Protein 6B3Y (pdb70)

GO terms:
  GO:0005737 cytoplasm (C, EXP)
  GO:0005085 guanyl-nucleotide exchange factor activity (F, IGI)
  GO:0008333 endosome to lysosome transport (P, IGI)
  GO:0030163 protein catabolic process (P, IMP)

B-factor: mean 39.62, std 12.38, range [21.03, 103.32]

Sequence (450 aa):
NFELPKKHMQLNDFVKRVQESGIVKDAVIIHRLFDALTFGHEKQIDPETFRDFYTCWKETEAEAQEVSLPALLMEHLDKNECVYKLSSSVKTNRGVGKIAMTQKRLFLLTEGRPGYVEIATFRNIEEVKNSTVAFLLLRIPTLKIKTVAKKEVFEANLKSECDLWHLMVKEMWAGKQLADDHKDPQYVQQALTNVLLMDAVVGTLQSPSAIHAASKLAYFDNMKKFELPKKHMQLNDFVKRVQESGIVKDAVIIHRLFDALTFGHEKQIDPETFRDFYTCWKETEAEAQEVSLPALLMEHLDKNECVYKLSSSVKTNRGVGKIAMTQKRLFLLTEGRPGYVEIATFRNIEEVKNSTVAFLLLRIPTLKIKTVAKKEVFEANLKSECDLWHLMVKEMWAGKQLADDHKDPQYVQQALTNVLLMDAVVGTLQSPSAIHAASKLAYFDNMKKK

Organism: Mus musculus (NCBI:txid10090)

Secondary structure (DSSP, 8-state):
------S-B-HHHHHHHHHHHTS---HHHHHHHHHHHTTTS-S-B-HHHHHHHHHHHHHHHHHHHT----HHHHHTSPTT--EEEEEEEEEEBTEEEEEEEESSEEEEEESSSS-EEEEEEGGGEEEEEEEEEEETTEEEEEEEEEETT--PPEEE--GGGHHHHHHHHHHHHHHHHHHHHHT-THHHHHHHHHHHHHHHHHHHH-STTHHHHHGGG-HHHHHH-/-PPP-S-B-HHHHHHHHHHHTS---HHHHHHHHHHHTSSS-SSB-HHHHHHHHHHHHHHHHHHHH----HHHHHHSPTT--EEEEPPPEEEBTEEEEEEEESSEEEEE-SSSS-EEEEEETTSEEEEEEEEEEETTEEEEEEEEEETT-SSPEEE--GGGHHHHHHHHHHHHHHHHHHHHHT-THHHHHHHHHHHHHHHHHHHH-STTHHHHHGGG-HHHHHHT-

Foldseek 3Di:
DQDQDQAKAALVRQLVNVCVVVLDNDSVLSSLLQQLLQPPHDRIDHSLLSVLLVVQLVVQQVVQVPDDDQVVVVVPDDPPWGFRGKADFWQKPVGTAIWTDTLFFIKGQAPDPPRIDTQGTLQFWDDWDWDWDDDPHDTFIWIWTDGPPDDDIIIIRRDPCRLLVSLLSLLLSLLVVVCVVVVNCVSSVLSVSLSSSLSSQLSSVVDPCSSVSSCSSSVRNVVVD/DDQDQAKDALVRQLVVCVVLVLDNDSVLVVLLQCLLCPVHDGIDHSLLRVLLSVLLVVQQVCQVPDDAAPVVVVPADVVWGFRGWAPFWQKPVGTAIWTDTLFAIKGAAPDPPGIDTQETLQFWDDWDQAFDDDDPDTQGWIWTDGPPDDDIIITSRHPCSLLVSLLSLLLSLLVVVCVVVVHCVSSVLSVSLSSSLSSQCSRPVDPCSSVSSNSSSVRSVVVVD

Solvent-accessible surface area: 23339 Å² total; per-residue (Å²): 197,55,146,54,13,145,165,116,4,101,54,99,46,0,18,90,60,0,48,92,16,53,16,12,136,56,46,95,10,0,81,51,0,6,51,0,9,3,81,66,70,106,118,72,2,55,26,49,32,0,36,43,0,56,78,13,33,74,88,7,68,40,72,5,130,140,31,98,36,35,62,87,2,94,131,122,26,72,185,131,16,61,16,71,11,20,10,58,64,14,139,20,69,53,34,88,6,80,2,0,0,0,27,78,22,1,4,0,21,34,176,56,238,80,5,48,43,68,8,6,19,1,140,65,5,82,104,10,106,55,21,75,80,61,140,149,171,111,145,74,38,5,2,47,4,49,22,83,104,79,190,88,43,3,62,0,41,3,93,57,43,2,66,5,1,43,16,0,0,40,0,4,25,0,0,45,71,27,4,49,112,96,185,49,103,102,49,20,95,46,0,10,33,2,0,19,0,0,11,0,0,28,21,16,37,51,32,81,37,2,38,117,2,0,31,96,0,0,92,4,4,62,106,93,165,108,155,46,20,150,170,98,8,101,70,109,69,0,6,86,84,0,26,114,30,55,22,13,131,72,35,90,13,0,74,41,0,8,55,0,12,2,55,80,145,84,115,66,2,58,27,101,31,6,105,44,1,35,56,26,32,89,103,14,60,39,83,8,136,140,39,107,30,36,67,80,1,107,111,44,30,24,146,112,15,59,15,66,23,8,4,60,72,14,140,8,65,109,36,96,7,82,3,0,0,0,35,46,18,1,3,0,18,35,178,62,239,74,1,44,31,68,11,4,16,3,91,31,7,82,84,14,112,65,31,62,54,63,130,141,167,98,138,36,52,0,1,42,4,54,10,80,58,67,197,110,49,14,48,0,25,2,117,115,51,2,63,10,1,39,16,0,0,45,0,4,49,2,0,43,64,16,7,40,96,82,56,46,87,94,47,22,86,60,0,9,37,0,0,20,0,0,10,0,0,30,34,19,51,152,49,140,50,6,49,106,1,0,30,88,0,0,96,4,10,58,73,73,143,212

InterPro domains:
  IPR001194 cDENN domain [PF02141] (188-372)
  IPR001194 cDENN domain [SM00799] (187-373)
  IPR001680 WD40 repeat [PS50082] (1064-1107)
  IPR001680 WD40 repeat [SM00320] (1015-1054)
  IPR001680 WD40 repeat [SM00320] (1057-1098)
  IPR001680 WD40 repeat [SM00320] (1232-1272)
  IPR005112 dDENN domain [SM00801] (436-499)
  IPR015943 WD40/YVTN repeat-like-containing domain superfamily [G3DSA:2.130.10.10] (992-1274)
  IPR019775 WD40 repeat, conserved site [PS00678] (1085-1099)
  IPR036322 WD40-repeat-containing domain superfamily [SSF50978] (997-1273)
  IPR037516 Tripartite DENN domain [PS50211] (75-506)
  IPR043153 DENN domain, C-terminal lobe [G3DSA:3.40.50.11500] (269-456)
  IPR051696 DENN Domain-Containing GEFs [PTHR12296] (8-1265)
  IPR057977 DENND3-like, TPR repeats [PF25570] (593-706)

Structure (mmCIF, N/CA/C/O backbone):
data_6B3Y
#
_entry.id   6B3Y
#
_cell.length_a   82.006
_cell.length_b   82.006
_cell.length_c   161.448
_cell.angle_alpha   90.00
_cell.angle_beta   90.00
_cell.angle_gamma   90.00
#
_symmetry.space_group_name_H-M   'P 41 21 2'
#
loop_
_entity.id
_entity.type
_entity.pdbx_description
1 polymer 'DENN domain-containing protein 3'
2 water water
#
loop_
_atom_site.group_PDB
_atom_site.id
_atom_site.type_symbol
_atom_site.label_atom_id
_atom_site.label_alt_id
_atom_site.label_comp_id
_atom_site.label_asym_id
_atom_site.label_entity_id
_atom_site.label_seq_id
_atom_site.pdbx_PDB_ins_code
_atom_site.Cartn_x
_atom_site.Cartn_y
_atom_site.Cartn_z
_atom_site.occupancy
_atom_site.B_iso_or_equiv
_atom_site.auth_seq_id
_atom_site.auth_comp_id
_atom_site.auth_asym_id
_atom_site.auth_atom_id
_atom_site.pdbx_PDB_model_num
ATOM 1 N N . ASN A 1 8 ? 35.549 -2.319 2.604 1.00 68.40 722 ASN A N 1
ATOM 2 C CA . ASN A 1 8 ? 34.919 -1.169 1.967 1.00 54.56 722 ASN A CA 1
ATOM 3 C C . ASN A 1 8 ? 35.858 0.053 1.909 1.00 55.51 722 ASN A C 1
ATOM 4 O O . ASN A 1 8 ? 36.857 0.054 1.181 1.00 45.51 722 ASN A O 1
ATOM 9 N N . PHE A 1 9 ? 35.536 1.098 2.666 1.00 55.79 723 PHE A N 1
ATOM 10 C CA . PHE A 1 9 ? 36.240 2.363 2.508 1.00 45.78 723 PHE A CA 1
ATOM 11 C C . PHE A 1 9 ? 37.662 2.269 3.051 1.00 38.40 723 PHE A C 1
ATOM 12 O O . PHE A 1 9 ? 37.884 1.799 4.165 1.00 43.62 723 PHE A O 1
ATOM 20 N N . GLU A 1 10 ? 38.616 2.742 2.268 1.00 36.90 724 GLU A N 1
ATOM 21 C CA . GLU A 1 10 ? 39.991 2.901 2.710 1.00 33.77 724 GLU A CA 1
ATOM 22 C C . GLU A 1 10 ? 40.409 4.357 2.566 1.00 36.81 724 GLU A C 1
ATOM 23 O O . GLU A 1 10 ? 39.947 5.058 1.664 1.00 39.28 724 GLU A O 1
ATOM 29 N N . LEU A 1 11 ? 41.288 4.809 3.454 1.00 34.85 725 LEU A N 1
ATOM 30 C CA . LEU A 1 11 ? 41.683 6.212 3.438 1.00 33.41 725 LEU A CA 1
ATOM 31 C C . LEU A 1 11 ? 42.422 6.542 2.147 1.00 35.57 725 LEU A C 1
ATOM 32 O O . LEU A 1 11 ? 43.195 5.715 1.629 1.00 37.44 725 LEU A O 1
ATOM 37 N N . PRO A 1 12 ? 42.212 7.728 1.591 1.00 29.41 726 PRO A N 1
ATOM 38 C CA . PRO A 1 12 ? 42.860 8.103 0.339 1.00 33.62 726 PRO A CA 1
ATOM 39 C C . PRO A 1 12 ? 44.368 8.206 0.475 1.00 32.25 726 PRO A C 1
ATOM 40 O O . PRO A 1 12 ? 44.899 8.676 1.484 1.00 35.92 726 PRO A O 1
ATOM 44 N N . LYS A 1 13 ? 45.047 7.777 -0.581 1.00 33.51 727 LYS A N 1
ATOM 45 C CA . LYS A 1 13 ? 46.499 7.770 -0.644 1.00 36.60 727 LYS A CA 1
ATOM 46 C C . LYS A 1 13 ? 47.051 8.737 -1.682 1.00 34.16 727 LYS A C 1
ATOM 47 O O . LYS A 1 13 ? 48.270 8.836 -1.824 1.00 35.35 727 LYS A O 1
ATOM 53 N N . LYS A 1 14 ? 46.197 9.461 -2.405 1.00 29.90 728 LYS A N 1
ATOM 54 C CA . LYS A 1 14 ? 46.650 10.440 -3.382 1.00 31.04 728 LYS A CA 1
ATOM 55 C C . LYS A 1 14 ? 46.194 11.838 -2.984 1.00 33.28 728 LYS A C 1
ATOM 56 O O . LYS A 1 14 ? 45.225 11.991 -2.240 1.00 32.56 728 LYS A O 1
ATOM 62 N N . HIS A 1 15 ? 46.885 12.857 -3.506 1.00 33.27 729 HIS A N 1
ATOM 63 C CA . HIS A 1 15 ? 46.440 14.240 -3.336 1.00 26.02 729 HIS A CA 1
ATOM 64 C C . HIS A 1 15 ? 45.048 14.422 -3.928 1.00 35.26 729 HIS A C 1
ATOM 65 O O . HIS A 1 15 ? 44.714 13.826 -4.963 1.00 30.84 729 HIS A O 1
ATOM 72 N N . MET A 1 16 ? 44.236 15.265 -3.279 1.00 32.26 730 MET A N 1
ATOM 73 C CA . MET A 1 16 ? 42.840 15.439 -3.670 1.00 32.75 730 MET A CA 1
ATOM 74 C C . MET A 1 16 ? 42.548 16.887 -4.025 1.00 29.57 730 MET A C 1
ATOM 75 O O . MET A 1 16 ? 42.654 17.774 -3.167 1.00 32.53 730 MET A O 1
ATOM 80 N N . GLN A 1 17 ? 42.083 17.104 -5.255 1.00 29.35 731 GLN A N 1
ATOM 81 C CA . GLN A 1 17 ? 41.419 18.345 -5.606 1.00 33.74 731 GLN A CA 1
ATOM 82 C C . GLN A 1 17 ? 40.027 18.335 -4.967 1.00 32.01 731 GLN A C 1
ATOM 83 O O . GLN A 1 17 ? 39.590 17.332 -4.407 1.00 33.30 731 GLN A O 1
ATOM 89 N N . LEU A 1 18 ? 39.291 19.436 -5.125 1.00 30.47 732 LEU A N 1
ATOM 90 C CA . LEU A 1 18 ? 38.006 19.565 -4.438 1.00 32.93 732 LEU A CA 1
ATOM 91 C C . LEU A 1 18 ? 37.080 18.407 -4.784 1.00 31.89 732 LEU A C 1
ATOM 92 O O . LEU A 1 18 ? 36.467 17.801 -3.901 1.00 30.08 732 LEU A O 1
ATOM 97 N N . ASN A 1 19 ? 36.960 18.075 -6.076 1.00 30.75 733 ASN A N 1
ATOM 98 C CA . ASN A 1 19 ? 35.969 17.067 -6.443 1.00 36.70 733 ASN A CA 1
ATOM 99 C C . ASN A 1 19 ? 36.339 15.697 -5.905 1.00 35.81 733 ASN A C 1
ATOM 100 O O . ASN A 1 19 ? 35.461 14.951 -5.447 1.00 33.23 733 ASN A O 1
ATOM 105 N N . ASP A 1 20 ? 37.638 15.364 -5.915 1.00 33.21 734 ASP A N 1
ATOM 106 C CA . ASP A 1 20 ? 38.099 14.113 -5.310 1.00 32.29 734 ASP A CA 1
ATOM 107 C C . ASP A 1 20 ? 37.763 14.086 -3.827 1.00 27.78 734 ASP A C 1
ATOM 108 O O . ASP A 1 20 ? 37.253 13.085 -3.298 1.00 29.32 734 ASP A O 1
ATOM 113 N N . PHE A 1 21 ? 38.052 15.190 -3.144 1.00 27.10 735 PHE A N 1
ATOM 114 C CA . PHE A 1 21 ? 37.840 15.265 -1.700 1.00 27.38 735 PHE A CA 1
ATOM 115 C C . PHE A 1 21 ? 36.377 15.022 -1.360 1.00 28.50 735 PHE A C 1
ATOM 116 O O . PHE A 1 21 ? 36.060 14.265 -0.443 1.00 27.14 735 PHE A O 1
ATOM 124 N N . VAL A 1 22 ? 35.474 15.680 -2.089 1.00 31.35 736 VAL A N 1
ATOM 125 C CA . VAL A 1 22 ? 34.042 15.487 -1.856 1.00 24.12 736 VAL A CA 1
ATOM 126 C C . VAL A 1 22 ? 33.697 14.009 -1.932 1.00 27.74 736 VAL A C 1
ATOM 127 O O . VAL A 1 22 ? 33.061 13.454 -1.031 1.00 26.82 736 VAL A O 1
ATOM 131 N N . LYS A 1 23 ? 34.173 13.332 -2.977 1.00 30.14 737 LYS A N 1
ATOM 132 C CA . LYS A 1 23 ? 33.843 11.921 -3.144 1.00 34.24 737 LYS A CA 1
ATOM 133 C C . LYS A 1 23 ? 34.421 11.073 -2.019 1.00 27.64 737 LYS A C 1
ATOM 134 O O . LYS A 1 23 ? 33.752 10.175 -1.509 1.00 29.84 737 LYS A O 1
ATOM 140 N N . ARG A 1 24 ? 35.654 11.343 -1.603 1.00 32.92 738 ARG A N 1
ATOM 141 C CA . ARG A 1 24 ? 36.237 10.492 -0.567 1.00 28.30 738 ARG A CA 1
ATOM 142 C C . ARG A 1 24 ? 35.546 10.719 0.781 1.00 30.60 738 ARG A C 1
ATOM 143 O O . ARG A 1 24 ? 35.345 9.776 1.546 1.00 27.86 738 ARG A O 1
ATOM 151 N N . VAL A 1 25 ? 35.150 11.953 1.086 1.00 28.07 739 VAL A N 1
ATOM 152 C CA . VAL A 1 25 ? 34.413 12.176 2.331 1.00 26.66 739 VAL A CA 1
ATOM 153 C C . VAL A 1 25 ? 33.057 11.472 2.280 1.00 25.93 739 VAL A C 1
ATOM 154 O O . VAL A 1 25 ? 32.629 10.819 3.251 1.00 28.79 739 VAL A O 1
ATOM 158 N N . GLN A 1 26 ? 32.353 11.606 1.159 1.00 31.69 740 GLN A N 1
ATOM 159 C CA . GLN A 1 26 ? 31.094 10.886 1.009 1.00 26.70 740 GLN A CA 1
ATOM 160 C C . GLN A 1 26 ? 31.292 9.387 1.176 1.00 28.98 740 GLN A C 1
ATOM 161 O O . GLN A 1 26 ? 30.513 8.725 1.866 1.00 29.74 740 GLN A O 1
ATOM 167 N N . GLU A 1 27 ? 32.361 8.843 0.601 1.00 33.79 741 GLU A N 1
ATOM 168 C CA . GLU A 1 27 ? 32.604 7.405 0.726 1.00 31.95 741 GLU A CA 1
ATOM 169 C C . GLU A 1 27 ? 32.910 6.996 2.162 1.00 37.55 741 GLU A C 1
ATOM 170 O O . GLU A 1 27 ? 32.557 5.886 2.579 1.00 36.95 741 GLU A O 1
ATOM 176 N N . SER A 1 28 ? 33.568 7.869 2.930 1.00 32.04 742 SER A N 1
ATOM 177 C CA . SER A 1 28 ? 33.871 7.594 4.333 1.00 31.59 742 SER A CA 1
ATOM 178 C C . SER A 1 28 ? 32.626 7.498 5.191 1.00 36.00 742 SER A C 1
ATOM 179 O O . SER A 1 28 ? 32.693 6.954 6.294 1.00 39.37 742 SER A O 1
ATOM 182 N N . GLY A 1 29 ? 31.523 8.077 4.752 1.00 34.58 743 GLY A N 1
ATOM 183 C CA . GLY A 1 29 ? 30.307 8.098 5.534 1.00 34.25 743 GLY A CA 1
ATOM 184 C C . GLY A 1 29 ? 30.233 9.183 6.584 1.00 35.12 743 GLY A C 1
ATOM 185 O O . GLY A 1 29 ? 29.213 9.279 7.265 1.00 36.20 743 GLY A O 1
ATOM 186 N N . ILE A 1 30 ? 31.270 10.017 6.725 1.00 30.54 744 ILE A N 1
ATOM 187 C CA . ILE A 1 30 ? 31.274 11.019 7.783 1.00 31.14 744 ILE A CA 1
ATOM 188 C C . ILE A 1 30 ? 30.203 12.068 7.511 1.00 31.75 744 ILE A C 1
ATOM 189 O O . ILE A 1 30 ? 29.454 12.457 8.404 1.00 33.44 744 ILE A O 1
ATOM 194 N N . VAL A 1 31 ? 30.132 12.556 6.281 1.00 29.12 745 VAL A N 1
ATOM 195 C CA . VAL A 1 31 ? 29.076 13.488 5.885 1.00 33.75 745 VAL A CA 1
ATOM 196 C C . VAL A 1 31 ? 28.793 13.237 4.417 1.00 32.86 745 VAL A C 1
ATOM 197 O O . VAL A 1 31 ? 29.680 12.839 3.654 1.00 31.82 745 VAL A O 1
ATOM 201 N N . LYS A 1 32 ? 27.553 13.492 4.004 1.00 27.34 746 LYS A N 1
ATOM 202 C CA . LYS A 1 32 ? 27.201 13.242 2.617 1.00 25.69 746 LYS A CA 1
ATOM 203 C C . LYS A 1 32 ? 26.909 14.503 1.819 1.00 28.97 746 LYS A C 1
ATOM 204 O O . LYS A 1 32 ? 27.014 14.462 0.602 1.00 32.53 746 LYS A O 1
ATOM 210 N N . ASP A 1 33 ? 26.640 15.622 2.474 1.00 30.63 747 ASP A N 1
ATOM 211 C CA . ASP A 1 33 ? 26.182 16.845 1.803 1.00 31.28 747 ASP A CA 1
ATOM 212 C C . ASP A 1 33 ? 27.391 17.507 1.135 1.00 26.46 747 ASP A C 1
ATOM 213 O O . ASP A 1 33 ? 28.267 18.020 1.825 1.00 28.78 747 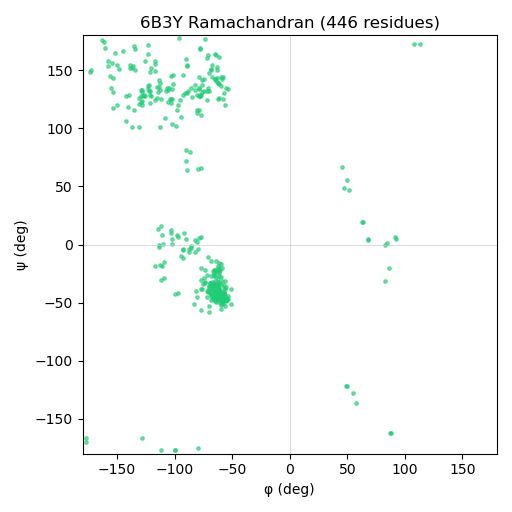ASP A O 1
ATOM 218 N N . ALA A 1 34 ? 27.433 17.514 -0.209 1.00 26.79 748 ALA A N 1
ATOM 219 C CA . ALA A 1 34 ? 28.606 18.043 -0.924 1.00 28.10 748 ALA A CA 1
ATOM 220 C C . ALA A 1 34 ? 28.848 19.524 -0.665 1.00 25.45 748 ALA A C 1
ATOM 221 O O . ALA A 1 34 ? 29.996 19.988 -0.706 1.00 27.21 748 ALA A O 1
ATOM 223 N N . VAL A 1 35 ? 27.788 20.303 -0.456 1.00 28.44 749 VAL A N 1
ATOM 224 C CA . VAL A 1 35 ? 27.958 21.728 -0.159 1.00 25.26 749 VAL A CA 1
ATOM 225 C C . VAL A 1 35 ? 28.683 21.931 1.168 1.00 24.84 749 VAL A C 1
ATOM 226 O O . VAL A 1 35 ? 29.551 22.802 1.294 1.00 27.06 749 VAL A O 1
ATOM 230 N N . ILE A 1 36 ? 28.298 21.172 2.196 1.00 24.53 750 ILE A N 1
ATOM 231 C CA . ILE A 1 36 ? 29.002 21.266 3.469 1.00 22.68 750 ILE A CA 1
ATOM 232 C C . ILE A 1 36 ? 30.440 20.785 3.319 1.00 23.40 750 ILE A C 1
ATOM 233 O O . ILE A 1 36 ? 31.353 21.353 3.924 1.00 27.72 750 ILE A O 1
ATOM 238 N N . ILE A 1 37 ? 30.654 19.711 2.549 1.00 26.26 751 ILE A N 1
ATOM 239 C CA . ILE A 1 37 ? 32.021 19.207 2.355 1.00 30.47 751 ILE A CA 1
ATOM 240 C C . ILE A 1 37 ? 32.869 20.241 1.627 1.00 28.29 751 ILE A C 1
ATOM 241 O O . ILE A 1 37 ? 34.063 20.394 1.892 1.00 26.77 751 ILE A O 1
ATOM 246 N N . HIS A 1 38 ? 32.260 20.976 0.696 1.00 26.34 752 HIS A N 1
ATOM 247 C CA . HIS A 1 38 ? 32.942 22.107 0.076 1.00 27.87 752 HIS A CA 1
ATOM 248 C C . HIS A 1 38 ? 33.433 23.104 1.135 1.00 27.79 752 HIS A C 1
ATOM 249 O O . HIS A 1 38 ? 34.606 23.506 1.121 1.00 32.23 752 HIS A O 1
ATOM 256 N N . ARG A 1 39 ? 32.579 23.465 2.115 1.00 25.88 753 ARG A N 1
ATOM 257 C CA . ARG A 1 39 ? 33.031 24.370 3.179 1.00 25.66 753 ARG A CA 1
ATOM 258 C C . ARG A 1 39 ? 34.123 23.739 4.008 1.00 25.45 753 ARG A C 1
ATOM 259 O O . ARG A 1 39 ? 35.050 24.428 4.445 1.00 28.88 753 ARG A O 1
ATOM 267 N N . LEU A 1 40 ? 34.014 22.427 4.254 1.00 27.64 754 LEU A N 1
ATOM 268 C CA . LEU A 1 40 ? 35.082 21.718 4.956 1.00 22.77 754 LEU A CA 1
ATOM 269 C C . LEU A 1 40 ? 36.401 21.857 4.211 1.00 22.56 754 LEU A C 1
ATOM 270 O O . LEU A 1 40 ? 37.449 22.117 4.817 1.00 24.79 754 LEU A O 1
ATOM 275 N N . PHE A 1 41 ? 36.362 21.660 2.897 1.00 26.36 755 PHE A N 1
ATOM 276 C CA . PHE A 1 41 ? 37.554 21.841 2.056 1.00 30.45 755 PHE A CA 1
ATOM 277 C C . PHE A 1 41 ? 38.132 23.242 2.212 1.00 31.30 755 PHE A C 1
ATOM 278 O O . PHE A 1 41 ? 39.346 23.415 2.389 1.00 29.32 755 PHE A O 1
ATOM 286 N N . ASP A 1 42 ? 37.262 24.255 2.171 1.00 27.77 756 ASP A N 1
ATOM 287 C CA . ASP A 1 42 ? 37.700 25.633 2.369 1.00 33.51 756 ASP A CA 1
ATOM 288 C C . ASP A 1 42 ? 38.298 25.837 3.752 1.00 33.18 756 ASP A C 1
ATOM 289 O O . ASP A 1 42 ? 39.257 26.599 3.904 1.00 30.94 756 ASP A O 1
ATOM 294 N N . ALA A 1 43 ? 37.734 25.193 4.779 1.00 28.49 757 ALA A N 1
ATOM 295 C CA . ALA A 1 43 ? 38.310 25.302 6.117 1.00 27.05 757 ALA A CA 1
ATOM 296 C C . ALA A 1 43 ? 39.702 24.671 6.166 1.00 28.82 757 ALA A C 1
ATOM 297 O O . ALA A 1 43 ? 40.647 25.264 6.691 1.00 29.36 757 ALA A O 1
ATOM 299 N N . LEU A 1 44 ? 39.851 23.468 5.612 1.00 27.96 758 LEU A N 1
ATOM 300 C CA . LEU A 1 44 ? 41.137 22.772 5.752 1.00 28.50 758 LEU A CA 1
ATOM 301 C C . LEU A 1 44 ? 42.238 23.372 4.886 1.00 32.83 758 LEU A C 1
ATOM 302 O O . LEU A 1 44 ? 43.423 23.188 5.197 1.00 32.13 758 LEU A O 1
ATOM 307 N N . THR A 1 45 ? 41.889 24.097 3.828 1.00 29.76 759 THR A N 1
ATOM 308 C CA . THR A 1 45 ? 42.881 24.696 2.940 1.00 25.82 759 THR A CA 1
ATOM 309 C C . THR A 1 45 ? 43.033 26.184 3.191 1.00 31.68 759 THR A C 1
ATOM 310 O O . THR A 1 45 ? 43.671 26.874 2.392 1.00 37.65 759 THR A O 1
ATOM 314 N N . PHE A 1 46 ? 42.441 26.689 4.273 1.00 30.92 760 PHE A N 1
ATOM 315 C CA . PHE A 1 46 ? 42.422 28.120 4.541 1.00 34.02 760 PHE A CA 1
ATOM 316 C C . PHE A 1 46 ? 43.837 28.659 4.618 1.00 36.23 760 PHE A C 1
ATOM 317 O O . PHE A 1 46 ? 44.668 28.140 5.375 1.00 38.02 760 PHE A O 1
ATOM 325 N N . GLY A 1 47 ? 44.123 29.680 3.809 1.00 41.21 761 GLY A N 1
ATOM 326 C CA . GLY A 1 47 ? 45.449 30.252 3.767 1.00 45.40 761 GLY A CA 1
ATOM 327 C C . GLY A 1 47 ? 46.428 29.579 2.828 1.00 53.15 761 GLY A C 1
ATOM 328 O O . GLY A 1 47 ? 47.484 30.160 2.559 1.00 46.27 761 GLY A O 1
ATOM 329 N N . HIS A 1 48 ? 46.174 28.323 2.446 1.00 38.14 762 HIS A N 1
ATOM 330 C CA . HIS A 1 48 ? 47.060 27.459 1.662 1.00 36.36 762 HIS A CA 1
ATOM 331 C C . HIS A 1 48 ? 46.516 27.176 0.255 1.00 34.41 762 HIS A C 1
ATOM 332 O O . HIS A 1 48 ? 45.464 27.668 -0.157 1.00 37.04 762 HIS A O 1
ATOM 339 N N . GLU A 1 49 ? 47.258 26.334 -0.466 1.00 35.63 763 GLU A N 1
ATOM 340 C CA . GLU A 1 49 ? 46.851 25.850 -1.778 1.00 36.60 763 GLU A CA 1
ATOM 341 C C . GLU A 1 49 ? 45.568 25.025 -1.674 1.00 35.81 763 GLU A C 1
ATOM 342 O O . GLU A 1 49 ? 45.285 24.388 -0.647 1.00 33.16 763 GLU A O 1
ATOM 348 N N . LYS A 1 50 ? 44.798 25.009 -2.761 1.00 31.65 764 LYS A N 1
ATOM 349 C CA . LYS A 1 50 ? 43.454 24.415 -2.732 1.00 36.11 764 LYS A CA 1
ATOM 350 C C . LYS A 1 50 ? 43.543 22.934 -3.108 1.00 36.22 764 LYS A C 1
ATOM 351 O O . LYS A 1 50 ? 43.168 22.498 -4.202 1.00 32.96 764 LYS A O 1
ATOM 357 N N . GLN A 1 51 ? 44.085 22.161 -2.171 1.00 36.86 765 GLN A N 1
ATOM 358 C CA . GLN A 1 51 ? 44.135 20.709 -2.322 1.00 32.24 765 GLN A CA 1
ATOM 359 C C . GLN A 1 51 ? 44.289 2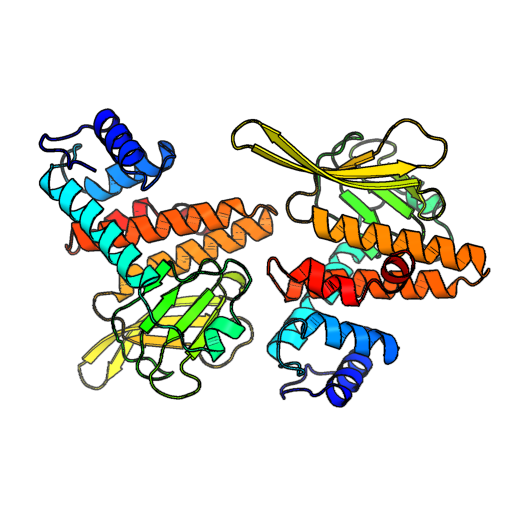0.078 -0.937 1.00 26.67 765 GLN A C 1
ATOM 360 O O . GLN A 1 51 ? 44.799 20.713 -0.009 1.00 34.58 765 GLN A O 1
ATOM 366 N N . ILE A 1 52 ? 43.824 18.835 -0.795 1.00 27.41 766 ILE A N 1
ATOM 367 C CA . ILE A 1 52 ? 43.927 18.067 0.448 1.00 26.30 766 ILE A CA 1
ATOM 368 C C . ILE A 1 52 ? 44.903 16.910 0.229 1.00 30.40 766 ILE A C 1
ATOM 369 O O . ILE A 1 52 ? 44.724 16.129 -0.708 1.00 27.63 766 ILE A O 1
ATOM 374 N N . ASP A 1 53 ? 45.952 16.797 1.092 1.00 32.04 767 ASP A N 1
ATOM 375 C CA . ASP A 1 53 ? 46.867 15.653 1.025 1.00 33.29 767 ASP A CA 1
ATOM 376 C C . ASP A 1 53 ? 46.401 14.500 1.917 1.00 33.26 767 ASP A C 1
ATOM 377 O O . ASP A 1 53 ? 45.542 14.677 2.787 1.00 33.45 767 ASP A O 1
ATOM 382 N N . PRO A 1 54 ? 46.882 13.273 1.659 1.00 30.71 768 PRO A N 1
ATOM 383 C CA . PRO A 1 54 ? 46.468 12.123 2.489 1.00 26.64 768 PRO A CA 1
ATOM 384 C C . PRO A 1 54 ? 46.610 12.312 3.987 1.00 32.27 768 PRO A C 1
ATOM 385 O O . PRO A 1 54 ? 45.766 11.818 4.749 1.00 31.66 768 PRO A O 1
ATOM 389 N N . GLU A 1 55 ? 47.678 12.979 4.430 1.00 33.20 769 GLU A N 1
ATOM 390 C CA . GLU A 1 55 ? 47.900 13.198 5.854 1.00 32.83 769 GLU A CA 1
ATOM 391 C C . GLU A 1 55 ? 46.801 14.048 6.480 1.00 32.20 769 GLU A C 1
ATOM 392 O O . GLU A 1 55 ? 46.331 13.765 7.599 1.00 27.57 769 GLU A O 1
ATOM 398 N N . THR A 1 56 ? 46.423 15.128 5.797 1.00 35.01 770 THR A N 1
ATOM 399 C CA . THR A 1 56 ? 45.342 15.973 6.302 1.00 30.16 770 THR A CA 1
ATOM 400 C C . THR A 1 56 ? 44.044 15.193 6.374 1.00 24.45 770 THR A C 1
ATOM 401 O O . THR A 1 56 ? 43.322 15.254 7.375 1.00 29.20 770 THR A O 1
ATOM 405 N N . PHE A 1 57 ? 43.737 14.434 5.321 1.00 26.74 771 PHE A N 1
ATOM 406 C CA . PHE A 1 57 ? 42.522 13.631 5.341 1.00 29.91 771 PHE 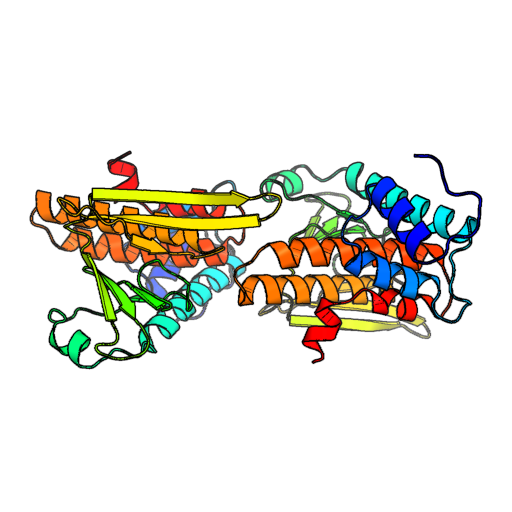A CA 1
ATOM 407 C C . PHE A 1 57 ? 42.543 12.628 6.496 1.00 29.85 771 PHE A C 1
ATOM 408 O O . PHE A 1 57 ? 41.546 12.453 7.220 1.00 25.29 771 PHE A O 1
ATOM 416 N N . ARG A 1 58 ? 43.680 11.960 6.688 1.00 26.28 772 ARG A N 1
ATOM 417 C CA . ARG A 1 58 ? 43.802 10.988 7.771 1.00 29.63 772 ARG A CA 1
ATOM 418 C C . ARG A 1 58 ? 43.622 11.661 9.131 1.00 25.20 772 ARG A C 1
ATOM 419 O O . ARG A 1 58 ? 42.968 11.115 10.023 1.00 28.64 772 ARG A O 1
ATOM 427 N N . ASP A 1 59 ? 44.186 12.860 9.308 1.00 26.45 773 ASP A N 1
ATOM 428 C CA . ASP A 1 59 ? 44.057 13.544 10.590 1.00 28.23 773 ASP A CA 1
ATOM 429 C C . ASP A 1 59 ? 42.615 13.971 10.838 1.00 30.80 773 ASP A C 1
ATOM 430 O O . ASP A 1 59 ? 42.102 13.849 11.954 1.00 26.91 773 ASP A O 1
ATOM 435 N N . PHE A 1 60 ? 41.956 14.484 9.802 1.00 27.46 774 PHE A N 1
ATOM 436 C CA . PHE A 1 60 ? 40.561 14.887 9.938 1.00 29.37 774 PHE A CA 1
ATOM 437 C C . PHE A 1 60 ? 39.680 13.700 10.328 1.00 31.54 774 PHE A C 1
ATOM 438 O O . PHE A 1 60 ? 38.872 13.782 11.261 1.00 30.52 774 PHE A O 1
ATOM 446 N N . TYR A 1 61 ? 39.827 12.584 9.614 1.00 24.00 775 TYR A N 1
ATOM 447 C CA . TYR A 1 61 ? 39.055 11.377 9.896 1.00 28.61 775 TYR A CA 1
ATOM 448 C C . TYR A 1 61 ? 39.298 10.895 11.322 1.00 27.64 775 TYR A C 1
ATOM 449 O O . TYR A 1 61 ? 38.351 10.550 12.044 1.00 27.71 775 TYR A O 1
ATOM 458 N N . THR A 1 62 ? 40.571 10.879 11.754 1.00 25.61 776 THR A N 1
ATOM 459 C CA . THR A 1 62 ? 40.888 10.389 13.100 1.00 30.87 776 THR A CA 1
ATOM 460 C C . THR A 1 62 ? 40.266 11.275 14.181 1.00 27.53 776 THR A C 1
ATOM 461 O O . THR A 1 62 ? 39.704 10.774 15.165 1.00 26.79 776 THR A O 1
ATOM 465 N N . CYS A 1 63 ? 40.361 12.595 14.010 1.00 26.32 777 CYS A N 1
ATOM 466 C CA . CYS A 1 63 ? 39.781 13.524 14.979 1.00 27.54 777 CYS A CA 1
ATOM 467 C C . CYS A 1 63 ? 38.277 13.340 15.080 1.00 25.01 777 CYS A C 1
ATOM 468 O O . CYS A 1 63 ? 37.717 13.332 16.183 1.00 27.71 777 CYS A O 1
ATOM 471 N N . TRP A 1 64 ? 37.596 13.258 13.926 1.00 22.54 778 TRP A N 1
ATOM 472 C CA . TRP A 1 64 ? 36.145 13.049 13.932 1.00 28.77 778 TRP A CA 1
ATOM 473 C C . TRP A 1 64 ? 35.787 11.773 14.682 1.00 28.62 778 TRP A C 1
ATOM 474 O O . TRP A 1 64 ? 34.879 11.749 15.528 1.00 26.37 778 TRP A O 1
ATOM 485 N N . LYS A 1 65 ? 36.494 10.687 14.380 1.00 27.12 779 LYS A N 1
ATOM 486 C CA . LYS A 1 65 ? 36.165 9.424 15.026 1.00 26.24 779 LYS A CA 1
ATOM 487 C C . LYS A 1 65 ? 36.491 9.459 16.518 1.00 25.57 779 LYS A C 1
ATOM 488 O O . LYS A 1 65 ? 35.787 8.840 17.322 1.00 29.99 779 LYS A O 1
ATOM 494 N N . GLU A 1 66 ? 37.543 10.164 16.910 1.00 26.83 780 GLU A N 1
ATOM 495 C CA . GLU A 1 66 ? 37.871 10.262 18.329 1.00 28.06 780 GLU A CA 1
ATOM 496 C C . GLU A 1 66 ? 36.784 11.013 19.091 1.00 34.51 780 GLU A C 1
ATOM 497 O O . GLU A 1 66 ? 36.370 10.600 20.181 1.00 26.46 780 GLU A O 1
ATOM 503 N N . THR A 1 67 ? 36.314 12.130 18.538 1.00 27.66 781 THR A N 1
ATOM 504 C CA . THR A 1 67 ? 35.246 12.870 19.201 1.00 24.80 781 THR A CA 1
ATOM 505 C C . THR A 1 67 ? 33.993 12.019 19.300 1.00 26.47 781 THR A C 1
ATOM 506 O O . THR A 1 67 ? 33.302 12.036 20.320 1.00 28.62 781 THR A O 1
ATOM 510 N N . GLU A 1 68 ? 33.671 11.288 18.230 1.00 24.30 782 GLU A N 1
ATOM 511 C CA . GLU A 1 68 ? 32.507 10.407 18.239 1.00 27.06 782 GLU A CA 1
ATOM 512 C C . GLU A 1 68 ? 32.644 9.342 19.311 1.00 30.24 782 GLU A C 1
ATOM 513 O O . GLU A 1 68 ? 31.682 9.036 20.018 1.00 29.14 782 GLU A O 1
ATOM 519 N N . ALA A 1 69 ? 33.833 8.759 19.441 1.00 33.40 783 ALA A N 1
ATOM 520 C CA . ALA A 1 69 ? 33.991 7.701 20.433 1.00 38.93 783 ALA A CA 1
ATOM 521 C C . ALA A 1 69 ? 33.882 8.254 21.848 1.00 33.87 783 ALA A C 1
ATOM 522 O O . ALA A 1 69 ? 33.249 7.632 22.705 1.00 32.73 783 ALA A O 1
ATOM 524 N N . GLU A 1 70 ? 34.513 9.404 22.122 1.00 32.50 784 GLU A N 1
ATOM 525 C CA . GLU A 1 70 ? 34.354 10.048 23.431 1.00 30.74 784 GLU A CA 1
ATOM 526 C C . GLU A 1 70 ? 32.882 10.260 23.767 1.00 34.63 784 GLU A C 1
ATOM 527 O O . GLU A 1 70 ? 32.436 9.998 24.897 1.00 33.02 784 GLU A O 1
ATOM 533 N N . ALA A 1 71 ? 32.123 10.790 22.804 1.00 28.04 785 ALA A N 1
ATOM 534 C CA . ALA A 1 71 ? 30.707 11.079 23.033 1.00 30.87 785 ALA A CA 1
ATOM 535 C C . ALA A 1 71 ? 29.908 9.801 23.280 1.00 38.59 785 ALA A C 1
ATOM 536 O O . ALA A 1 71 ? 28.962 9.788 24.083 1.00 31.74 785 ALA A O 1
ATOM 538 N N . GLN A 1 72 ? 30.272 8.717 22.591 1.00 37.82 786 GLN A N 1
ATOM 539 C CA . GLN A 1 72 ? 29.550 7.453 22.728 1.00 35.28 786 GLN A CA 1
ATOM 540 C C . GLN A 1 72 ? 29.758 6.833 24.097 1.00 40.14 786 GLN A C 1
ATOM 541 O O . GLN A 1 72 ? 28.891 6.098 24.585 1.00 43.07 786 GLN A O 1
ATOM 547 N N . GLU A 1 73 ? 30.880 7.124 24.732 1.00 35.69 787 GLU A N 1
ATOM 548 C CA . GLU A 1 73 ? 31.258 6.545 26.008 1.00 42.82 787 GLU A CA 1
ATOM 549 C C . GLU A 1 73 ? 30.801 7.396 27.199 1.00 45.87 787 GLU A C 1
ATOM 550 O O . GLU A 1 73 ? 31.240 7.154 28.326 1.00 40.00 787 GLU A O 1
ATOM 556 N N . VAL A 1 74 ? 29.970 8.415 26.960 1.00 36.98 788 VAL A N 1
ATOM 557 C CA . VAL A 1 74 ? 29.529 9.306 28.029 1.00 30.99 788 VAL A CA 1
ATOM 558 C C . VAL A 1 74 ? 28.725 8.499 29.050 1.00 34.03 788 VAL A C 1
ATOM 559 O O . VAL A 1 74 ? 28.011 7.558 28.690 1.00 32.76 788 VAL A O 1
ATOM 563 N N . SER A 1 75 ? 28.882 8.849 30.332 1.00 34.90 789 SER A N 1
ATOM 564 C CA . SER A 1 75 ? 28.135 8.251 31.443 1.00 40.57 789 SER A CA 1
ATOM 565 C C . SER A 1 75 ? 27.026 9.205 31.881 1.00 39.21 789 SER A C 1
ATOM 566 O O . SER A 1 75 ? 27.287 10.202 32.561 1.00 39.79 789 SER A O 1
ATOM 569 N N . LEU A 1 76 ? 25.784 8.897 31.501 1.00 31.10 790 LEU A N 1
ATOM 570 C CA . LEU A 1 76 ? 24.728 9.834 31.864 1.00 31.33 790 LEU A CA 1
ATOM 571 C C . LEU A 1 76 ? 23.955 9.335 33.078 1.00 30.11 790 LEU A C 1
ATOM 572 O O . LEU A 1 76 ? 23.623 8.143 33.144 1.00 31.37 790 LEU A O 1
ATOM 577 N N . PRO A 1 77 ? 23.620 10.217 34.018 1.00 30.85 791 PRO A N 1
ATOM 578 C CA . PRO A 1 77 ? 22.707 9.817 35.101 1.00 32.74 791 PRO A CA 1
ATOM 579 C C . PRO A 1 77 ? 21.341 9.471 34.530 1.00 35.49 791 PRO A C 1
ATOM 580 O O . PRO A 1 77 ? 20.833 10.156 33.643 1.00 30.16 791 PRO A O 1
ATOM 584 N N . ALA A 1 78 ? 20.713 8.423 35.080 1.00 33.33 792 ALA A N 1
ATOM 585 C CA . ALA A 1 78 ? 19.398 8.010 34.574 1.00 37.34 792 ALA A CA 1
ATOM 586 C C . ALA A 1 78 ? 18.365 9.135 34.631 1.00 33.36 792 ALA A C 1
ATOM 587 O O . ALA A 1 78 ? 17.467 9.196 33.784 1.00 34.77 792 ALA A O 1
ATOM 589 N N . LEU A 1 79 ? 18.433 9.997 35.645 1.00 31.18 793 LEU A N 1
ATOM 590 C CA . LEU A 1 79 ? 17.468 11.092 35.727 1.00 36.36 793 LEU A CA 1
ATOM 591 C C . LEU A 1 79 ? 17.549 11.986 34.510 1.00 35.53 793 LEU A C 1
ATOM 592 O O . LEU A 1 79 ? 16.522 12.457 34.003 1.00 37.51 793 LEU A O 1
ATOM 597 N N . LEU A 1 80 ? 18.770 12.267 34.057 1.00 31.61 794 LEU A N 1
ATOM 598 C CA . LEU A 1 80 ? 18.945 13.042 32.834 1.00 29.75 794 LEU A CA 1
ATOM 599 C C . LEU A 1 80 ? 18.377 12.273 31.653 1.00 29.26 794 LEU A C 1
ATOM 600 O O . LEU A 1 80 ? 17.596 12.806 30.857 1.00 29.95 794 LEU A O 1
ATOM 605 N N . MET A 1 81 ? 18.758 11.005 31.529 1.00 31.27 795 MET A N 1
ATOM 606 C CA . MET A 1 81 ? 18.343 10.240 30.361 1.00 34.62 795 MET A CA 1
ATOM 607 C C . MET A 1 81 ? 16.829 10.146 30.258 1.00 31.92 795 MET A C 1
ATOM 608 O O . MET A 1 81 ? 16.279 10.192 29.146 1.00 30.94 795 MET A O 1
ATOM 613 N N . GLU A 1 82 ? 16.147 10.069 31.400 1.00 35.03 796 GLU A N 1
ATOM 614 C CA . GLU A 1 82 ? 14.686 10.025 31.430 1.00 37.88 796 GLU A CA 1
ATOM 615 C C . GLU A 1 82 ? 14.046 11.299 30.910 1.00 40.31 796 GLU A C 1
ATOM 616 O O . GLU A 1 82 ? 12.879 11.273 30.510 1.00 41.51 796 GLU A O 1
ATOM 622 N N . HIS A 1 83 ? 14.762 12.418 30.920 1.00 32.58 797 HIS A N 1
ATOM 623 C CA . HIS A 1 83 ? 14.177 13.683 30.496 1.00 33.51 797 HIS A CA 1
ATOM 624 C C . HIS A 1 83 ? 14.751 14.202 29.183 1.00 35.08 797 HIS A C 1
ATOM 625 O O . HIS A 1 83 ? 14.478 15.343 28.809 1.00 38.60 797 HIS A O 1
ATOM 632 N N . LEU A 1 84 ? 15.558 13.403 28.494 1.00 37.22 798 LEU A N 1
ATOM 633 C CA . LEU A 1 84 ? 15.941 13.710 27.124 1.00 32.73 798 LEU A CA 1
ATOM 634 C C . LEU A 1 84 ? 14.750 13.581 26.174 1.00 45.78 798 LEU A C 1
ATOM 635 O O . LEU A 1 84 ? 13.822 12.800 26.398 1.00 37.14 798 LEU A O 1
ATOM 640 N N . ASP A 1 85 ? 14.774 14.361 25.098 1.00 33.99 799 ASP A N 1
ATOM 641 C CA . ASP A 1 85 ? 13.786 14.115 24.054 1.00 37.64 799 ASP A CA 1
ATOM 642 C C . ASP A 1 85 ? 14.118 12.804 23.339 1.00 34.29 799 ASP A C 1
ATOM 643 O O . ASP A 1 85 ? 15.224 12.270 23.438 1.00 35.38 799 ASP A O 1
ATOM 648 N N . LYS A 1 86 ? 13.134 12.270 22.613 1.00 37.66 800 LYS A N 1
ATOM 649 C CA . LYS A 1 86 ? 13.407 11.090 21.811 1.00 44.61 800 LYS A CA 1
ATOM 650 C C . LYS A 1 86 ? 14.472 11.418 20.778 1.00 35.24 800 LYS A C 1
ATOM 651 O O . LYS A 1 86 ? 14.481 12.503 20.186 1.00 41.87 800 LYS A O 1
ATOM 657 N N . ASN A 1 87 ? 15.394 10.478 20.607 1.00 34.79 801 ASN A N 1
ATOM 658 C CA . ASN A 1 87 ? 16.541 10.563 19.713 1.00 46.18 801 ASN A CA 1
ATOM 659 C C . ASN A 1 87 ? 17.584 11.595 20.139 1.00 39.00 801 ASN A C 1
ATOM 660 O O . ASN A 1 87 ? 18.553 11.790 19.415 1.00 38.57 801 ASN A O 1
ATOM 665 N N . GLU A 1 88 ? 17.425 12.251 21.290 1.00 36.95 802 GLU A N 1
ATOM 666 C CA . GLU A 1 88 ? 18.425 13.224 21.732 1.00 33.51 802 GLU A CA 1
ATOM 667 C C . GLU A 1 88 ? 19.637 12.503 22.310 1.00 34.13 802 GLU A C 1
ATOM 668 O O . GLU A 1 88 ? 19.495 11.652 23.195 1.00 32.79 802 GLU A O 1
ATOM 674 N N . CYS A 1 89 ? 20.832 12.859 21.818 1.00 31.44 803 CYS A N 1
ATOM 675 C CA . CYS A 1 89 ? 22.076 12.127 22.065 1.00 30.18 803 CYS A CA 1
ATOM 676 C C . CYS A 1 89 ? 23.194 13.126 22.310 1.00 32.90 803 CYS A C 1
ATOM 677 O O . CYS A 1 89 ? 23.154 14.232 21.770 1.00 29.64 803 CYS A O 1
ATOM 680 N N . VAL A 1 90 ? 24.197 12.725 23.090 1.00 31.24 804 VAL A N 1
ATOM 681 C CA . VAL A 1 90 ? 25.420 13.523 23.236 1.00 27.95 804 VAL A CA 1
ATOM 682 C C . VAL A 1 90 ? 26.319 13.325 22.020 1.00 29.25 804 VAL A C 1
ATOM 683 O O . VAL A 1 90 ? 26.643 12.190 21.649 1.00 28.82 804 VAL A O 1
ATOM 687 N N . TYR A 1 91 ? 26.739 14.432 21.396 1.00 24.52 805 TYR A N 1
ATOM 688 C CA . TYR A 1 91 ? 27.634 14.374 20.246 1.00 25.66 805 TYR A CA 1
ATOM 689 C C . TYR A 1 91 ? 29.036 14.873 20.532 1.00 24.81 805 TYR A C 1
ATOM 690 O O . TYR A 1 91 ? 29.929 14.651 19.709 1.00 27.25 805 TYR A O 1
ATOM 699 N N . LYS A 1 92 ? 29.236 15.574 21.641 1.00 27.75 806 LYS A N 1
ATOM 700 C CA . LYS A 1 92 ? 30.533 16.141 21.962 1.00 24.38 806 LYS A CA 1
ATOM 701 C C . LYS A 1 92 ? 30.613 16.263 23.477 1.00 26.68 806 LYS A C 1
ATOM 702 O O . LYS A 1 92 ? 29.670 16.711 24.127 1.00 26.00 806 LYS A O 1
ATOM 708 N N . LEU A 1 93 ? 31.708 15.789 24.036 1.00 25.12 807 LEU A N 1
ATOM 709 C CA . LEU A 1 93 ? 31.923 15.762 25.476 1.00 21.68 807 LEU A CA 1
ATOM 710 C C . LEU A 1 93 ? 33.253 16.436 25.755 1.00 28.92 807 LEU A C 1
ATOM 711 O O . LEU A 1 93 ? 34.264 16.024 25.186 1.00 26.39 807 LEU A O 1
ATOM 716 N N . SER A 1 94 ? 33.266 17.425 26.656 1.00 27.68 808 SER A N 1
ATOM 717 C CA . SER A 1 94 ? 34.531 18.039 27.080 1.00 29.58 808 SER A CA 1
ATOM 718 C C . SER A 1 94 ? 35.266 17.156 28.091 1.00 30.62 808 SER A C 1
ATOM 719 O O . SER A 1 94 ? 34.736 16.169 28.604 1.00 27.93 808 SER A O 1
ATOM 722 N N . SER A 1 95 ? 36.526 17.510 28.352 1.00 31.25 809 SER A N 1
ATOM 723 C CA . SER A 1 95 ? 37.220 17.054 29.543 1.00 31.01 809 SER A CA 1
ATOM 724 C C . SER A 1 95 ? 36.555 17.615 30.790 1.00 28.37 809 SER A C 1
ATOM 725 O O . SER A 1 95 ? 35.760 18.556 30.731 1.00 28.33 809 SER A O 1
ATOM 728 N N . SER A 1 96 ? 36.884 17.014 31.934 1.00 28.25 810 SER A N 1
ATOM 729 C CA . SER A 1 96 ? 36.452 17.545 33.225 1.00 25.48 810 SER A CA 1
ATOM 730 C C . SER A 1 96 ? 37.044 18.941 33.433 1.00 29.92 810 SER A C 1
ATOM 731 O O . SER A 1 96 ? 38.257 19.128 33.316 1.00 31.46 810 SER A O 1
ATOM 734 N N . VAL A 1 97 ? 36.187 19.927 33.708 1.00 24.94 811 VAL A N 1
ATOM 735 C CA . VAL A 1 97 ? 36.626 21.324 33.809 1.00 26.14 811 VAL A CA 1
ATOM 736 C C . VAL A 1 97 ? 35.979 21.967 35.029 1.00 29.29 811 VAL A C 1
ATOM 737 O O . VAL A 1 97 ? 34.881 21.591 35.452 1.00 29.74 811 VAL A O 1
ATOM 741 N N . LYS A 1 98 ? 36.650 22.986 35.556 1.00 25.92 812 LYS A N 1
ATOM 742 C CA . LYS A 1 98 ? 36.060 23.837 36.581 1.00 29.92 812 LYS A CA 1
ATOM 743 C C . LYS A 1 98 ? 35.028 24.773 35.970 1.00 31.99 812 LYS A C 1
ATOM 744 O O . LYS A 1 98 ? 35.299 25.439 34.962 1.00 30.93 812 LYS A O 1
ATOM 750 N N . THR A 1 99 ? 33.847 24.847 36.581 1.00 28.61 813 THR A N 1
ATOM 751 C CA . THR A 1 99 ? 32.837 25.811 36.157 1.00 26.43 813 THR A CA 1
ATOM 752 C C . THR A 1 99 ? 32.249 26.473 37.390 1.00 26.21 813 THR A C 1
ATOM 753 O O . THR A 1 99 ? 32.513 26.056 38.521 1.00 27.23 813 THR A O 1
ATOM 757 N N . ASN A 1 100 ? 31.446 27.522 37.165 1.00 30.21 814 ASN A N 1
ATOM 758 C CA . ASN A 1 100 ? 30.807 28.159 38.311 1.00 31.35 814 ASN A CA 1
ATOM 759 C C . ASN A 1 100 ? 29.602 27.368 38.801 1.00 34.52 814 ASN A C 1
ATOM 760 O O . ASN A 1 100 ? 28.928 27.816 39.736 1.00 33.01 814 ASN A O 1
ATOM 765 N N . ARG A 1 101 ? 29.357 26.181 38.225 1.00 33.20 815 ARG A N 1
ATOM 766 C CA . ARG A 1 101 ? 28.362 25.245 38.743 1.00 31.08 815 ARG A CA 1
ATOM 767 C C . ARG A 1 101 ? 28.983 23.959 39.254 1.00 31.51 815 ARG A C 1
ATOM 768 O O . ARG A 1 101 ? 28.251 23.002 39.516 1.00 39.96 815 ARG A O 1
ATOM 776 N N . GLY A 1 102 ? 30.293 23.922 39.429 1.00 33.80 816 GLY A N 1
ATOM 777 C CA . GLY A 1 102 ? 31.002 22.743 39.885 1.00 41.39 816 GLY A CA 1
ATOM 778 C C . GLY A 1 102 ? 31.907 22.174 38.804 1.00 32.35 816 GLY A C 1
ATOM 779 O O . GLY A 1 102 ? 31.961 22.647 37.672 1.00 31.65 816 GLY A O 1
ATOM 780 N N . VAL A 1 103 ? 32.683 21.194 39.205 1.00 32.10 817 VAL A N 1
ATOM 781 C CA . VAL A 1 103 ? 33.539 20.477 38.272 1.00 31.61 817 VAL A CA 1
ATOM 782 C C . VAL A 1 103 ? 32.687 19.473 37.516 1.00 27.16 817 VAL A C 1
ATOM 783 O O . VAL A 1 103 ? 31.869 18.768 38.120 1.00 31.01 817 VAL A O 1
ATOM 787 N N . GLY A 1 104 ? 32.861 19.409 36.196 1.00 25.91 818 GLY A N 1
ATOM 788 C CA . GLY A 1 104 ? 32.258 18.329 35.446 1.00 32.00 818 GLY A CA 1
ATOM 789 C C . GLY A 1 104 ? 32.644 18.402 33.985 1.00 29.56 818 GLY A C 1
ATOM 790 O O . GLY A 1 104 ? 33.492 19.198 33.583 1.00 28.26 818 GLY A O 1
ATOM 791 N N . LYS A 1 105 ? 31.971 17.580 33.189 1.00 29.66 819 LYS A N 1
ATOM 792 C CA . LYS A 1 105 ? 32.174 17.523 31.748 1.00 26.70 819 LYS A CA 1
ATOM 793 C C . LYS A 1 105 ? 30.981 18.173 31.065 1.00 27.36 819 LYS A C 1
ATOM 794 O O . LYS A 1 105 ? 29.837 17.918 31.441 1.00 26.71 819 LYS A O 1
ATOM 800 N N . ILE A 1 106 ? 31.238 19.016 30.077 1.00 28.77 820 ILE A N 1
ATOM 801 C CA . ILE A 1 106 ? 30.150 19.592 29.288 1.00 25.88 820 ILE A CA 1
ATOM 802 C C . ILE A 1 106 ? 29.784 18.635 28.175 1.00 25.77 820 ILE A C 1
ATOM 803 O O . ILE A 1 106 ? 30.657 18.182 27.422 1.00 26.01 820 ILE A O 1
ATOM 808 N N . ALA A 1 107 ? 28.490 18.300 28.089 1.00 23.74 821 ALA A N 1
ATOM 809 C CA . ALA A 1 107 ? 27.967 17.399 27.075 1.00 25.86 821 ALA A CA 1
ATOM 810 C C . ALA A 1 107 ? 27.010 18.178 26.181 1.00 26.90 821 ALA A C 1
ATOM 811 O O . ALA A 1 107 ? 26.041 18.776 26.673 1.00 27.05 821 ALA A O 1
ATOM 813 N N . MET A 1 108 ? 27.254 18.137 24.875 1.00 24.17 822 MET A N 1
ATOM 814 C CA . MET A 1 108 ? 26.418 18.834 23.900 1.00 25.65 822 MET A CA 1
ATOM 815 C C . MET A 1 108 ? 25.515 17.819 23.200 1.00 28.13 822 MET A C 1
ATOM 816 O O . MET A 1 108 ? 26.016 16.871 22.579 1.00 26.42 822 MET A O 1
ATOM 821 N N . THR A 1 109 ? 24.189 18.023 23.282 1.00 24.31 823 THR A N 1
ATOM 822 C CA . THR A 1 109 ? 23.249 17.275 22.452 1.00 25.95 823 THR A CA 1
ATOM 823 C C . THR A 1 109 ? 22.828 18.139 21.267 1.00 27.02 823 THR A C 1
ATOM 824 O O . THR A 1 109 ? 23.322 19.250 21.093 1.00 27.74 823 THR A O 1
ATOM 828 N N . GLN A 1 110 ? 21.912 17.615 20.437 1.00 23.89 824 GLN A N 1
ATOM 829 C CA . GLN A 1 110 ? 21.357 18.433 19.351 1.00 29.75 824 GLN A CA 1
ATOM 830 C C . GLN A 1 110 ? 20.619 19.653 19.867 1.00 29.90 824 GLN A C 1
ATOM 831 O O . GLN A 1 110 ? 20.441 20.619 19.116 1.00 30.20 824 GLN A O 1
ATOM 837 N N . LYS A 1 111 ? 20.155 19.603 21.115 1.00 28.20 825 LYS A N 1
ATOM 838 C CA . LYS A 1 111 ? 19.204 20.559 21.676 1.00 33.04 825 LYS A CA 1
ATOM 839 C C . LYS A 1 111 ? 19.790 21.448 22.764 1.00 28.13 825 LYS A C 1
ATOM 840 O O . LYS A 1 111 ? 19.331 22.583 22.950 1.00 26.86 825 LYS A O 1
ATOM 846 N N . ARG A 1 112 ? 20.766 20.959 23.517 1.00 28.45 826 ARG A N 1
ATOM 847 C CA . ARG A 1 112 ? 21.131 21.690 24.723 1.00 27.29 826 ARG A CA 1
ATOM 848 C C . ARG A 1 112 ? 22.509 21.280 25.207 1.00 25.22 826 ARG A C 1
ATOM 849 O O . ARG A 1 112 ? 23.141 20.364 24.669 1.00 25.17 826 ARG A O 1
ATOM 857 N N . LEU A 1 113 ? 22.957 21.996 26.231 1.00 25.49 827 LEU A N 1
ATOM 858 C CA . LEU A 1 113 ? 24.231 21.776 26.912 1.00 24.20 827 LEU A CA 1
ATOM 859 C C . LEU A 1 113 ? 23.970 21.323 28.344 1.00 25.38 827 LEU A C 1
ATOM 860 O O . LEU A 1 113 ? 23.198 21.959 29.061 1.00 29.64 827 LEU A O 1
ATOM 865 N N . PHE A 1 114 ? 24.640 20.251 28.754 1.00 24.72 828 PHE A N 1
ATOM 866 C CA . PHE A 1 114 ? 24.610 19.758 30.124 1.00 28.40 828 PHE A CA 1
ATOM 867 C C . PHE A 1 114 ? 25.987 19.811 30.756 1.00 28.06 828 PHE A C 1
ATOM 868 O O . PHE A 1 114 ? 26.991 19.596 30.088 1.00 27.81 828 PHE A O 1
ATOM 876 N N . LEU A 1 115 ? 26.026 20.015 32.074 1.00 26.83 829 LEU A N 1
ATOM 877 C CA . LEU A 1 115 ? 27.213 19.729 32.864 1.00 26.43 829 LEU A CA 1
ATOM 878 C C . LEU A 1 115 ? 26.978 18.427 33.622 1.00 28.73 829 LEU A C 1
ATOM 879 O O . LEU A 1 115 ? 25.974 18.295 34.317 1.00 27.07 829 LEU A O 1
ATOM 884 N N . LEU A 1 116 ? 27.875 17.466 33.470 1.00 26.70 830 LEU A N 1
ATOM 885 C CA . LEU A 1 116 ? 27.780 16.202 34.196 1.00 27.00 830 LEU A CA 1
ATOM 886 C C . LEU A 1 116 ? 28.677 16.315 35.417 1.00 28.30 830 LEU A C 1
ATOM 887 O O . LEU A 1 116 ? 29.889 16.467 35.273 1.00 28.37 830 LEU A O 1
ATOM 892 N N . THR A 1 117 ? 28.096 16.171 36.603 1.00 29.84 831 THR A N 1
ATOM 893 C CA . THR A 1 117 ? 28.778 16.466 37.853 1.00 27.84 831 THR A CA 1
ATOM 894 C C . THR A 1 117 ? 28.775 15.250 38.772 1.00 25.40 831 THR A C 1
ATOM 895 O O . THR A 1 117 ? 27.983 14.323 38.607 1.00 29.28 831 THR A O 1
ATOM 899 N N . GLU A 1 118 ? 29.649 15.319 39.774 1.00 29.63 832 GLU A N 1
ATOM 900 C CA . GLU A 1 118 ? 29.621 14.429 40.928 1.00 30.89 832 GLU A CA 1
ATOM 901 C C . GLU A 1 118 ? 28.337 14.602 41.728 1.00 37.57 832 GLU A C 1
ATOM 902 O O . GLU A 1 118 ? 27.765 15.696 41.806 1.00 33.62 832 GLU A O 1
ATOM 908 N N . GLY A 1 119 ? 27.903 13.517 42.364 1.00 30.94 833 GLY A N 1
ATOM 909 C CA . GLY A 1 119 ? 26.805 13.593 43.309 1.00 33.45 833 GLY A CA 1
ATOM 910 C C . GLY A 1 119 ? 25.441 13.457 42.664 1.00 34.07 833 GLY A C 1
ATOM 911 O O . GLY A 1 119 ? 25.277 12.942 41.552 1.00 29.39 833 GLY A O 1
ATOM 912 N N . ARG A 1 120 ? 24.425 13.892 43.423 1.00 31.32 834 ARG A N 1
ATOM 913 C CA . ARG A 1 120 ? 23.022 13.824 43.030 1.00 31.63 834 ARG A CA 1
ATOM 914 C C . ARG A 1 120 ? 22.472 15.230 42.875 1.00 32.91 834 ARG A C 1
ATOM 915 O O . ARG A 1 120 ? 22.735 16.077 43.730 1.00 29.09 834 ARG A O 1
ATOM 923 N N . PRO A 1 121 ? 21.716 15.512 41.806 1.00 30.06 835 PRO A N 1
ATOM 924 C CA . PRO A 1 121 ? 21.289 14.545 40.780 1.00 27.37 835 PRO A CA 1
ATOM 925 C C . PRO A 1 121 ? 22.367 14.209 39.717 1.00 28.67 835 PRO A C 1
ATOM 926 O O . PRO A 1 121 ? 22.132 13.376 38.835 1.00 29.55 835 PRO A O 1
ATOM 930 N N . GLY A 1 122 ? 23.513 14.870 39.774 1.00 28.78 836 GLY A N 1
ATOM 931 C CA . GLY A 1 122 ? 24.598 14.494 38.883 1.00 29.23 836 GLY A CA 1
ATOM 932 C C . GLY A 1 122 ? 24.625 15.234 37.558 1.00 28.14 836 GLY A C 1
ATOM 933 O O . GLY A 1 122 ? 25.448 14.890 36.687 1.00 27.20 836 GLY A O 1
ATOM 934 N N . TYR A 1 123 ? 23.766 16.234 37.374 1.00 31.04 837 TYR A N 1
ATOM 935 C CA . TYR A 1 123 ? 23.825 17.047 36.164 1.00 27.50 837 TYR A CA 1
ATOM 936 C C . TYR A 1 123 ? 23.163 18.397 36.392 1.00 28.58 837 TYR A C 1
ATOM 937 O O . TYR A 1 123 ? 22.324 18.579 37.284 1.00 26.66 837 TYR A O 1
ATOM 946 N N . VAL A 1 124 ? 23.567 19.344 35.552 1.00 27.02 838 VAL A N 1
ATOM 947 C CA . VAL A 1 124 ? 22.926 20.646 35.413 1.00 30.42 838 VAL A CA 1
ATOM 948 C C . VAL A 1 124 ? 22.634 20.854 33.938 1.00 29.68 838 VAL A C 1
ATOM 949 O O . VAL A 1 124 ? 23.512 20.621 33.102 1.00 27.85 838 VAL A O 1
ATOM 953 N N . GLU A 1 125 ? 21.415 21.279 33.608 1.00 24.17 839 GLU A N 1
ATOM 954 C CA . GLU A 1 125 ? 21.159 21.739 32.247 1.00 26.57 839 GLU A CA 1
ATOM 955 C C . GLU A 1 125 ? 21.666 23.170 32.160 1.00 27.63 839 GLU A C 1
ATOM 956 O O . GLU A 1 125 ? 21.133 24.061 32.820 1.00 30.75 839 GLU A O 1
ATOM 962 N N . ILE A 1 126 ? 22.712 23.378 31.370 1.00 28.77 840 ILE A N 1
ATOM 963 C CA . ILE A 1 126 ? 23.325 24.698 31.263 1.00 26.48 840 ILE A CA 1
ATOM 964 C C . ILE A 1 126 ? 22.403 25.649 30.529 1.00 33.09 840 ILE A C 1
ATOM 965 O O . ILE A 1 126 ? 22.095 26.738 31.026 1.00 30.51 840 ILE A O 1
ATOM 970 N N . ALA A 1 127 ? 21.945 25.250 29.343 1.00 27.64 841 ALA A N 1
ATOM 971 C CA . ALA A 1 127 ? 21.141 26.088 28.472 1.00 26.77 841 ALA A CA 1
ATOM 972 C C . ALA A 1 127 ? 20.660 25.242 27.306 1.00 30.46 841 ALA A C 1
ATOM 973 O O . ALA A 1 127 ? 21.320 24.282 26.906 1.00 30.18 841 ALA A O 1
ATOM 975 N N . THR A 1 128 ? 19.496 25.591 26.778 1.00 29.33 842 THR A N 1
ATOM 976 C CA . THR A 1 128 ? 19.117 25.086 25.467 1.00 25.37 842 THR A CA 1
ATOM 977 C C . THR A 1 128 ? 19.625 26.060 24.427 1.00 26.82 842 THR A C 1
ATOM 978 O O . THR A 1 128 ? 19.784 27.253 24.702 1.00 30.65 842 THR A O 1
ATOM 982 N N . PHE A 1 129 ? 19.872 25.560 23.218 1.00 25.87 843 PHE A N 1
ATOM 983 C CA . PHE A 1 129 ? 20.282 26.487 22.163 1.00 30.13 843 PHE A CA 1
ATOM 984 C C . PHE A 1 129 ? 19.175 27.479 21.815 1.00 34.02 843 PHE A C 1
ATOM 985 O O . PHE A 1 129 ? 19.462 28.563 21.313 1.00 39.88 843 PHE A O 1
ATOM 993 N N . ARG A 1 130 ? 17.929 27.149 22.095 1.00 27.84 844 ARG A N 1
ATOM 994 C CA . ARG A 1 130 ? 16.861 28.131 21.891 1.00 28.43 844 ARG A CA 1
ATOM 995 C C . ARG A 1 130 ? 16.956 29.332 22.841 1.00 35.75 844 ARG A C 1
ATOM 996 O O . ARG A 1 130 ? 16.631 30.464 22.453 1.00 35.91 844 ARG A O 1
ATOM 1004 N N . ASN A 1 131 ? 17.359 29.120 24.092 1.00 31.13 845 ASN A N 1
ATOM 1005 C CA . ASN A 1 131 ? 17.221 30.153 25.121 1.00 32.23 845 ASN A CA 1
ATOM 1006 C C . ASN A 1 131 ? 18.492 30.944 25.363 1.00 33.63 845 ASN A C 1
ATOM 1007 O O . ASN A 1 131 ? 18.545 31.721 26.323 1.00 34.47 845 ASN A O 1
ATOM 1012 N N . ILE A 1 132 ? 19.527 30.760 24.540 1.00 29.05 846 ILE A N 1
ATOM 1013 C CA . ILE A 1 132 ? 20.763 31.499 24.738 1.00 27.65 846 ILE A CA 1
ATOM 1014 C C . ILE A 1 132 ? 20.573 32.967 24.371 1.00 31.58 846 ILE A C 1
ATOM 1015 O O . ILE A 1 132 ? 19.937 33.299 23.362 1.00 31.48 846 ILE A O 1
ATOM 1020 N N . GLU A 1 133 ? 21.084 33.850 25.232 1.00 28.48 847 GLU A N 1
ATOM 1021 C CA . GLU A 1 133 ? 21.098 35.303 25.031 1.00 31.77 847 GLU A CA 1
ATOM 1022 C C . GLU A 1 133 ? 22.430 35.846 24.534 1.00 33.55 847 GLU A C 1
ATOM 1023 O O . GLU A 1 133 ? 22.442 36.699 23.638 1.00 35.62 847 GLU A O 1
ATOM 1029 N N . GLU A 1 134 ? 23.555 35.375 25.079 1.00 31.04 848 GLU A N 1
ATOM 1030 C CA . GLU A 1 134 ? 24.87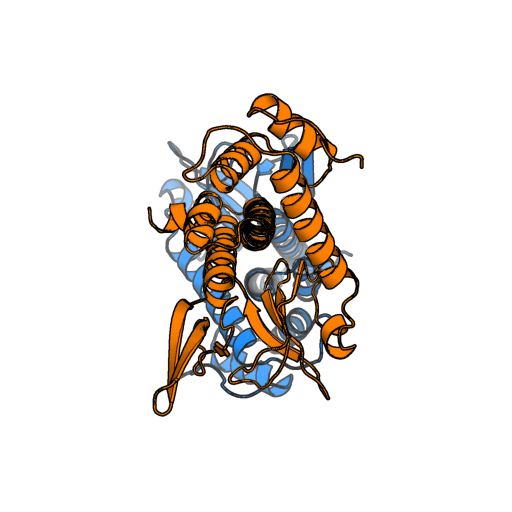1 35.879 24.719 1.00 34.01 848 GLU A CA 1
ATOM 1031 C C . GLU A 1 134 ? 25.914 34.808 25.016 1.00 35.57 848 GLU A C 1
ATOM 1032 O O . GLU A 1 134 ? 25.775 34.054 25.982 1.00 33.97 848 GLU A O 1
ATOM 1038 N N . VAL A 1 135 ? 26.950 34.733 24.185 1.00 30.56 849 VAL A N 1
ATOM 1039 C CA . VAL A 1 135 ? 28.077 33.835 24.437 1.00 31.48 849 VAL A CA 1
ATOM 1040 C C . VAL A 1 135 ? 29.358 34.646 24.312 1.00 37.59 849 VAL A C 1
ATOM 1041 O O . VAL A 1 135 ? 29.627 35.223 23.252 1.00 41.16 849 VAL A O 1
ATOM 1045 N N . LYS A 1 136 ? 30.161 34.654 25.372 1.00 33.24 850 LYS A N 1
ATOM 1046 C CA . LYS A 1 136 ? 31.386 35.442 25.433 1.00 38.33 850 LYS A CA 1
ATOM 1047 C C . LYS A 1 136 ? 32.564 34.524 25.687 1.00 37.61 850 LYS A C 1
ATOM 1048 O O . LYS A 1 136 ? 32.473 33.566 26.464 1.00 33.32 850 LYS A O 1
ATOM 1054 N N . ASN A 1 137 ? 33.641 34.767 24.973 1.00 30.63 851 ASN A N 1
ATOM 1055 C CA . ASN A 1 137 ? 34.889 34.029 25.154 1.00 33.11 851 ASN A CA 1
ATOM 1056 C C . ASN A 1 137 ? 35.888 34.968 25.822 1.00 41.27 851 ASN A C 1
ATOM 1057 O O . ASN A 1 137 ? 36.339 35.923 25.195 1.00 36.68 851 ASN A O 1
ATOM 1062 N N . SER A 1 138 ? 36.211 34.738 27.084 1.00 32.48 852 SER A N 1
ATOM 1063 C CA . SER A 1 138 ? 37.019 35.705 27.814 1.00 39.40 852 SER A CA 1
ATOM 1064 C C . SER A 1 138 ? 38.271 35.021 28.338 1.00 37.11 852 SER A C 1
ATOM 1065 O O . SER A 1 138 ? 38.400 33.791 28.306 1.00 34.64 852 SER A O 1
ATOM 1068 N N . THR A 1 139 ? 39.201 35.809 28.875 1.00 32.48 853 THR A N 1
ATOM 1069 C CA . THR A 1 139 ? 40.332 35.216 29.590 1.00 33.29 853 THR A CA 1
ATOM 1070 C C . THR A 1 139 ? 40.596 36.080 30.811 1.00 33.74 853 THR A C 1
ATOM 1071 O O . THR A 1 139 ? 40.817 37.286 30.673 1.00 33.54 853 THR A O 1
ATOM 1075 N N . VAL A 1 140 ? 40.680 35.457 31.979 1.00 27.84 854 VAL A N 1
ATOM 1076 C CA . VAL A 1 140 ? 40.930 36.196 33.216 1.00 28.59 854 VAL A CA 1
ATOM 1077 C C . VAL A 1 140 ? 42.426 36.202 33.441 1.00 31.08 854 VAL A C 1
ATOM 1078 O O . VAL A 1 140 ? 43.068 35.156 33.341 1.00 32.75 854 VAL A O 1
ATOM 1082 N N . ALA A 1 141 ? 42.982 37.397 33.672 1.00 31.53 855 ALA A N 1
ATOM 1083 C CA . ALA A 1 141 ? 44.412 37.604 33.861 1.00 32.05 855 ALA A CA 1
ATOM 1084 C C . ALA A 1 141 ? 44.736 38.053 35.281 1.00 29.38 855 ALA A C 1
ATOM 1085 O O . ALA A 1 141 ? 43.986 38.822 35.890 1.00 32.08 855 ALA A O 1
ATOM 1087 N N . PHE A 1 142 ? 45.845 37.541 35.814 1.00 33.63 856 PHE A N 1
ATOM 1088 C CA . PHE A 1 142 ? 46.400 38.071 37.055 1.00 32.83 856 PHE A CA 1
ATOM 1089 C C . PHE A 1 142 ? 47.891 37.772 37.020 1.00 35.74 856 PHE A C 1
ATOM 1090 O O . PHE A 1 142 ? 48.275 36.602 36.977 1.00 37.31 856 PHE A O 1
ATOM 1098 N N . LEU A 1 143 ? 48.728 38.813 37.019 1.00 40.23 857 LEU A N 1
ATOM 1099 C CA . LEU A 1 143 ? 50.162 38.620 36.791 1.00 35.53 857 LEU A CA 1
ATOM 1100 C C . LEU A 1 143 ? 50.395 37.745 35.572 1.00 28.43 857 LEU A C 1
ATOM 1101 O O . LEU A 1 143 ? 49.895 38.060 34.494 1.00 36.46 857 LEU A O 1
ATOM 1106 N N . LEU A 1 144 ? 51.072 36.618 35.723 1.00 37.65 858 LEU A N 1
ATOM 1107 C CA . LEU A 1 144 ? 51.309 35.745 34.578 1.00 40.09 858 LEU A CA 1
ATOM 1108 C C . LEU A 1 144 ? 50.180 34.737 34.329 1.00 44.46 858 LEU A C 1
ATOM 1109 O O . LEU A 1 144 ? 50.193 34.066 33.292 1.00 42.65 858 LEU A O 1
ATOM 1114 N N . LEU A 1 145 ? 49.183 34.651 35.206 1.00 41.68 859 LEU A N 1
ATOM 1115 C CA . LEU A 1 145 ? 48.107 33.673 35.039 1.00 38.26 859 LEU A CA 1
ATOM 1116 C C . LEU A 1 145 ? 47.131 34.112 33.953 1.00 38.17 859 LEU A C 1
ATOM 1117 O O . LEU A 1 145 ? 46.818 35.297 33.830 1.00 33.49 859 LEU A O 1
ATOM 1122 N N . ARG A 1 146 ? 46.649 33.140 33.166 1.00 37.23 860 ARG A N 1
ATOM 1123 C CA . ARG A 1 146 ? 45.616 33.340 32.148 1.00 35.88 860 ARG A CA 1
ATOM 1124 C C . ARG A 1 146 ? 44.593 32.217 32.247 1.00 37.57 860 ARG A C 1
ATOM 1125 O O . ARG A 1 146 ? 44.962 31.040 32.161 1.00 38.53 860 ARG A O 1
ATOM 1133 N N . ILE A 1 147 ? 43.358 32.562 32.593 1.00 34.63 861 ILE A N 1
ATOM 1134 C CA . ILE A 1 147 ? 42.316 31.545 32.717 1.00 33.52 861 ILE A CA 1
ATOM 1135 C C . ILE A 1 147 ? 41.266 31.747 31.627 1.00 28.92 861 ILE A C 1
ATOM 1136 O O . ILE A 1 147 ? 40.398 32.622 31.756 1.00 30.75 861 ILE A O 1
ATOM 1141 N N . PRO A 1 148 ? 41.287 30.974 30.541 1.00 32.81 862 PRO A N 1
ATOM 1142 C CA . PRO A 1 148 ? 40.215 31.098 29.547 1.00 27.59 862 PRO A CA 1
ATOM 1143 C C . PRO A 1 148 ? 38.883 30.746 30.173 1.00 29.91 862 PRO A C 1
ATOM 1144 O O . PRO A 1 148 ? 38.797 29.847 31.013 1.00 34.21 862 PRO A O 1
ATOM 1148 N N . THR A 1 149 ? 37.859 31.521 29.824 1.00 30.84 863 THR A N 1
ATOM 1149 C CA . THR A 1 149 ? 36.549 31.358 30.441 1.00 29.78 863 THR A CA 1
ATOM 1150 C C . THR A 1 149 ? 35.480 31.527 29.382 1.00 32.88 863 THR A C 1
ATOM 1151 O O . THR A 1 149 ? 35.331 32.620 28.824 1.00 34.46 863 THR A O 1
ATOM 1155 N N . LEU A 1 150 ? 34.696 30.477 29.149 1.00 29.09 864 LEU A N 1
ATOM 1156 C CA . LEU A 1 150 ? 33.528 30.565 28.289 1.00 26.37 864 LEU A CA 1
ATOM 1157 C C . LEU A 1 150 ? 32.323 30.988 29.117 1.00 26.44 864 LEU A C 1
ATOM 1158 O O . LEU A 1 150 ? 32.065 30.409 30.169 1.00 30.99 864 LEU A O 1
ATOM 1163 N N . LYS A 1 151 ? 31.578 31.980 28.632 1.00 26.88 865 LYS A N 1
ATOM 1164 C CA . LYS A 1 151 ? 30.441 32.545 29.352 1.00 28.49 865 LYS A CA 1
ATOM 1165 C C . LYS A 1 151 ? 29.193 32.414 28.506 1.00 28.89 865 LYS A C 1
ATOM 1166 O O . LYS A 1 151 ? 29.212 32.746 27.319 1.00 29.73 865 LYS A O 1
ATOM 1172 N N . ILE A 1 152 ? 28.117 31.921 29.112 1.00 26.25 866 ILE A N 1
ATOM 1173 C CA . ILE A 1 152 ? 26.859 31.761 28.413 1.00 27.37 866 ILE A CA 1
ATOM 1174 C C . ILE A 1 152 ? 25.762 32.373 29.267 1.00 31.81 866 ILE A C 1
ATOM 1175 O O . ILE A 1 152 ? 25.577 31.976 30.427 1.00 30.03 866 ILE A O 1
ATOM 1180 N N . LYS A 1 153 ? 25.068 33.355 28.707 1.00 30.60 867 LYS A N 1
ATOM 1181 C CA . LYS A 1 153 ? 23.915 33.972 29.346 1.00 32.76 867 LYS A CA 1
ATOM 1182 C C . LYS A 1 153 ? 22.651 33.473 28.662 1.00 33.54 867 LYS A C 1
ATOM 1183 O O . LYS A 1 153 ? 22.600 33.380 27.427 1.00 33.07 867 LYS A O 1
ATOM 1189 N N . THR A 1 154 ? 21.659 33.110 29.472 1.00 32.63 868 THR A N 1
ATOM 1190 C CA . THR A 1 154 ? 20.359 32.638 29.024 1.00 31.21 868 THR A CA 1
ATOM 1191 C C . THR A 1 154 ? 19.347 33.774 29.150 1.00 34.03 868 THR A C 1
ATOM 1192 O O . THR A 1 154 ? 19.448 34.611 30.043 1.00 35.98 868 THR A O 1
ATOM 1196 N N . VAL A 1 155 ? 18.400 33.810 28.212 1.00 34.01 869 VAL A N 1
ATOM 1197 C CA . VAL A 1 155 ? 17.400 34.868 28.188 1.00 42.49 869 VAL A CA 1
ATOM 1198 C C . VAL A 1 155 ? 16.681 34.912 29.525 1.00 42.55 869 VAL A C 1
ATOM 1199 O O . VAL A 1 155 ? 16.302 33.871 30.068 1.00 39.90 869 VAL A O 1
ATOM 1203 N N . ALA A 1 156 ? 16.505 36.122 30.072 1.00 48.78 870 ALA A N 1
ATOM 1204 C CA . ALA A 1 156 ? 15.701 36.352 31.273 1.00 47.19 870 ALA A CA 1
ATOM 1205 C C . ALA A 1 156 ? 16.253 35.655 32.514 1.00 51.55 870 ALA A C 1
ATOM 1206 O O . ALA A 1 156 ? 15.503 35.391 33.458 1.00 48.00 870 ALA A O 1
ATOM 1208 N N . LYS A 1 157 ? 17.529 35.269 32.515 1.00 46.86 871 LYS A N 1
ATOM 1209 C CA . LYS A 1 157 ? 18.163 34.655 33.679 1.00 42.36 871 LYS A CA 1
ATOM 1210 C C . LYS A 1 157 ? 19.431 35.422 34.025 1.00 42.55 871 LYS A C 1
ATOM 1211 O O . LYS A 1 157 ? 20.285 35.626 33.156 1.00 40.19 871 LYS A O 1
ATOM 1217 N N . LYS A 1 158 ? 19.570 35.826 35.293 1.00 35.56 872 LYS A N 1
ATOM 1218 C CA . LYS A 1 158 ? 20.676 36.709 35.646 1.00 41.41 872 LYS A CA 1
ATOM 1219 C C . LYS A 1 158 ? 22.011 35.975 35.626 1.00 33.77 872 LYS A C 1
ATOM 1220 O O . LYS A 1 158 ? 23.006 36.516 35.142 1.00 34.15 872 LYS A O 1
ATOM 1226 N N . GLU A 1 159 ? 22.064 34.778 36.212 1.00 33.49 873 GLU A N 1
ATOM 1227 C CA . GLU A 1 159 ? 23.341 34.110 36.445 1.00 38.49 873 GLU A CA 1
ATOM 1228 C C . GLU A 1 159 ? 23.919 33.614 35.129 1.00 33.57 873 GLU A C 1
ATOM 1229 O O . GLU A 1 159 ? 23.266 32.854 34.409 1.00 33.56 873 GLU A O 1
ATOM 1235 N N . VAL A 1 160 ? 25.148 34.032 34.840 1.00 31.16 874 VAL A N 1
ATOM 1236 C CA . VAL A 1 160 ? 25.885 33.593 33.654 1.00 32.47 874 VAL A CA 1
ATOM 1237 C C . VAL A 1 160 ? 26.608 32.282 33.978 1.00 42.50 874 VAL A C 1
ATOM 1238 O O . VAL A 1 160 ? 27.253 32.169 35.026 1.00 39.49 874 VAL A O 1
ATOM 1242 N N . PHE A 1 161 ? 26.538 31.304 33.071 1.00 31.49 875 PHE A N 1
ATOM 1243 C CA . PHE A 1 161 ? 27.347 30.097 33.207 1.00 30.96 875 PHE A CA 1
ATOM 1244 C C . PHE A 1 161 ? 28.772 30.386 32.746 1.00 28.44 875 PHE A C 1
ATOM 1245 O O . PHE A 1 161 ? 28.967 31.006 31.704 1.00 30.81 875 PHE A O 1
ATOM 1253 N N . GLU A 1 162 ? 29.758 29.960 33.535 1.00 25.36 876 GLU A N 1
ATOM 1254 C CA . GLU A 1 162 ? 31.177 30.178 33.245 1.00 27.60 876 GLU A CA 1
ATOM 1255 C C . GLU A 1 162 ? 31.935 28.870 33.342 1.00 25.76 876 GLU A C 1
ATOM 1256 O O . GLU A 1 162 ? 31.817 28.171 34.347 1.00 27.91 876 GLU A O 1
ATOM 1262 N N . ALA A 1 163 ? 32.710 28.529 32.292 1.00 26.05 877 ALA A N 1
ATOM 1263 C CA . ALA A 1 163 ? 33.448 27.274 32.257 1.00 26.77 877 ALA A CA 1
ATOM 1264 C C . ALA A 1 163 ? 34.908 27.532 31.913 1.00 27.69 877 ALA A C 1
ATOM 1265 O O . ALA A 1 163 ? 35.195 28.307 30.999 1.00 29.79 877 ALA A O 1
ATOM 1267 N N . ASN A 1 164 ? 35.816 26.924 32.674 1.00 27.29 878 ASN A N 1
ATOM 1268 C CA . ASN A 1 164 ? 37.267 27.066 32.458 1.00 26.48 878 ASN A CA 1
ATOM 1269 C C . ASN A 1 164 ? 37.727 25.969 31.498 1.00 28.50 878 ASN A C 1
ATOM 1270 O O . ASN A 1 164 ? 38.229 24.915 31.901 1.00 28.14 878 ASN A O 1
ATOM 1275 N N . LEU A 1 165 ? 37.531 26.214 30.206 1.00 28.41 879 LEU A N 1
ATOM 1276 C CA . LEU A 1 165 ? 37.741 25.172 29.211 1.00 27.28 879 LEU A CA 1
ATOM 1277 C C . LEU A 1 165 ? 39.171 25.130 28.671 1.00 29.63 879 LEU A C 1
ATOM 1278 O O . LEU A 1 165 ? 39.451 24.352 27.751 1.00 27.11 879 LEU A O 1
ATOM 1283 N N . LYS A 1 166 ? 40.070 25.948 29.208 1.00 28.21 880 LYS A N 1
ATOM 1284 C CA . LYS A 1 166 ? 41.517 25.872 28.888 1.00 27.16 880 LYS A CA 1
ATOM 1285 C C . LYS A 1 166 ? 41.689 26.045 27.379 1.00 24.83 880 LYS A C 1
ATOM 1286 O O . LYS A 1 166 ? 41.025 26.911 26.782 1.00 27.82 880 LYS A O 1
ATOM 1292 N N . SER A 1 167 ? 42.535 25.237 26.734 1.00 27.41 881 SER A N 1
ATOM 1293 C CA . SER A 1 167 ? 42.810 25.499 25.324 1.00 30.50 881 SER A CA 1
ATOM 1294 C C . SER A 1 167 ? 41.616 25.166 24.440 1.00 28.38 881 SER A C 1
ATOM 1295 O O . SER A 1 167 ? 41.634 25.505 23.255 1.00 33.50 881 SER A O 1
ATOM 1298 N N . GLU A 1 168 ? 40.605 24.500 24.977 1.00 27.52 882 GLU A N 1
ATOM 1299 C CA . GLU A 1 168 ? 39.417 24.180 24.201 1.00 26.34 882 GLU A CA 1
ATOM 1300 C C . GLU A 1 168 ? 38.395 25.302 24.191 1.00 27.43 882 GLU A C 1
ATOM 1301 O O . GLU A 1 168 ? 37.355 25.164 23.552 1.00 25.70 882 GLU A O 1
ATOM 1307 N N . CYS A 1 169 ? 38.656 26.404 24.886 1.00 30.02 883 CYS A N 1
ATOM 1308 C CA . CYS A 1 169 ? 37.617 27.416 25.055 1.00 26.29 883 CYS A CA 1
ATOM 1309 C C . CYS A 1 169 ? 37.199 28.031 23.716 1.00 25.18 883 CYS A C 1
ATOM 1310 O O . CYS A 1 169 ? 36.011 28.221 23.458 1.00 27.67 883 CYS A O 1
ATOM 1313 N N . ASP A 1 170 ? 38.158 28.365 22.853 1.00 27.38 884 ASP A N 1
ATOM 1314 C CA . ASP A 1 170 ? 37.806 28.996 21.583 1.00 25.45 884 ASP A CA 1
ATOM 1315 C C . ASP A 1 170 ? 36.939 28.073 20.741 1.00 26.71 884 ASP A C 1
ATOM 1316 O O . ASP A 1 170 ? 36.005 28.515 20.056 1.00 26.29 884 ASP A O 1
ATOM 1321 N N . LEU A 1 171 ? 37.245 26.780 20.755 1.00 26.85 885 LEU A N 1
ATOM 1322 C CA . LEU A 1 171 ? 36.442 25.872 19.939 1.00 28.79 885 LEU A CA 1
ATOM 1323 C C . LEU A 1 171 ? 35.016 25.814 20.468 1.00 25.61 885 LEU A C 1
ATOM 1324 O O . LEU A 1 171 ? 34.051 25.874 19.694 1.00 24.30 885 LEU A O 1
ATOM 1329 N N . TRP A 1 172 ? 34.854 25.683 21.797 1.00 24.11 886 TRP A N 1
ATOM 1330 C CA . TRP A 1 172 ? 33.500 25.583 22.320 1.00 27.07 886 TRP A CA 1
ATOM 1331 C C . TRP A 1 172 ? 32.731 26.869 22.055 1.00 25.97 886 TRP A C 1
ATOM 1332 O O . TRP A 1 172 ? 31.524 26.843 21.799 1.00 24.48 886 TRP A O 1
ATOM 1343 N N . HIS A 1 173 ? 33.420 28.012 22.110 1.00 26.17 887 HIS A N 1
ATOM 1344 C CA . HIS A 1 173 ? 32.767 29.289 21.810 1.00 27.27 887 HIS A CA 1
ATOM 1345 C C . HIS A 1 173 ? 32.177 29.278 20.408 1.00 25.40 887 HIS A C 1
ATOM 1346 O O . HIS A 1 173 ? 31.006 29.628 20.199 1.00 29.77 887 HIS A O 1
ATOM 1353 N N . LEU A 1 174 ? 32.971 28.827 19.441 1.00 24.86 888 LEU A N 1
ATOM 1354 C CA . LEU A 1 174 ? 32.513 28.728 18.057 1.00 25.37 888 LEU A CA 1
ATOM 1355 C C . LEU A 1 174 ? 31.394 27.703 17.908 1.00 26.23 888 LEU A C 1
ATOM 1356 O O . LEU A 1 174 ? 30.376 27.975 17.265 1.00 27.56 888 LEU A O 1
ATOM 1361 N N . MET A 1 175 ? 31.550 26.515 18.503 1.00 25.10 889 MET A N 1
ATOM 1362 C CA . MET A 1 175 ? 30.521 25.485 18.343 1.00 21.79 889 MET A CA 1
ATOM 1363 C C . MET A 1 175 ? 29.198 25.930 18.948 1.00 26.89 889 MET A C 1
ATOM 1364 O O . MET A 1 175 ? 28.125 25.674 18.386 1.00 23.33 889 MET A O 1
ATOM 1369 N N . VAL A 1 176 ? 29.246 26.557 20.119 1.00 26.83 890 VAL A N 1
ATOM 1370 C CA . VAL A 1 176 ? 28.001 27.003 20.744 1.00 26.22 890 VAL A CA 1
ATOM 1371 C C . VAL A 1 176 ? 27.348 28.119 19.919 1.00 25.21 890 VAL A C 1
ATOM 1372 O O . VAL A 1 176 ? 26.119 28.146 19.740 1.00 25.12 890 VAL A O 1
ATOM 1376 N N . LYS A 1 177 ? 28.137 29.066 19.423 1.00 25.26 891 LYS A N 1
ATOM 1377 C CA . LYS A 1 177 ? 27.526 30.129 18.619 1.00 26.13 891 LYS A CA 1
ATOM 1378 C C . LYS A 1 177 ? 26.871 29.566 17.364 1.00 31.59 891 LYS A C 1
ATOM 1379 O O . LYS A 1 177 ? 25.789 30.019 16.963 1.00 27.12 891 LYS A O 1
ATOM 1385 N N . GLU A 1 178 ? 27.507 28.577 16.730 1.00 24.34 892 GLU A N 1
ATOM 1386 C CA . GLU A 1 178 ? 26.936 28.003 15.520 1.00 28.51 892 GLU A CA 1
ATOM 1387 C C . GLU A 1 178 ? 25.669 27.202 15.827 1.00 26.99 892 GLU A C 1
ATOM 1388 O O . GLU A 1 178 ? 24.674 27.290 15.086 1.00 26.24 892 GLU A O 1
ATOM 1394 N N . MET A 1 179 ? 25.663 26.413 16.914 1.00 25.74 893 MET A N 1
ATOM 1395 C CA . MET A 1 179 ? 24.435 25.688 17.267 1.00 25.40 893 MET A CA 1
ATOM 1396 C C . MET A 1 179 ? 23.312 26.643 17.668 1.00 25.66 893 MET A C 1
ATOM 1397 O O . MET A 1 179 ? 22.139 26.409 17.350 1.00 26.72 893 MET A O 1
ATOM 1402 N N . TRP A 1 180 ? 23.654 27.709 18.383 1.00 23.37 894 TRP A N 1
ATOM 1403 C CA . TRP A 1 180 ? 22.667 28.740 18.726 1.00 24.72 894 TRP A CA 1
ATOM 1404 C C . TRP A 1 180 ? 22.073 29.358 17.468 1.00 26.69 894 TRP A C 1
ATOM 1405 O O . TRP A 1 180 ? 20.852 29.409 17.300 1.00 28.13 894 TRP A O 1
ATOM 1416 N N . ALA A 1 181 ? 22.935 29.807 16.554 1.00 27.27 895 ALA A N 1
ATOM 1417 C CA . ALA A 1 181 ? 22.451 30.431 15.322 1.00 29.05 895 ALA A CA 1
ATOM 1418 C C . ALA A 1 181 ? 21.602 29.469 14.521 1.00 28.25 895 ALA A C 1
ATOM 1419 O O . ALA A 1 181 ? 20.566 29.857 13.952 1.00 29.14 895 ALA A O 1
ATOM 1421 N N . GLY A 1 182 ? 22.021 28.202 14.459 1.00 26.32 896 GLY A N 1
ATOM 1422 C CA . GLY A 1 182 ? 21.232 27.213 13.750 1.00 24.76 896 GLY A CA 1
ATOM 1423 C C . GLY A 1 182 ? 19.834 27.059 14.317 1.00 28.63 896 GLY A C 1
ATOM 1424 O O . GLY A 1 182 ? 18.858 26.926 13.571 1.00 28.99 896 GLY A O 1
ATOM 1425 N N . LYS A 1 183 ? 19.721 27.039 15.644 1.00 26.46 897 LYS A N 1
ATOM 1426 C CA . LYS A 1 183 ? 18.416 26.903 16.273 1.00 30.51 897 LYS A CA 1
ATOM 1427 C C . LYS A 1 183 ? 17.570 28.154 16.071 1.00 29.00 897 LYS A C 1
ATOM 1428 O O . LYS A 1 183 ? 16.353 28.056 15.865 1.00 32.28 897 LYS A O 1
ATOM 1434 N N . GLN A 1 184 ? 18.185 29.336 16.159 1.00 28.59 898 GLN A N 1
ATOM 1435 C CA . GLN A 1 184 ? 17.429 30.560 15.907 1.00 33.06 898 GLN A CA 1
ATOM 1436 C C . GLN A 1 184 ? 16.802 30.528 14.522 1.00 33.75 898 GLN A C 1
ATOM 1437 O O . GLN A 1 184 ? 15.626 30.874 14.340 1.00 30.06 898 GLN A O 1
ATOM 1443 N N . LEU A 1 185 ? 17.565 30.066 13.545 1.00 28.05 899 LEU A N 1
ATOM 1444 C CA . LEU A 1 185 ? 17.069 29.982 12.176 1.00 29.13 899 LEU A CA 1
ATOM 1445 C C . LEU A 1 185 ? 16.054 28.865 12.020 1.00 34.33 899 LEU A C 1
ATOM 1446 O O . LEU A 1 185 ? 15.027 29.046 11.357 1.00 38.21 899 LEU A O 1
ATOM 1451 N N . ALA A 1 186 ? 16.293 27.712 12.654 1.00 30.34 900 ALA A N 1
ATOM 1452 C CA . ALA A 1 186 ? 15.308 26.640 12.598 1.00 32.45 900 ALA A CA 1
ATOM 1453 C C . ALA A 1 186 ? 13.957 27.111 13.131 1.00 36.45 900 ALA A C 1
ATOM 1454 O O . ALA A 1 186 ? 12.907 26.766 12.576 1.00 41.22 900 ALA A O 1
ATOM 1456 N N . ASP A 1 187 ? 13.972 27.886 14.220 1.00 31.73 901 ASP A N 1
ATOM 1457 C CA . ASP A 1 187 ? 12.729 28.373 14.819 1.00 37.96 901 ASP A CA 1
ATOM 1458 C C . ASP A 1 187 ? 12.078 29.422 13.928 1.00 46.01 901 ASP A C 1
ATOM 1459 O O . ASP A 1 187 ? 10.854 29.429 13.735 1.00 44.21 901 ASP A O 1
ATOM 1464 N N . ASP A 1 188 ? 12.893 30.301 13.358 1.00 36.99 902 ASP A N 1
ATOM 1465 C CA . ASP A 1 188 ? 12.370 31.328 12.469 1.00 33.85 902 ASP A CA 1
ATOM 1466 C C . ASP A 1 188 ? 11.738 30.722 11.222 1.00 49.97 902 ASP A C 1
ATOM 1467 O O . ASP A 1 188 ? 10.783 31.289 10.678 1.00 41.53 902 ASP A O 1
ATOM 1472 N N . HIS A 1 189 ? 12.277 29.608 10.725 1.00 42.27 903 HIS A N 1
ATOM 1473 C CA . HIS A 1 189 ? 11.784 28.965 9.512 1.00 36.76 903 HIS A CA 1
ATOM 1474 C C . HIS A 1 189 ? 10.937 27.740 9.799 1.00 36.53 903 HIS A C 1
ATOM 1475 O O . HIS A 1 189 ? 10.457 27.102 8.858 1.00 48.48 903 HIS A O 1
ATOM 1482 N N . LYS A 1 190 ? 10.729 27.406 11.064 1.00 40.15 904 LYS A N 1
ATOM 1483 C CA . LYS A 1 190 ? 10.002 26.196 11.423 1.00 51.58 904 LYS A CA 1
ATOM 1484 C C . LYS A 1 190 ? 10.514 25.009 10.605 1.00 47.57 904 LYS A C 1
ATOM 1485 O O . LYS A 1 190 ? 9.743 24.253 10.012 1.00 44.20 904 LYS A O 1
ATOM 1491 N N . ASP A 1 191 ? 11.837 24.866 10.565 1.00 46.08 905 ASP A N 1
ATOM 1492 C CA . ASP A 1 191 ? 12.512 23.837 9.766 1.00 42.97 905 ASP A CA 1
ATOM 1493 C C . ASP A 1 191 ? 13.628 23.218 10.605 1.00 38.43 905 ASP A C 1
ATOM 1494 O O . ASP A 1 191 ? 14.734 23.777 10.693 1.00 37.42 905 ASP A O 1
ATOM 1499 N N . PRO A 1 192 ? 13.387 22.028 11.170 1.00 41.09 906 PRO A N 1
ATOM 1500 C CA . PRO A 1 192 ? 14.392 21.377 12.016 1.00 46.10 906 PRO A CA 1
ATOM 1501 C C . PRO A 1 192 ? 15.664 21.053 11.291 1.00 38.93 906 PRO A C 1
ATOM 1502 O O . PRO A 1 192 ? 16.681 20.804 11.949 1.00 37.97 906 PRO A O 1
ATOM 1506 N N . GLN A 1 193 ? 15.638 21.025 9.955 1.00 42.57 907 GLN A N 1
ATOM 1507 C CA . GLN A 1 193 ? 16.827 20.647 9.207 1.00 41.39 907 GLN A CA 1
ATOM 1508 C C . GLN A 1 193 ? 17.987 21.579 9.509 1.00 35.50 907 GLN A C 1
ATOM 1509 O O . GLN A 1 193 ? 19.147 21.161 9.446 1.00 35.62 907 GLN A O 1
ATOM 1515 N N . TYR A 1 194 ? 17.705 22.828 9.872 1.00 33.41 908 TYR A N 1
ATOM 1516 C CA . TYR A 1 194 ? 18.788 23.735 10.212 1.00 30.66 908 TYR A CA 1
ATOM 1517 C C . TYR A 1 194 ? 19.583 23.222 11.403 1.00 31.23 908 TYR A C 1
ATOM 1518 O O . TYR A 1 194 ? 20.804 23.423 11.476 1.00 29.57 908 TYR A O 1
ATOM 1527 N N . VAL A 1 195 ? 18.893 22.628 12.380 1.00 30.98 909 VAL A N 1
ATOM 1528 C CA . VAL A 1 195 ? 19.582 22.105 13.560 1.00 30.45 909 VAL A CA 1
ATOM 1529 C C . VAL A 1 195 ? 20.486 20.955 13.171 1.00 33.28 909 VAL A C 1
ATOM 1530 O O . VAL A 1 195 ? 21.612 20.829 13.663 1.00 28.85 909 VAL A O 1
ATOM 1534 N N . GLN A 1 196 ? 20.002 20.081 12.295 1.00 34.42 910 GLN A N 1
ATOM 1535 C CA . GLN A 1 196 ? 20.827 18.962 11.869 1.00 32.35 910 GLN A CA 1
ATOM 1536 C C . GLN A 1 196 ? 22.032 19.446 11.077 1.00 33.41 910 GLN A C 1
ATOM 1537 O O . GLN A 1 196 ? 23.136 18.921 11.241 1.00 28.95 910 GLN A O 1
ATOM 1543 N N . GLN A 1 197 ? 21.854 20.469 10.240 1.00 29.15 911 GLN A N 1
ATOM 1544 C CA . GLN A 1 197 ? 22.989 21.031 9.521 1.00 30.22 911 GLN A CA 1
ATOM 1545 C C . GLN A 1 197 ? 23.981 21.708 10.470 1.00 27.37 911 GLN A C 1
ATOM 1546 O O . GLN A 1 197 ? 25.197 21.539 10.329 1.00 26.42 911 GLN A O 1
ATOM 1552 N N . ALA A 1 198 ? 23.482 22.473 11.453 1.00 29.85 912 ALA A N 1
ATOM 1553 C CA . ALA A 1 198 ? 24.380 23.109 12.416 1.00 26.65 912 ALA A CA 1
ATOM 1554 C C . ALA A 1 198 ? 25.183 22.062 13.193 1.00 24.26 912 ALA A C 1
ATOM 1555 O O . ALA A 1 198 ? 26.382 22.238 13.452 1.00 25.29 912 ALA A O 1
ATOM 1557 N N . LEU A 1 199 ? 24.545 20.960 13.568 1.00 26.04 913 LEU A N 1
ATOM 1558 C CA . LEU A 1 199 ? 25.278 19.921 14.289 1.00 25.55 913 LEU A CA 1
ATOM 1559 C C . LEU A 1 199 ? 26.404 19.366 13.426 1.00 24.73 913 LEU A C 1
ATOM 1560 O O . LEU A 1 199 ? 27.541 19.214 13.893 1.00 25.67 913 LEU A O 1
ATOM 1565 N N . THR A 1 200 ? 26.103 19.063 12.153 1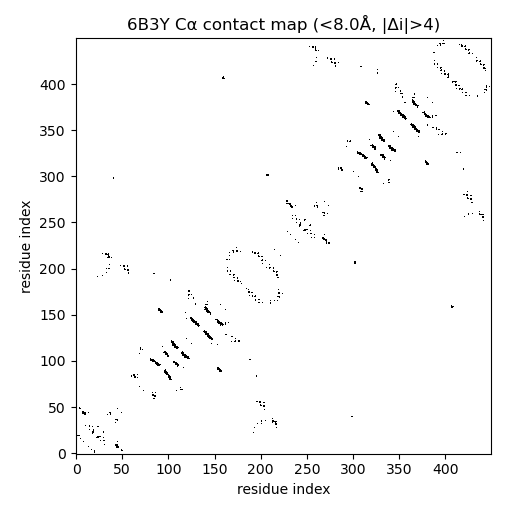.00 23.51 914 THR A N 1
ATOM 1566 C CA . THR A 1 200 ? 27.140 18.619 11.228 1.00 29.52 914 THR A CA 1
ATOM 1567 C C . THR A 1 200 ? 28.254 19.647 11.149 1.00 26.48 914 THR A C 1
ATOM 1568 O O . THR A 1 200 ? 29.440 19.299 11.182 1.00 26.32 914 THR A O 1
ATOM 1572 N N . ASN A 1 201 ? 27.882 20.934 11.025 1.00 23.66 915 ASN A N 1
ATOM 1573 C CA . ASN A 1 201 ? 28.874 22.009 10.971 1.00 24.57 915 ASN A CA 1
ATOM 1574 C C . ASN A 1 201 ? 29.805 21.990 12.184 1.00 24.89 915 ASN A C 1
ATOM 1575 O O . ASN A 1 201 ? 31.028 22.078 12.033 1.00 26.24 915 ASN A O 1
ATOM 1580 N N . VAL A 1 202 ? 29.249 21.899 13.398 1.00 26.52 916 VAL A N 1
ATOM 1581 C CA . VAL A 1 202 ? 30.118 22.039 14.569 1.00 25.08 916 VAL A CA 1
ATOM 1582 C C . VAL A 1 202 ? 30.988 20.804 14.768 1.00 23.79 916 VAL A C 1
ATOM 1583 O O . VAL A 1 202 ? 32.131 20.908 15.242 1.00 23.48 916 VAL A O 1
ATOM 1587 N N . LEU A 1 203 ? 30.491 19.619 14.427 1.00 22.30 917 LEU A N 1
ATOM 1588 C CA . LEU A 1 203 ? 31.372 18.445 14.547 1.00 22.54 917 LEU A CA 1
ATOM 1589 C C . LEU A 1 203 ? 32.477 18.503 13.511 1.00 25.66 917 LEU A C 1
ATOM 1590 O O . LEU A 1 203 ? 33.610 18.064 13.775 1.00 24.84 917 LEU A O 1
ATOM 1595 N N . LEU A 1 204 ? 32.193 19.065 12.329 1.00 23.22 918 LEU A N 1
ATOM 1596 C CA . LEU A 1 204 ? 33.281 19.267 11.382 1.00 24.04 918 LEU A CA 1
ATOM 1597 C C . LEU A 1 204 ? 34.267 20.297 11.901 1.00 25.87 918 LEU A C 1
ATOM 1598 O O . LEU A 1 204 ? 35.488 20.133 11.729 1.00 25.03 918 LEU A O 1
ATOM 1603 N N . MET A 1 205 ? 33.772 21.377 12.523 1.00 22.37 919 MET A N 1
ATOM 1604 C CA . MET A 1 205 ? 34.685 22.367 13.098 1.00 23.59 919 MET A CA 1
ATOM 1605 C C . MET A 1 205 ? 35.607 21.726 14.128 1.00 26.72 919 MET A C 1
ATOM 1606 O O . MET A 1 205 ? 36.809 22.017 14.186 1.00 25.79 919 MET A O 1
ATOM 1611 N N . ASP A 1 206 ? 35.045 20.901 14.995 1.00 25.12 920 ASP A N 1
ATOM 1612 C CA . ASP A 1 206 ? 35.857 20.219 16.003 1.00 25.63 920 ASP A CA 1
ATOM 1613 C C . ASP A 1 206 ? 36.990 19.441 15.337 1.00 24.11 920 ASP A C 1
ATOM 1614 O O . ASP A 1 206 ? 38.168 19.556 15.719 1.00 26.81 920 ASP A O 1
ATOM 1619 N N . ALA A 1 207 ? 36.663 18.670 14.299 1.00 25.99 921 ALA A N 1
ATOM 1620 C CA . ALA A 1 207 ? 37.687 17.879 13.623 1.00 23.86 921 ALA A CA 1
ATOM 1621 C C . ALA A 1 207 ? 38.699 18.768 12.899 1.00 25.62 921 ALA A C 1
ATOM 1622 O O . ALA A 1 207 ? 39.901 18.446 12.837 1.00 29.92 921 ALA A O 1
ATOM 1624 N N . VAL A 1 208 ? 38.243 19.884 12.328 1.00 24.14 922 VAL A N 1
ATOM 1625 C CA . VAL A 1 208 ? 39.170 20.807 11.669 1.00 25.82 922 VAL A CA 1
ATOM 1626 C C . VAL A 1 208 ? 40.168 21.373 12.666 1.00 25.35 922 VAL A C 1
ATOM 1627 O O . VAL A 1 208 ? 41.376 21.428 12.399 1.00 27.51 922 VAL A O 1
ATOM 1631 N N . VAL A 1 209 ? 39.680 21.814 13.831 1.00 25.64 923 VAL A N 1
ATOM 1632 C CA . VAL A 1 209 ? 40.581 22.390 14.832 1.00 27.66 923 VAL A CA 1
ATOM 1633 C C . VAL A 1 209 ? 41.613 21.362 15.271 1.00 29.99 923 VAL A C 1
ATOM 1634 O O . VAL A 1 209 ? 42.813 21.665 15.381 1.00 30.40 923 VAL A O 1
ATOM 1638 N N . GLY A 1 210 ? 41.175 20.124 15.503 1.00 30.10 924 GLY A N 1
ATOM 1639 C CA . GLY A 1 210 ? 42.117 19.091 15.908 1.00 33.02 924 GLY A CA 1
ATOM 1640 C C . GLY A 1 210 ? 43.126 18.764 14.825 1.00 33.60 924 GLY A C 1
ATOM 1641 O O . GLY A 1 210 ? 44.244 18.326 15.113 1.00 30.76 924 GLY A O 1
ATOM 1642 N N . THR A 1 211 ? 42.746 18.975 13.573 1.00 26.63 925 THR A N 1
ATOM 1643 C CA . THR A 1 211 ? 43.599 18.646 12.443 1.00 31.67 925 THR A CA 1
ATOM 1644 C C . THR A 1 211 ? 44.636 19.730 12.219 1.00 32.42 925 THR A C 1
ATOM 1645 O O . THR A 1 211 ? 45.810 19.431 11.982 1.00 30.38 925 THR A O 1
ATOM 1649 N N . LEU A 1 212 ? 44.217 21.001 12.268 1.00 29.48 926 LEU A N 1
ATOM 1650 C CA . LEU A 1 212 ? 45.078 22.083 11.813 1.00 29.81 926 LEU A CA 1
ATOM 1651 C C . LEU A 1 212 ? 46.164 22.430 12.834 1.00 35.07 926 LEU A C 1
ATOM 1652 O O . LEU A 1 212 ? 47.219 22.937 12.444 1.00 36.71 926 LEU A O 1
ATOM 1657 N N . GLN A 1 213 ? 45.898 22.253 14.127 1.00 31.13 927 GLN A N 1
ATOM 1658 C CA . GLN A 1 213 ? 46.907 22.397 15.192 1.00 35.73 927 GLN A CA 1
ATOM 1659 C C . GLN A 1 213 ? 47.694 23.712 15.057 1.00 42.44 927 GLN A C 1
ATOM 1660 O O . GLN A 1 213 ? 48.923 23.720 14.963 1.00 37.43 927 GLN A O 1
ATOM 1666 N N . SER A 1 214 ? 46.971 24.831 15.016 1.00 44.44 928 SER A N 1
ATOM 1667 C CA . SER A 1 214 ? 47.594 26.126 14.721 1.00 38.58 928 SER A CA 1
ATOM 1668 C C . SER A 1 214 ? 46.792 27.218 15.397 1.00 47.98 928 SER A C 1
ATOM 1669 O O . SER A 1 214 ? 45.666 26.989 15.851 1.00 48.26 928 SER A O 1
ATOM 1672 N N . PRO A 1 215 ? 47.361 28.431 15.504 1.00 50.69 929 PRO A N 1
ATOM 1673 C CA . PRO A 1 215 ? 46.565 29.563 16.012 1.00 45.23 929 PRO A CA 1
ATOM 1674 C C . PRO A 1 215 ? 45.510 30.050 15.038 1.00 44.99 929 PRO A C 1
ATOM 1675 O O . PRO A 1 215 ? 44.520 30.649 15.470 1.00 63.35 929 PRO A O 1
ATOM 1679 N N . SER A 1 216 ? 45.699 29.852 13.735 1.00 44.08 930 SER A N 1
ATOM 1680 C CA . SER A 1 216 ? 44.675 30.256 12.786 1.00 54.68 930 SER A CA 1
ATOM 1681 C C . SER A 1 216 ? 43.550 29.237 12.683 1.00 43.89 930 SER A C 1
ATOM 1682 O O . SER A 1 216 ? 42.634 29.430 11.874 1.00 42.13 930 SER A O 1
ATOM 1685 N N . ALA A 1 217 ? 43.596 28.157 13.473 1.00 39.95 931 ALA A N 1
ATOM 1686 C CA . ALA A 1 217 ? 42.699 27.037 13.212 1.00 38.50 931 ALA A CA 1
ATOM 1687 C C . ALA A 1 217 ? 41.256 27.427 13.485 1.00 27.82 931 ALA A C 1
ATOM 1688 O O . ALA A 1 217 ? 40.357 27.041 12.741 1.00 32.62 931 ALA A O 1
ATOM 1690 N N . ILE A 1 218 ? 41.011 28.191 14.550 1.00 33.17 932 ILE A N 1
ATOM 1691 C CA . ILE A 1 218 ? 39.641 28.653 14.795 1.00 29.70 932 ILE A CA 1
ATOM 1692 C C . ILE A 1 218 ? 39.173 29.551 13.651 1.00 35.37 932 ILE A C 1
ATOM 1693 O O . ILE A 1 218 ? 38.015 29.489 13.233 1.00 26.46 932 ILE A O 1
ATOM 1698 N N . HIS A 1 219 ? 40.062 30.392 13.106 1.00 30.98 933 HIS A N 1
ATOM 1699 C CA . HIS A 1 219 ? 39.626 31.219 11.974 1.00 35.07 933 HIS A CA 1
ATOM 1700 C C . HIS A 1 219 ? 39.327 30.370 10.745 1.00 32.49 933 HIS A C 1
ATOM 1701 O O . HIS A 1 219 ? 38.303 30.561 10.080 1.00 31.37 933 HIS A O 1
ATOM 1708 N N . ALA A 1 220 ? 40.167 29.374 10.474 1.00 28.49 934 ALA A N 1
ATOM 1709 C CA . ALA A 1 220 ? 39.873 28.458 9.381 1.00 30.82 934 ALA A CA 1
ATOM 1710 C C . ALA A 1 220 ? 38.581 27.692 9.638 1.00 27.36 934 ALA A C 1
ATOM 1711 O O . ALA A 1 220 ? 37.776 27.490 8.722 1.00 27.32 934 ALA A O 1
ATOM 1713 N N . ALA A 1 221 ? 38.401 27.201 10.863 1.00 28.75 935 ALA A N 1
ATOM 1714 C CA . ALA A 1 221 ? 37.213 26.416 11.165 1.00 30.15 935 ALA A CA 1
ATOM 1715 C C . ALA A 1 221 ? 35.952 27.254 11.024 1.00 31.78 935 ALA A C 1
ATOM 1716 O O . ALA A 1 221 ? 34.878 26.723 10.740 1.00 28.66 935 ALA A O 1
ATOM 1718 N N . SER A 1 222 ? 36.051 28.564 11.230 1.00 30.92 936 SER A N 1
ATOM 1719 C CA . SER A 1 222 ? 34.854 29.377 11.078 1.00 27.92 936 SER A CA 1
ATOM 1720 C C . SER A 1 222 ? 34.320 29.387 9.654 1.00 32.94 936 SER A C 1
ATOM 1721 O O . SER A 1 222 ? 33.175 29.801 9.457 1.00 32.78 936 SER A O 1
ATOM 1724 N N . LYS A 1 223 ? 35.098 28.938 8.653 1.00 28.44 937 LYS A N 1
ATOM 1725 C CA . LYS A 1 223 ? 34.533 28.810 7.319 1.00 26.69 937 LYS A CA 1
ATOM 1726 C C . LYS A 1 223 ? 33.343 27.863 7.308 1.00 32.27 937 LYS A C 1
ATOM 1727 O O . LYS A 1 223 ? 32.511 27.939 6.405 1.00 29.19 937 LYS A O 1
ATOM 1733 N N . LEU A 1 224 ? 33.220 27.005 8.311 1.00 26.79 938 LEU A N 1
ATOM 1734 C CA . LEU A 1 224 ? 32.094 26.090 8.393 1.00 26.75 938 LEU A CA 1
ATOM 1735 C C . LEU A 1 224 ? 30.946 26.633 9.209 1.00 29.92 938 LEU A C 1
ATOM 1736 O O . LEU A 1 224 ? 29.884 26.003 9.224 1.00 28.78 938 LEU A O 1
ATOM 1741 N N . ALA A 1 225 ? 31.157 27.730 9.938 1.00 28.91 939 ALA A N 1
ATOM 1742 C CA . ALA A 1 225 ? 30.123 28.304 10.807 1.00 29.60 939 ALA A CA 1
ATOM 1743 C C . ALA A 1 225 ? 29.123 29.061 9.938 1.00 31.09 939 ALA A C 1
ATOM 1744 O O . ALA A 1 225 ? 28.954 30.279 10.024 1.00 29.57 939 ALA A O 1
ATOM 1746 N N . TYR A 1 226 ? 28.428 28.283 9.114 1.00 31.22 940 TYR A N 1
ATOM 1747 C CA . TYR A 1 226 ? 27.533 28.840 8.107 1.00 31.63 940 TYR A CA 1
ATOM 1748 C C . TYR A 1 226 ? 26.469 29.733 8.738 1.00 35.33 940 TYR A C 1
ATOM 1749 O O . TYR A 1 226 ? 26.268 30.873 8.301 1.00 36.86 940 TYR A O 1
ATOM 1758 N N . PHE A 1 227 ? 25.816 29.254 9.800 1.00 30.29 941 PHE A N 1
ATOM 1759 C CA . PHE A 1 227 ? 24.705 30.023 10.374 1.00 34.78 941 PHE A CA 1
ATOM 1760 C C . PHE A 1 227 ? 25.190 31.196 11.217 1.00 37.69 941 PHE A C 1
ATOM 1761 O O . PHE A 1 227 ? 24.579 32.276 11.189 1.00 36.03 941 PHE A O 1
ATOM 1769 N N . ASP A 1 228 ? 26.277 31.025 11.980 1.00 29.26 942 ASP A N 1
ATOM 1770 C CA . ASP A 1 228 ? 26.831 32.161 12.709 1.00 30.78 942 ASP A CA 1
ATOM 1771 C C . ASP A 1 228 ? 27.352 33.243 11.763 1.00 38.05 942 ASP A C 1
ATOM 1772 O O . ASP A 1 228 ? 27.183 34.445 12.022 1.00 36.52 942 ASP A O 1
ATOM 1777 N N . ASN A 1 229 ? 28.004 32.838 10.666 1.00 30.60 943 ASN A N 1
ATOM 1778 C CA . ASN A 1 229 ? 28.562 33.822 9.740 1.00 38.45 943 ASN A CA 1
ATOM 1779 C C . ASN A 1 229 ? 27.475 34.675 9.130 1.00 38.91 943 ASN A C 1
ATOM 1780 O O . ASN A 1 229 ? 27.686 35.868 8.886 1.00 42.32 943 ASN A O 1
ATOM 1785 N N . MET A 1 230 ? 26.306 34.084 8.912 1.00 33.62 944 MET A N 1
ATOM 1786 C CA . MET A 1 230 ? 25.134 34.838 8.498 1.00 46.20 944 MET A CA 1
ATOM 1787 C C . MET A 1 230 ? 24.827 35.955 9.482 1.00 47.04 944 MET A C 1
ATOM 1788 O O . MET A 1 230 ? 24.666 37.118 9.091 1.00 46.56 944 MET A O 1
ATOM 1793 N N . LYS A 1 231 ? 24.718 35.613 10.772 1.00 45.69 945 LYS A N 1
ATOM 1794 C CA . LYS A 1 231 ? 24.392 36.620 11.776 1.00 43.07 945 LYS A CA 1
ATOM 1795 C C . LYS A 1 231 ? 25.418 37.745 11.744 1.00 44.92 945 LYS A C 1
ATOM 1796 O O . LYS A 1 231 ? 25.072 38.919 11.894 1.00 61.70 945 LYS A O 1
ATOM 1802 N N . LYS A 1 232 ? 26.678 37.406 11.521 1.00 45.72 946 LYS A N 1
ATOM 1803 C CA . LYS A 1 232 ? 27.721 38.386 11.246 1.00 43.78 946 LYS A CA 1
ATOM 1804 C C . LYS A 1 232 ? 27.396 39.120 9.942 1.00 56.60 946 LYS A C 1
ATOM 1805 O O . LYS A 1 232 ? 27.213 40.335 9.931 1.00 57.94 946 LYS A O 1
ATOM 1811 N N . PHE B 1 9 ? 74.493 43.429 28.208 1.00 78.22 723 PHE B N 1
ATOM 1812 C CA . PHE B 1 9 ? 74.547 42.502 29.338 1.00 71.52 723 PHE B CA 1
ATOM 1813 C C . PHE B 1 9 ? 75.994 42.240 29.713 1.00 65.49 723 PHE B C 1
ATOM 1814 O O . PHE B 1 9 ? 76.780 41.754 28.891 1.00 62.62 723 PHE B O 1
ATOM 1816 N N . GLU B 1 10 ? 76.361 42.566 30.949 1.00 51.46 724 GLU B N 1
ATOM 1817 C CA . GLU B 1 10 ? 77.742 42.397 31.380 1.00 46.92 724 GLU B CA 1
ATOM 1818 C C . GLU B 1 10 ? 77.908 41.014 31.989 1.00 46.18 724 GLU B C 1
ATOM 1819 O O . GLU B 1 10 ? 77.136 40.622 32.871 1.00 49.40 724 GLU B O 1
ATOM 1825 N N . LEU B 1 11 ? 78.945 40.298 31.541 1.00 47.55 725 LEU B N 1
ATOM 1826 C CA . LEU B 1 11 ? 79.176 38.926 31.971 1.00 46.84 725 LEU B CA 1
ATOM 1827 C C . LEU B 1 11 ? 79.727 38.875 33.395 1.00 51.12 725 LEU B C 1
ATOM 1828 O O . LEU B 1 11 ? 80.551 39.707 33.776 1.00 42.23 725 LEU B O 1
ATOM 1833 N N . PRO B 1 12 ? 79.309 37.891 34.187 1.00 45.32 726 PRO B N 1
ATOM 1834 C CA . PRO B 1 12 ? 79.842 37.763 35.547 1.00 43.88 726 PRO B CA 1
ATOM 1835 C C . PRO B 1 12 ? 81.337 37.500 35.502 1.00 46.62 726 PRO B C 1
ATOM 1836 O O . PRO B 1 12 ? 81.823 36.742 34.662 1.00 42.30 726 PRO B O 1
ATOM 1840 N N . LYS B 1 13 ? 82.083 38.134 36.404 1.00 39.26 727 LYS B N 1
ATOM 1841 C CA . LYS B 1 13 ? 83.524 37.937 36.402 1.00 44.49 727 LYS B CA 1
ATOM 1842 C C . LYS B 1 13 ? 84.010 37.217 37.650 1.00 49.96 727 LYS B C 1
ATOM 1843 O O . LYS B 1 13 ? 85.207 36.930 37.755 1.00 52.13 727 LYS B O 1
ATOM 1849 N N . LYS B 1 14 ? 83.111 36.897 38.578 1.00 46.61 728 LYS B N 1
ATOM 1850 C CA . LYS B 1 14 ? 83.413 36.104 39.758 1.00 46.00 728 LYS B CA 1
ATOM 1851 C C . LYS B 1 14 ? 82.611 34.806 39.734 1.00 56.74 728 LYS B C 1
ATOM 1852 O O . LYS B 1 14 ? 81.579 34.694 39.077 1.00 52.26 728 LYS B O 1
ATOM 1858 N N . HIS B 1 15 ? 83.127 33.797 40.432 1.00 52.07 729 HIS B N 1
ATOM 1859 C CA . HIS B 1 15 ? 82.381 32.549 40.630 1.00 53.44 729 HIS B CA 1
ATOM 1860 C C . HIS B 1 15 ? 81.056 32.822 41.315 1.00 52.50 729 HIS B C 1
ATOM 1861 O O . HIS B 1 15 ? 80.955 33.686 42.177 1.00 46.86 729 HIS B O 1
ATOM 1868 N N . MET B 1 16 ? 80.037 32.067 40.931 1.00 46.16 730 MET B N 1
ATOM 1869 C CA . MET B 1 16 ? 78.676 32.266 41.405 1.00 48.96 730 MET B CA 1
ATOM 1870 C C . MET B 1 16 ? 78.178 31.000 42.088 1.00 54.07 730 MET B C 1
ATOM 1871 O O . MET B 1 16 ? 78.219 29.915 41.489 1.00 45.61 730 MET B O 1
ATOM 1876 N N . GLN B 1 17 ? 77.662 31.144 43.309 1.00 46.43 731 GLN B N 1
ATOM 1877 C CA . GLN B 1 17 ? 76.904 30.050 43.869 1.00 65.08 731 GLN B CA 1
ATOM 1878 C C . GLN B 1 17 ? 75.489 30.046 43.296 1.00 49.61 731 GLN B C 1
ATOM 1879 O O . GLN B 1 17 ? 75.129 30.845 42.429 1.00 51.08 731 GLN B O 1
ATOM 1885 N N . LEU B 1 18 ? 74.658 29.143 43.821 1.00 53.06 732 LEU B N 1
ATOM 1886 C CA . LEU B 1 18 ? 73.332 28.920 43.250 1.00 47.42 732 LEU B CA 1
ATOM 1887 C C . LEU B 1 18 ? 72.505 30.199 43.229 1.00 46.97 732 LEU B C 1
ATOM 1888 O O . LEU B 1 18 ? 71.933 30.552 42.193 1.00 45.90 732 LEU B O 1
ATOM 1893 N N . ASN B 1 19 ? 72.423 30.921 44.357 1.00 44.18 733 ASN B N 1
ATOM 1894 C CA . ASN B 1 19 ? 71.527 32.083 44.377 1.00 44.13 733 ASN B CA 1
ATOM 1895 C C . ASN B 1 19 ? 72.056 33.222 43.509 1.00 44.60 733 ASN B C 1
ATOM 1896 O O . ASN B 1 19 ? 71.266 33.943 42.888 1.00 48.41 733 ASN B O 1
ATOM 1901 N N . ASP B 1 20 ? 73.379 33.425 43.481 1.00 49.91 734 ASP B N 1
ATOM 1902 C CA . ASP B 1 20 ? 73.960 34.398 42.556 1.00 47.47 734 ASP B CA 1
ATOM 1903 C C . ASP B 1 20 ? 73.708 34.001 41.109 1.00 42.29 734 ASP B C 1
ATOM 1904 O O . ASP B 1 20 ? 73.397 34.848 40.266 1.00 48.97 734 ASP B O 1
ATOM 1909 N N . PHE B 1 21 ? 73.911 32.724 40.797 1.00 45.47 735 PHE B N 1
ATOM 1910 C CA . PHE B 1 21 ? 73.730 32.238 39.434 1.00 45.82 735 PHE B CA 1
ATOM 1911 C C . PHE B 1 21 ? 72.300 32.461 38.962 1.00 39.61 735 PHE B C 1
ATOM 1912 O O . PHE B 1 21 ? 72.071 32.914 37.836 1.00 45.07 735 PHE B O 1
ATOM 1920 N N . VAL B 1 22 ? 71.322 32.123 39.811 1.00 43.25 736 VAL B N 1
ATOM 1921 C CA . VAL B 1 22 ? 69.916 32.367 39.490 1.00 42.31 736 VAL B CA 1
ATOM 1922 C C . VAL B 1 22 ? 69.712 33.830 39.123 1.00 47.97 736 VAL B C 1
ATOM 1923 O O . VAL B 1 22 ? 69.021 34.161 38.152 1.00 43.60 736 VAL B O 1
ATOM 1927 N N . LYS B 1 23 ? 70.306 34.732 39.904 1.00 50.83 737 LYS B N 1
ATOM 1928 C CA . LYS B 1 23 ? 70.095 36.151 39.650 1.00 54.56 737 LYS B CA 1
ATOM 1929 C C . LYS B 1 23 ? 70.683 36.582 38.313 1.00 46.74 737 LYS B C 1
ATOM 1930 O O . LYS B 1 23 ? 70.063 37.364 37.582 1.00 55.12 737 LYS B O 1
ATOM 1936 N N . ARG B 1 24 ? 71.895 36.117 37.982 1.00 43.15 738 ARG B N 1
ATOM 1937 C CA . ARG B 1 24 ? 72.501 36.625 36.756 1.00 45.05 738 ARG B CA 1
ATOM 1938 C C . ARG B 1 24 ? 71.834 36.033 35.521 1.00 47.11 738 ARG B C 1
ATOM 1939 O O . ARG B 1 24 ? 71.739 36.695 34.479 1.00 45.64 738 ARG B O 1
ATOM 1947 N N . VAL B 1 25 ? 71.358 34.794 35.618 1.00 42.87 739 VAL B N 1
ATOM 1948 C CA . VAL B 1 25 ? 70.591 34.214 34.516 1.00 40.30 739 VAL B CA 1
ATOM 1949 C C . VAL B 1 25 ? 69.290 34.982 34.314 1.00 45.22 739 VAL B C 1
ATOM 1950 O O . VAL B 1 25 ? 68.951 35.385 33.195 1.00 47.77 739 VAL B O 1
ATOM 1954 N N . GLN B 1 26 ? 68.560 35.233 35.401 1.00 49.19 740 GLN B N 1
ATOM 1955 C CA . GLN B 1 26 ? 67.355 36.042 35.278 1.00 57.54 740 GLN B CA 1
ATOM 1956 C C . GLN B 1 26 ? 67.670 37.404 34.665 1.00 54.03 740 GLN B C 1
ATOM 1957 O O . GLN B 1 26 ? 66.957 37.864 33.767 1.00 53.22 740 GLN B O 1
ATOM 1963 N N . GLU B 1 27 ? 68.760 38.044 35.101 1.00 52.17 741 GLU B N 1
ATOM 1964 C CA . GLU B 1 27 ? 69.096 39.356 34.556 1.00 54.98 741 GLU B CA 1
ATOM 1965 C C . GLU B 1 27 ? 69.487 39.305 33.090 1.00 65.07 741 GLU B C 1
ATOM 1966 O O . GLU B 1 27 ? 69.218 40.257 32.345 1.00 57.27 741 GLU B O 1
ATOM 1972 N N . SER B 1 28 ? 70.132 38.222 32.663 1.00 52.88 742 SER B N 1
ATOM 1973 C CA . SER B 1 28 ? 70.483 38.068 31.259 1.00 51.55 742 SER B CA 1
ATOM 1974 C C . SER B 1 28 ? 69.257 38.051 30.358 1.00 52.25 742 SER B C 1
ATOM 1975 O O . SER B 1 28 ? 69.377 38.335 29.160 1.00 57.86 742 SER B O 1
ATOM 1978 N N . GLY B 1 29 ? 68.090 37.723 30.907 1.00 51.28 743 GLY B N 1
ATOM 1979 C CA . GLY B 1 29 ? 66.871 37.586 30.148 1.00 50.08 743 GLY B CA 1
ATOM 1980 C C . GLY B 1 29 ? 66.676 36.235 29.489 1.00 69.62 743 GLY B C 1
ATOM 1981 O O . GLY B 1 29 ? 65.662 36.039 28.806 1.00 58.81 743 GLY B O 1
ATOM 1982 N N . ILE B 1 30 ? 67.603 35.291 29.677 1.00 59.28 744 ILE B N 1
ATOM 1983 C CA . ILE B 1 30 ? 67.515 34.017 28.969 1.00 57.64 744 ILE B CA 1
ATOM 1984 C C . ILE B 1 30 ? 66.325 33.207 29.473 1.00 52.79 744 ILE B C 1
ATOM 1985 O O . ILE B 1 30 ? 65.537 32.674 28.677 1.00 58.05 744 ILE B O 1
ATOM 1990 N N . VAL B 1 31 ? 66.188 33.094 30.800 1.00 49.89 745 VAL B N 1
ATOM 1991 C CA . VAL B 1 31 ? 65.072 32.398 31.425 1.00 52.39 745 VAL B CA 1
ATOM 1992 C C . VAL B 1 31 ? 64.807 33.053 32.769 1.00 63.22 745 VAL B C 1
ATOM 1993 O O . VAL B 1 31 ? 65.705 33.643 33.372 1.00 58.80 745 VAL B O 1
ATOM 1997 N N . LYS B 1 32 ? 63.565 32.947 33.241 1.00 53.82 746 LYS B N 1
ATOM 1998 C CA . LYS B 1 32 ? 63.167 33.572 34.495 1.00 68.97 746 LYS B CA 1
ATOM 1999 C C . LYS B 1 32 ? 62.734 32.631 35.594 1.00 66.45 746 LYS B C 1
ATOM 2000 O O . LYS B 1 32 ? 62.763 33.033 36.758 1.00 68.93 746 LYS B O 1
ATOM 2006 N N . ASP B 1 33 ? 62.384 31.397 35.292 1.00 63.32 747 ASP B N 1
ATOM 2007 C CA . ASP B 1 33 ? 61.874 30.532 36.339 1.00 54.12 747 ASP B CA 1
ATOM 2008 C C . ASP B 1 33 ? 63.040 29.964 37.123 1.00 60.67 747 ASP B C 1
ATOM 2009 O O . ASP B 1 33 ? 63.843 29.209 36.572 1.00 59.41 747 ASP B O 1
ATOM 2014 N N . ALA B 1 34 ? 63.123 30.323 38.406 1.00 53.54 748 ALA B N 1
ATOM 2015 C CA . ALA B 1 34 ? 64.237 29.876 39.233 1.00 52.75 748 ALA B CA 1
ATOM 2016 C C . ALA B 1 34 ? 64.291 28.358 39.341 1.00 54.82 748 ALA B C 1
ATOM 2017 O O . ALA B 1 34 ? 65.382 27.783 39.441 1.00 47.20 748 ALA B O 1
ATOM 2019 N N . VAL B 1 35 ? 63.135 27.693 39.323 1.00 51.65 749 VAL B N 1
ATOM 2020 C CA . VAL B 1 35 ? 63.111 26.234 39.388 1.00 49.85 749 VAL B CA 1
ATOM 2021 C C . VAL B 1 35 ? 63.814 25.634 38.174 1.00 44.00 749 VAL B C 1
ATOM 2022 O O . VAL B 1 35 ? 64.494 24.603 38.279 1.00 47.50 749 VAL B O 1
ATOM 2026 N N . ILE B 1 36 ? 63.610 26.233 36.999 1.00 39.22 750 ILE B N 1
ATOM 2027 C CA . ILE B 1 36 ? 64.323 25.793 35.802 1.00 50.09 750 ILE B CA 1
ATOM 2028 C C . ILE B 1 36 ? 65.819 26.068 35.948 1.00 46.41 750 ILE B C 1
ATOM 2029 O O . ILE B 1 36 ? 66.668 25.238 35.587 1.00 42.08 750 ILE B O 1
ATOM 2034 N N . ILE B 1 37 ? 66.164 27.245 36.469 1.00 43.96 751 ILE B N 1
ATOM 2035 C CA . ILE B 1 37 ? 67.569 27.608 36.596 1.00 44.98 751 ILE B CA 1
ATOM 2036 C C . ILE B 1 37 ? 68.304 26.699 37.572 1.00 40.04 751 ILE B C 1
ATOM 2037 O O . ILE B 1 37 ? 69.513 26.465 37.414 1.00 43.57 751 ILE B O 1
ATOM 2042 N N . HIS B 1 38 ? 67.617 26.196 38.606 1.00 42.09 752 HIS B N 1
ATOM 2043 C CA . HIS B 1 38 ? 68.229 25.198 39.480 1.00 38.17 752 HIS B CA 1
ATOM 2044 C C . HIS B 1 38 ? 68.723 23.995 38.679 1.00 44.36 752 HIS B C 1
ATOM 2045 O O . HIS B 1 38 ? 69.838 23.507 38.891 1.00 41.82 752 HIS B O 1
ATOM 2052 N N . ARG B 1 39 ? 67.891 23.481 37.767 1.00 42.91 753 ARG B N 1
ATOM 2053 C CA . ARG B 1 39 ? 68.331 22.356 36.946 1.00 35.51 753 ARG B CA 1
ATOM 2054 C C . ARG B 1 39 ? 69.490 22.765 36.049 1.00 37.23 753 ARG B C 1
ATOM 2055 O O . ARG B 1 39 ? 70.430 21.993 35.836 1.00 40.88 753 ARG B O 1
ATOM 2063 N N . LEU B 1 40 ? 69.442 23.990 35.523 1.00 36.73 754 LEU B N 1
ATOM 2064 C CA . LEU B 1 40 ? 70.532 24.489 34.693 1.00 37.91 754 LEU B CA 1
ATOM 2065 C C . LEU B 1 40 ? 71.834 24.510 35.475 1.00 34.47 754 LEU B C 1
ATOM 2066 O O . LEU B 1 40 ? 72.885 24.121 34.958 1.00 39.28 754 LEU B O 1
ATOM 2071 N N . PHE B 1 41 ? 71.775 24.972 36.725 1.00 39.00 755 PHE B N 1
ATOM 2072 C CA . PHE B 1 41 ? 72.944 24.951 37.602 1.00 40.81 755 PHE B CA 1
ATOM 2073 C C . PHE B 1 41 ? 73.484 23.536 37.767 1.00 40.41 755 PHE B C 1
ATOM 2074 O O . PHE B 1 41 ? 74.702 23.309 37.690 1.00 38.06 755 PHE B O 1
ATOM 2082 N N . ASP B 1 42 ? 72.587 22.569 37.971 1.00 42.59 756 ASP B N 1
ATOM 2083 C CA . ASP B 1 42 ? 72.989 21.164 38.091 1.00 48.00 756 ASP B CA 1
ATOM 2084 C C . ASP B 1 42 ? 73.648 20.648 36.821 1.00 51.41 756 ASP B C 1
ATOM 2085 O O . ASP B 1 42 ? 74.627 19.891 36.882 1.00 52.95 756 ASP B O 1
ATOM 2090 N N . ALA B 1 43 ? 73.131 21.044 35.657 1.00 45.50 757 ALA B N 1
ATOM 2091 C CA . ALA B 1 43 ? 73.748 20.624 34.406 1.00 47.93 757 ALA B CA 1
ATOM 2092 C C . ALA B 1 43 ? 75.167 21.163 34.293 1.00 41.88 757 ALA B C 1
ATOM 2093 O O . ALA B 1 43 ? 76.084 20.445 33.888 1.00 45.62 757 ALA B O 1
ATOM 2095 N N . LEU B 1 44 ? 75.362 22.446 34.609 1.00 40.96 758 LEU B N 1
ATOM 2096 C CA . LEU B 1 44 ? 76.679 23.032 34.392 1.00 48.07 758 LEU B CA 1
ATOM 2097 C C . LEU B 1 44 ? 77.686 22.615 35.459 1.00 41.58 758 LEU B C 1
ATOM 2098 O O . LEU B 1 44 ? 78.892 22.724 35.224 1.00 55.98 758 LEU B O 1
ATOM 2103 N N . THR B 1 45 ? 77.222 22.160 36.625 1.00 39.71 759 THR B N 1
ATOM 2104 C CA . THR B 1 45 ? 78.097 21.673 37.686 1.00 50.31 759 THR B CA 1
ATOM 2105 C C . THR B 1 45 ? 78.105 20.159 37.769 1.00 59.04 759 THR B C 1
ATOM 2106 O O . THR B 1 45 ? 78.556 19.603 38.776 1.00 68.69 759 THR B O 1
ATOM 2110 N N . PHE B 1 46 ? 77.563 19.485 36.763 1.00 66.33 760 PHE B N 1
ATOM 2111 C CA . PHE B 1 46 ? 77.496 18.033 36.780 1.00 60.18 760 PHE B CA 1
ATOM 2112 C C . PHE B 1 46 ? 78.889 17.445 36.959 1.00 69.91 760 PHE B C 1
ATOM 2113 O O . PHE B 1 46 ? 79.776 17.662 36.129 1.00 70.64 760 PHE B O 1
ATOM 2121 N N . GLY B 1 47 ? 79.072 16.694 38.034 1.00 75.29 761 GLY B N 1
ATOM 2122 C CA . GLY B 1 47 ? 80.378 16.124 38.361 1.00 84.94 761 GLY B CA 1
ATOM 2123 C C . GLY B 1 47 ? 81.341 17.046 39.079 1.00 87.31 761 GLY B C 1
ATOM 2124 O O . GLY B 1 47 ? 82.143 16.587 39.897 1.00 101.95 761 GLY B O 1
ATOM 2125 N N . HIS B 1 48 ? 81.272 18.348 38.808 1.00 89.05 762 HIS B N 1
ATOM 2126 C CA . HIS B 1 48 ? 82.221 19.282 39.392 1.00 82.32 762 HIS B CA 1
ATOM 2127 C C . HIS B 1 48 ? 81.631 19.922 40.642 1.00 81.22 762 HIS B C 1
ATOM 2128 O O . HIS B 1 48 ? 80.486 19.661 41.032 1.00 70.87 762 HIS B O 1
ATOM 2135 N N . GLU B 1 49 ? 82.441 20.760 41.286 1.00 78.47 763 GLU B N 1
ATOM 2136 C CA . GLU B 1 49 ? 82.005 21.437 42.497 1.00 73.62 763 GLU B CA 1
ATOM 2137 C C . GLU B 1 49 ? 80.797 22.326 42.202 1.00 76.48 763 GLU B C 1
ATOM 2138 O O . GLU B 1 49 ? 80.519 22.682 41.049 1.00 68.07 763 GLU B O 1
ATOM 2140 N N . LYS B 1 50 ? 80.076 22.690 43.272 1.00 56.24 764 LYS B N 1
ATOM 2141 C CA . LYS B 1 50 ? 78.798 23.403 43.163 1.00 66.20 764 LYS B CA 1
ATOM 2142 C C . LYS B 1 50 ? 78.974 24.920 43.146 1.00 60.58 764 LYS B C 1
ATOM 2143 O O . LYS B 1 50 ? 78.478 25.668 44.001 1.00 58.98 764 LYS B O 1
ATOM 2149 N N . GLN B 1 51 ? 79.636 25.367 42.087 1.00 65.51 765 GLN B N 1
ATOM 2150 C CA . GLN B 1 51 ? 79.423 26.719 41.592 1.00 60.26 765 GLN B CA 1
ATOM 2151 C C . GLN B 1 51 ? 79.904 26.835 40.143 1.00 41.22 765 GLN B C 1
ATOM 2152 O O . GLN B 1 51 ? 80.648 25.997 39.617 1.00 54.74 765 GLN B O 1
ATOM 2158 N N . ILE B 1 52 ? 79.540 27.959 39.547 1.00 52.97 766 ILE B N 1
ATOM 2159 C CA . ILE B 1 52 ? 79.750 28.228 38.140 1.00 47.07 766 ILE B CA 1
ATOM 2160 C C . ILE B 1 52 ? 80.932 29.169 37.986 1.00 44.78 766 ILE B C 1
ATOM 2161 O O . ILE B 1 52 ? 80.923 30.285 38.523 1.00 41.86 766 ILE B O 1
ATOM 2166 N N . ASP B 1 53 ? 81.898 28.731 37.190 1.00 43.67 767 ASP B N 1
ATOM 2167 C CA . ASP B 1 53 ? 83.053 29.533 36.846 1.00 50.40 767 ASP B CA 1
ATOM 2168 C C . ASP B 1 53 ? 82.604 30.663 35.920 1.00 51.28 767 ASP B C 1
ATOM 2169 O O . ASP B 1 53 ? 81.672 30.484 35.129 1.00 45.94 767 ASP B O 1
ATOM 2174 N N . PRO B 1 54 ? 83.243 31.840 35.994 1.00 49.49 768 PRO B N 1
ATOM 2175 C CA . PRO B 1 54 ? 82.920 32.884 35.009 1.00 42.76 768 PRO B CA 1
ATOM 2176 C C . PRO B 1 54 ? 83.113 32.387 33.592 1.00 47.53 768 PRO B C 1
ATOM 2177 O O . PRO B 1 54 ? 82.328 32.707 32.697 1.00 38.85 768 PRO B O 1
ATOM 2181 N N . GLU B 1 55 ? 84.156 31.593 33.366 1.00 39.56 769 GLU B N 1
ATOM 2182 C CA . GLU B 1 55 ? 84.398 31.060 32.033 1.00 48.77 769 GLU B CA 1
ATOM 2183 C C . GLU B 1 55 ? 83.224 30.217 31.560 1.00 39.93 769 GLU B C 1
ATOM 2184 O O . GLU B 1 55 ? 82.821 30.297 30.394 1.00 41.46 769 GLU B O 1
ATOM 2190 N N . THR B 1 56 ? 82.689 29.381 32.442 1.00 46.59 770 THR B N 1
ATOM 2191 C CA . THR B 1 56 ? 81.553 28.542 32.082 1.00 44.72 770 THR B CA 1
ATOM 2192 C C . THR B 1 56 ? 80.329 29.381 31.746 1.00 43.77 770 THR B C 1
ATOM 2193 O O . THR B 1 56 ? 79.666 29.145 30.724 1.00 38.63 770 THR B O 1
ATOM 2197 N N . PHE B 1 57 ? 80.035 30.384 32.581 1.00 38.18 771 PHE B N 1
ATOM 2198 C CA . PHE B 1 57 ? 78.909 31.269 32.315 1.00 43.50 771 PHE B CA 1
ATOM 2199 C C . PHE B 1 57 ? 79.061 31.958 30.968 1.00 43.51 771 PHE B C 1
ATOM 2200 O O . PHE B 1 57 ? 78.086 32.064 30.211 1.00 39.09 771 PHE B O 1
ATOM 2208 N N . ARG B 1 58 ? 80.282 32.416 30.649 1.00 37.34 772 ARG B N 1
ATOM 2209 C CA . ARG B 1 58 ? 80.522 33.104 29.392 1.00 36.73 772 ARG B CA 1
ATOM 2210 C C . ARG B 1 58 ? 80.151 32.210 28.240 1.00 39.12 772 ARG B C 1
ATOM 2211 O O . ARG B 1 58 ? 79.469 32.629 27.303 1.00 40.40 772 ARG B O 1
ATOM 2219 N N . ASP B 1 59 ? 80.652 30.971 28.285 1.00 37.53 773 ASP B N 1
ATOM 2220 C CA . ASP B 1 59 ? 80.458 30.034 27.189 1.00 39.38 773 ASP B CA 1
ATOM 2221 C C . ASP B 1 59 ? 78.984 29.683 27.031 1.00 33.00 773 ASP B C 1
ATOM 2222 O O . ASP B 1 59 ? 78.479 29.603 25.908 1.00 39.16 773 ASP B O 1
ATOM 2227 N N . PHE B 1 60 ? 78.279 29.493 28.149 1.00 35.10 774 PHE B N 1
ATOM 2228 C CA . PHE B 1 60 ? 76.848 29.198 28.096 1.00 36.23 774 PHE B CA 1
ATOM 2229 C C . PHE B 1 60 ? 76.082 30.337 27.434 1.00 38.12 774 PHE B C 1
ATOM 2230 O O . PHE B 1 60 ? 75.305 30.127 26.493 1.00 33.60 774 PHE B O 1
ATOM 2238 N N . TYR B 1 61 ? 76.321 31.561 27.905 1.00 37.08 775 TYR B N 1
ATOM 2239 C CA . TYR B 1 61 ? 75.661 32.734 27.363 1.00 40.10 775 TYR B CA 1
ATOM 2240 C C . TYR B 1 61 ? 75.984 32.916 25.885 1.00 36.02 775 TYR B C 1
ATOM 2241 O O . TYR B 1 61 ? 75.094 33.180 25.073 1.00 38.78 775 TYR B O 1
ATOM 2250 N N . THR B 1 62 ? 77.255 32.765 25.515 1.00 31.92 776 THR B N 1
ATOM 2251 C CA . THR B 1 62 ? 77.638 32.935 24.119 1.00 37.12 776 THR B CA 1
ATOM 2252 C C . THR B 1 62 ? 76.996 31.867 23.231 1.00 37.52 776 THR B C 1
ATOM 2253 O O . THR B 1 62 ? 76.490 32.177 22.146 1.00 36.78 776 THR B O 1
ATOM 2257 N N . CYS B 1 63 ? 76.997 30.606 23.679 1.00 36.10 777 CYS B N 1
ATOM 2258 C CA . CYS B 1 63 ? 76.349 29.560 22.894 1.00 40.25 777 CYS B CA 1
ATOM 2259 C C . CYS B 1 63 ? 74.875 29.879 22.695 1.00 35.29 777 CYS B C 1
ATOM 2260 O O . CYS B 1 63 ? 74.350 29.792 21.579 1.00 40.70 777 CYS B O 1
ATOM 2263 N N . TRP B 1 64 ? 74.188 30.270 23.773 1.00 34.12 778 TRP B N 1
ATOM 2264 C CA . TRP B 1 64 ? 72.771 30.600 23.656 1.00 37.73 778 TRP B CA 1
ATOM 2265 C C . TRP B 1 64 ? 72.553 31.705 22.637 1.00 39.18 778 TRP B C 1
ATOM 2266 O O . TRP B 1 64 ? 71.674 31.604 21.774 1.00 35.36 778 TRP B O 1
ATOM 2277 N N . LYS B 1 65 ? 73.336 32.784 22.734 1.00 37.54 779 LYS B N 1
ATOM 2278 C CA . LYS B 1 65 ? 73.103 33.923 21.852 1.00 38.95 779 LYS B CA 1
ATOM 2279 C C . LYS B 1 65 ? 73.445 33.593 20.405 1.00 38.86 779 LYS B C 1
ATOM 2280 O O . LYS B 1 65 ? 72.788 34.100 19.491 1.00 37.86 779 LYS B O 1
ATOM 2286 N N . GLU B 1 66 ? 74.463 32.764 20.178 1.00 35.65 780 GLU B N 1
ATOM 2287 C CA . GLU B 1 66 ? 74.806 32.347 18.815 1.00 41.50 780 GLU B CA 1
ATOM 2288 C C . GLU B 1 66 ? 73.702 31.500 18.205 1.00 39.96 780 GLU B C 1
ATOM 2289 O O . GLU B 1 66 ? 73.351 31.674 17.028 1.00 38.08 780 GLU B O 1
ATOM 2295 N N . THR B 1 67 ? 73.160 30.554 18.980 1.00 36.66 781 THR B N 1
ATOM 2296 C CA . THR B 1 67 ? 72.043 29.767 18.476 1.00 35.41 781 THR B CA 1
ATOM 2297 C C . THR B 1 67 ? 70.867 30.670 18.143 1.00 34.22 781 THR B C 1
ATOM 2298 O O . THR B 1 67 ? 70.279 30.573 17.061 1.00 38.04 781 THR B O 1
ATOM 2302 N N . GLU B 1 68 ? 70.557 31.603 19.041 1.00 32.86 782 GLU B N 1
ATOM 2303 C CA . GLU B 1 68 ? 69.463 32.540 18.813 1.00 35.46 782 GLU B CA 1
ATOM 2304 C C . GLU B 1 68 ? 69.686 33.362 17.556 1.00 38.22 782 GLU B C 1
ATOM 2305 O O . GLU B 1 68 ? 68.751 33.579 16.777 1.00 40.27 782 GLU B O 1
ATOM 2311 N N . ALA B 1 69 ? 70.919 33.846 17.354 1.00 41.29 783 ALA B N 1
ATOM 2312 C CA . ALA B 1 69 ? 71.220 34.673 16.191 1.00 41.51 783 ALA B CA 1
ATOM 2313 C C . ALA B 1 69 ? 71.145 33.861 14.906 1.00 37.74 783 ALA B C 1
ATOM 2314 O O . ALA B 1 69 ? 70.610 34.331 13.899 1.00 39.98 783 ALA B O 1
ATOM 2316 N N . GLU B 1 70 ? 71.701 32.650 14.921 1.00 42.90 784 GLU B N 1
ATOM 2317 C CA . GLU B 1 70 ? 71.567 31.730 13.799 1.00 42.46 784 GLU B CA 1
ATOM 2318 C C . GLU B 1 70 ? 70.110 31.576 13.398 1.00 39.86 784 GLU B C 1
ATOM 2319 O O . GLU B 1 70 ? 69.745 31.749 12.231 1.00 41.43 784 GLU B O 1
ATOM 2325 N N . ALA B 1 71 ? 69.257 31.273 14.378 1.00 36.48 785 ALA B N 1
ATOM 2326 C CA . ALA B 1 71 ? 67.845 31.040 14.104 1.00 37.17 785 ALA B CA 1
ATOM 2327 C C . ALA B 1 71 ? 67.164 32.292 13.564 1.00 49.44 785 ALA B C 1
ATOM 2328 O O . ALA B 1 71 ? 66.286 32.210 12.692 1.00 41.51 785 ALA B O 1
ATOM 2330 N N . GLN B 1 72 ? 67.537 33.456 14.093 1.00 41.67 786 GLN B N 1
ATOM 2331 C CA . GLN B 1 72 ? 66.916 34.703 13.669 1.00 47.08 786 GLN B CA 1
ATOM 2332 C C . GLN B 1 72 ? 67.388 35.144 12.289 1.00 44.61 786 GLN B C 1
ATOM 2333 O O . GLN B 1 72 ? 66.648 35.836 11.578 1.00 50.15 786 GLN B O 1
ATOM 2339 N N . GLU B 1 73 ? 68.607 34.784 11.899 1.00 40.31 787 GLU B N 1
ATOM 2340 C CA . GLU B 1 73 ? 69.174 35.249 10.642 1.00 45.48 787 GLU B CA 1
ATOM 2341 C C . GLU B 1 73 ? 68.941 34.300 9.476 1.00 51.67 787 GLU B C 1
ATOM 2342 O O . GLU B 1 73 ? 69.290 34.642 8.343 1.00 42.20 787 GLU B O 1
ATOM 2348 N N . VAL B 1 74 ? 68.332 33.138 9.695 1.00 38.38 788 VAL B N 1
ATOM 2349 C CA . VAL B 1 74 ? 68.259 32.172 8.607 1.00 42.79 788 VAL B CA 1
ATOM 2350 C C . VAL B 1 74 ? 67.350 32.701 7.502 1.00 33.94 788 VAL B C 1
ATOM 2351 O O . VAL B 1 74 ? 66.339 33.368 7.758 1.00 44.83 788 VAL B O 1
ATOM 2355 N N . SER B 1 75 ? 67.714 32.408 6.261 1.00 40.74 789 SER B N 1
ATOM 2356 C CA . SER B 1 75 ? 66.909 32.785 5.107 1.00 43.78 789 SER B CA 1
ATOM 2357 C C . SER B 1 75 ? 66.005 31.619 4.731 1.00 36.66 789 SER B C 1
ATOM 2358 O O . SER B 1 75 ? 66.476 30.578 4.262 1.00 44.16 789 SER B O 1
ATOM 2361 N N . LEU B 1 76 ? 64.725 31.786 4.960 1.00 40.01 790 LEU B N 1
ATOM 2362 C CA . LEU B 1 76 ? 63.828 30.688 4.665 1.00 35.50 790 LEU B CA 1
ATOM 2363 C C . LEU B 1 76 ? 63.285 30.845 3.254 1.00 38.06 790 LEU B C 1
ATOM 2364 O O . LEU B 1 76 ? 63.071 31.969 2.786 1.00 35.83 790 LEU B O 1
ATOM 2369 N N . PRO B 1 77 ? 63.062 29.736 2.555 1.00 38.85 791 PRO B N 1
ATOM 2370 C CA . PRO B 1 77 ? 62.427 29.823 1.240 1.00 41.76 791 PRO B CA 1
ATOM 2371 C C . PRO B 1 77 ? 61.057 30.467 1.342 1.00 40.63 791 PRO B C 1
ATOM 2372 O O . PRO B 1 77 ? 60.318 30.273 2.315 1.00 37.90 791 PRO B O 1
ATOM 2376 N N . ALA B 1 78 ? 60.731 31.272 0.329 1.00 37.51 792 ALA B N 1
ATOM 2377 C CA . ALA B 1 78 ? 59.446 31.948 0.322 1.00 41.23 792 ALA B CA 1
ATOM 2378 C C . ALA B 1 78 ? 58.301 30.957 0.457 1.00 41.75 792 ALA B C 1
ATOM 2379 O O . ALA B 1 78 ? 57.299 31.237 1.124 1.00 36.85 792 ALA B O 1
ATOM 2381 N N . LEU B 1 79 ? 58.438 29.778 -0.157 1.00 36.17 793 LEU B N 1
ATOM 2382 C CA . LEU B 1 79 ? 57.361 28.800 -0.079 1.00 41.10 793 LEU B CA 1
ATOM 2383 C C . LEU B 1 79 ? 57.155 28.332 1.360 1.00 37.42 793 LEU B C 1
ATOM 2384 O O . LEU B 1 79 ? 56.017 28.109 1.796 1.00 36.95 793 LEU B O 1
ATOM 2389 N N . LEU B 1 80 ? 58.254 28.132 2.095 1.00 34.98 794 LEU B N 1
ATOM 2390 C CA . LEU B 1 80 ? 58.169 27.746 3.505 1.00 31.38 794 LEU B CA 1
ATOM 2391 C C . LEU B 1 80 ? 57.522 28.849 4.341 1.00 40.47 794 LEU B C 1
ATOM 2392 O O . LEU B 1 80 ? 56.624 28.597 5.159 1.00 33.36 794 LEU B O 1
ATOM 2397 N N . MET B 1 81 ? 57.981 30.082 4.167 1.00 34.58 795 MET B N 1
ATOM 2398 C CA . MET B 1 81 ? 57.406 31.158 4.957 1.00 35.20 795 MET B CA 1
ATOM 2399 C C . MET B 1 81 ? 55.908 31.263 4.721 1.00 42.14 795 MET B C 1
ATOM 2400 O O . MET B 1 81 ? 55.156 31.611 5.637 1.00 41.99 795 MET B O 1
ATOM 2405 N N . GLU B 1 82 ? 55.453 30.927 3.507 1.00 42.40 796 GLU B N 1
ATOM 2406 C CA . GLU B 1 82 ? 54.027 30.898 3.197 1.00 40.83 796 GLU B CA 1
ATOM 2407 C C . GLU B 1 82 ? 53.263 29.825 3.966 1.00 46.89 796 GLU B C 1
ATOM 2408 O O . GLU B 1 82 ? 52.040 29.939 4.118 1.00 48.41 796 GLU B O 1
ATOM 2414 N N . HIS B 1 83 ? 53.931 28.758 4.407 1.00 42.09 797 HIS B N 1
ATOM 2415 C CA . HIS B 1 83 ? 53.246 27.652 5.060 1.00 48.10 797 HIS B CA 1
ATOM 2416 C C . HIS B 1 83 ? 53.546 27.551 6.538 1.00 48.08 797 HIS B C 1
ATOM 2417 O O . HIS B 1 83 ? 52.985 26.675 7.200 1.00 46.54 797 HIS B O 1
ATOM 2424 N N . LEU B 1 84 ? 54.359 28.447 7.086 1.00 37.33 798 LEU B N 1
ATOM 2425 C CA . LEU B 1 84 ? 54.477 28.507 8.532 1.00 34.79 798 LEU B CA 1
ATOM 2426 C C . LEU B 1 84 ? 53.166 29.003 9.123 1.00 41.28 798 LEU B C 1
ATOM 2427 O O . LEU B 1 84 ? 52.410 29.722 8.468 1.00 34.76 798 LEU B O 1
ATOM 2432 N N . ASP B 1 85 ? 52.870 28.559 10.347 1.00 37.92 799 ASP B N 1
ATOM 2433 C CA . ASP B 1 85 ? 51.721 29.091 11.066 1.00 37.27 799 ASP B CA 1
ATOM 2434 C C . ASP B 1 85 ? 52.006 30.515 11.510 1.00 37.56 799 ASP B C 1
ATOM 2435 O O . ASP B 1 85 ? 53.164 30.945 11.647 1.00 32.44 799 ASP B O 1
ATOM 2440 N N . LYS B 1 86 ? 50.932 31.244 11.805 1.00 39.58 800 LYS B N 1
ATOM 2441 C CA . LYS B 1 86 ? 51.134 32.574 12.344 1.00 47.02 800 LYS B CA 1
ATOM 2442 C C . LYS B 1 86 ? 51.914 32.439 13.641 1.00 41.57 800 LYS B C 1
ATOM 2443 O O . LYS B 1 86 ? 51.642 31.549 14.449 1.00 43.93 800 LYS B O 1
ATOM 2449 N N . ASN B 1 87 ? 52.908 33.310 13.815 1.00 37.71 801 ASN B N 1
ATOM 2450 C CA . ASN B 1 87 ? 53.829 33.355 14.950 1.00 36.75 801 ASN B CA 1
ATOM 2451 C C . ASN B 1 87 ? 54.782 32.166 15.036 1.00 44.43 801 ASN B C 1
ATOM 2452 O O . ASN B 1 87 ? 55.582 32.107 15.974 1.00 41.02 801 ASN B O 1
ATOM 2457 N N . GLU B 1 88 ? 54.776 31.261 14.059 1.00 39.87 802 GLU B N 1
ATOM 2458 C CA . GLU B 1 88 ? 55.705 30.133 14.071 1.00 34.14 802 GLU B CA 1
ATOM 2459 C C . GLU B 1 88 ? 57.091 30.578 13.614 1.00 34.87 802 GLU B C 1
ATOM 2460 O O . GLU B 1 88 ? 57.231 31.148 12.528 1.00 34.59 802 GLU B O 1
ATOM 2466 N N . CYS B 1 89 ? 58.121 30.262 14.413 1.00 30.98 803 CYS B N 1
ATOM 2467 C CA . CYS B 1 89 ? 59.486 30.749 14.226 1.00 32.42 803 CYS B CA 1
ATOM 2468 C C . CYS B 1 89 ? 60.492 29.609 14.380 1.00 31.62 803 CYS B C 1
ATOM 2469 O O . CYS B 1 89 ? 60.280 28.683 15.161 1.00 33.38 803 CYS B O 1
ATOM 2472 N N . VAL B 1 90 ? 61.615 29.724 13.670 1.00 34.07 804 VAL B N 1
ATOM 2473 C CA . VAL B 1 90 ? 62.760 28.835 13.866 1.00 30.55 804 VAL B CA 1
ATOM 2474 C C . VAL B 1 90 ? 63.498 29.267 15.130 1.00 36.14 804 VAL B C 1
ATOM 2475 O O . VAL B 1 90 ? 63.804 30.456 15.295 1.00 30.60 804 VAL B O 1
ATOM 2479 N N . TYR B 1 91 ? 63.763 28.312 16.041 1.00 31.89 805 TYR B N 1
ATOM 2480 C CA . TYR B 1 91 ? 64.538 28.588 17.256 1.00 31.24 805 TYR B CA 1
ATOM 2481 C C . TYR B 1 91 ? 65.905 27.931 17.289 1.00 32.92 805 TYR B C 1
ATOM 2482 O O . TYR B 1 91 ? 66.762 28.349 18.077 1.00 30.92 805 TYR B O 1
ATOM 2491 N N . LYS B 1 92 ? 66.137 26.922 16.466 1.00 30.45 806 LYS B N 1
ATOM 2492 C CA . LYS B 1 92 ? 67.411 26.217 16.520 1.00 28.25 806 LYS B CA 1
ATOM 2493 C C . LYS B 1 92 ? 67.637 25.592 15.160 1.00 33.14 806 LYS B C 1
ATOM 2494 O O . LYS B 1 92 ? 66.707 25.015 14.589 1.00 30.97 806 LYS B O 1
ATOM 2500 N N . LEU B 1 93 ? 68.858 25.741 14.646 1.00 30.87 807 LEU B N 1
ATOM 2501 C CA . LEU B 1 93 ? 69.266 25.261 13.337 1.00 34.70 807 LEU B CA 1
ATOM 2502 C C . LEU B 1 93 ? 70.473 24.338 13.504 1.00 39.18 807 LEU B C 1
ATOM 2503 O O . LEU B 1 93 ? 71.389 24.650 14.271 1.00 35.54 807 LEU B O 1
ATOM 2508 N N . SER B 1 94 ? 70.454 23.175 12.846 1.00 33.49 808 SER B N 1
ATOM 2509 C CA . SER B 1 94 ? 71.624 22.307 12.850 1.00 30.29 808 SER B CA 1
ATOM 2510 C C . SER B 1 94 ? 72.662 22.837 11.868 1.00 35.47 808 SER B C 1
ATOM 2511 O O . SER B 1 94 ? 72.403 23.750 11.085 1.00 34.74 808 SER B O 1
ATOM 2514 N N . SER B 1 95 ? 73.860 22.262 11.937 1.00 37.53 809 SER B N 1
ATOM 2515 C CA . SER B 1 95 ? 74.809 22.375 10.839 1.00 42.28 809 SER B CA 1
ATOM 2516 C C . SER B 1 95 ? 74.252 21.683 9.600 1.00 36.60 809 SER B C 1
ATOM 2517 O O . SER B 1 95 ? 73.334 20.861 9.681 1.00 33.15 809 SER B O 1
ATOM 2520 N N . SER B 1 96 ? 74.837 21.999 8.447 1.00 37.58 810 SER B N 1
ATOM 2521 C CA . SER B 1 96 ? 74.507 21.259 7.233 1.00 44.21 810 SER B CA 1
ATOM 2522 C C . SER B 1 96 ? 74.868 19.788 7.399 1.00 45.87 810 SER B C 1
ATOM 2523 O O . SER B 1 96 ? 75.998 19.449 7.751 1.00 43.30 810 SER B O 1
ATOM 2526 N N . VAL B 1 97 ? 73.902 18.910 7.162 1.00 29.70 811 VAL B N 1
ATOM 2527 C CA . VAL B 1 97 ? 74.086 17.481 7.395 1.00 31.76 811 VAL B CA 1
ATOM 2528 C C . VAL B 1 97 ? 73.490 16.691 6.243 1.00 34.82 811 VAL B C 1
ATOM 2529 O O . VAL B 1 97 ? 72.528 17.113 5.598 1.00 33.07 811 VAL B O 1
ATOM 2533 N N . LYS B 1 98 ? 74.053 15.513 6.012 1.00 33.03 812 LYS B N 1
ATOM 2534 C CA . LYS B 1 98 ? 73.463 14.553 5.093 1.00 34.75 812 LYS B CA 1
ATOM 2535 C C . LYS B 1 98 ? 72.268 13.873 5.750 1.00 35.92 812 LYS B C 1
ATOM 2536 O O . LYS B 1 98 ? 72.365 13.400 6.884 1.00 33.95 812 LYS B O 1
ATOM 2542 N N . THR B 1 99 ? 71.138 13.819 5.044 1.00 32.01 813 THR B N 1
ATOM 2543 C CA . THR B 1 99 ? 69.972 13.083 5.516 1.00 27.61 813 THR B CA 1
ATOM 2544 C C . THR B 1 99 ? 69.430 12.257 4.357 1.00 35.23 813 THR B C 1
ATOM 2545 O O . THR B 1 99 ? 69.809 12.465 3.203 1.00 34.58 813 THR B O 1
ATOM 2549 N N . ASN B 1 100 ? 68.506 11.341 4.663 1.00 30.94 814 ASN B N 1
ATOM 2550 C CA . ASN B 1 100 ? 67.906 10.542 3.599 1.00 38.52 814 ASN B CA 1
ATOM 2551 C C . ASN B 1 100 ? 66.850 11.323 2.820 1.00 37.85 814 ASN B C 1
ATOM 2552 O O . ASN B 1 100 ? 66.183 10.763 1.944 1.00 38.70 814 ASN B O 1
ATOM 2557 N N . ARG B 1 101 ? 66.717 12.616 3.114 1.00 33.51 815 ARG B N 1
ATOM 2558 C CA . ARG B 1 101 ? 65.965 13.539 2.276 1.00 30.32 815 ARG B CA 1
ATOM 2559 C C . ARG B 1 101 ? 66.872 14.560 1.611 1.00 29.41 815 ARG B C 1
ATOM 2560 O O . ARG B 1 101 ? 66.393 15.572 1.105 1.00 33.12 815 ARG B O 1
ATOM 2568 N N . GLY B 1 102 ? 68.175 14.313 1.586 1.00 31.22 816 GLY B N 1
ATOM 2569 C CA . GLY B 1 102 ? 69.110 15.228 0.989 1.00 31.86 816 GLY B CA 1
ATOM 2570 C C . GLY B 1 102 ? 69.937 15.949 2.044 1.00 31.73 816 GLY B C 1
ATOM 2571 O O . GLY B 1 102 ? 69.688 15.848 3.244 1.00 35.33 816 GLY B O 1
ATOM 2572 N N . VAL B 1 103 ? 70.922 16.694 1.568 1.00 36.01 817 VAL B N 1
ATOM 2573 C CA . VAL B 1 103 ? 71.728 17.541 2.444 1.00 32.51 817 VAL B CA 1
ATOM 2574 C C . VAL B 1 103 ? 70.921 18.778 2.812 1.00 28.71 817 VAL B C 1
ATOM 2575 O O . VAL B 1 103 ? 70.242 19.373 1.973 1.00 32.90 817 VAL B O 1
ATOM 2579 N N . GLY B 1 104 ? 70.972 19.164 4.081 1.00 32.51 818 GLY B N 1
ATOM 2580 C CA . GLY B 1 104 ? 70.370 20.430 4.460 1.00 29.15 818 GLY B CA 1
ATOM 2581 C C . GLY B 1 104 ? 70.614 20.703 5.924 1.00 33.82 818 GLY B C 1
ATOM 2582 O O . GLY B 1 104 ? 71.486 20.097 6.546 1.00 36.14 818 GLY B O 1
ATOM 2583 N N . LYS B 1 105 ? 69.880 21.673 6.448 1.00 31.24 819 LYS B N 1
ATOM 2584 C CA . LYS B 1 105 ? 69.922 21.998 7.866 1.00 26.42 819 LYS B CA 1
ATOM 2585 C C . LYS B 1 105 ? 68.579 21.663 8.491 1.00 31.63 819 LYS B C 1
ATOM 2586 O O . LYS B 1 105 ? 67.530 21.993 7.930 1.00 28.85 819 LYS B O 1
ATOM 2592 N N . ILE B 1 106 ? 68.610 21.027 9.659 1.00 29.11 820 ILE B N 1
ATOM 2593 C CA . ILE B 1 106 ? 67.385 20.792 10.410 1.00 34.30 820 ILE B CA 1
ATOM 2594 C C . ILE B 1 106 ? 67.014 22.065 11.161 1.00 31.28 820 ILE B C 1
ATOM 2595 O O . ILE B 1 106 ? 67.846 22.642 11.868 1.00 32.04 820 ILE B O 1
ATOM 2600 N N . ALA B 1 107 ? 65.760 22.508 10.994 1.00 28.12 821 ALA B N 1
ATOM 2601 C CA . ALA B 1 107 ? 65.221 23.704 11.632 1.00 30.71 821 ALA B CA 1
ATOM 2602 C C . ALA B 1 107 ? 64.072 23.310 12.550 1.00 33.87 821 ALA B C 1
ATOM 2603 O O . ALA B 1 107 ? 63.100 22.680 12.110 1.00 30.08 821 ALA B O 1
ATOM 2605 N N . MET B 1 108 ? 64.168 23.695 13.814 1.00 30.96 822 MET B N 1
ATOM 2606 C CA . MET B 1 108 ? 63.139 23.385 14.796 1.00 24.51 822 MET B CA 1
ATOM 2607 C C . MET B 1 108 ? 62.340 24.639 15.107 1.00 29.31 822 MET B C 1
ATOM 2608 O O . MET B 1 108 ? 62.926 25.648 15.519 1.00 28.01 822 MET B O 1
ATOM 2613 N N . THR B 1 109 ? 61.015 24.585 14.902 1.00 28.07 823 THR B N 1
ATOM 2614 C CA . THR B 1 109 ? 60.112 25.637 15.359 1.00 27.81 823 THR B CA 1
ATOM 2615 C C . THR B 1 109 ? 59.453 25.188 16.665 1.00 30.42 823 THR B C 1
ATOM 2616 O O . THR B 1 109 ? 59.763 24.125 17.197 1.00 28.14 823 THR B O 1
ATOM 2620 N N . GLN B 1 110 ? 58.535 26.008 17.203 1.00 28.45 824 GLN B N 1
ATOM 2621 C CA . GLN B 1 110 ? 57.785 25.551 18.380 1.00 30.84 824 GLN B CA 1
ATOM 2622 C C . GLN B 1 110 ? 56.967 24.309 18.072 1.00 28.89 824 GLN B C 1
ATOM 2623 O O . GLN B 1 110 ? 56.577 23.587 18.994 1.00 32.16 824 GLN B O 1
ATOM 2629 N N . LYS B 1 111 ? 56.629 24.100 16.808 1.00 25.85 825 LYS B N 1
ATOM 2630 C CA . LYS B 1 111 ? 55.645 23.100 16.410 1.00 28.13 825 LYS B CA 1
ATOM 2631 C C . LYS B 1 111 ? 56.240 21.902 15.697 1.00 26.33 825 LYS B C 1
ATOM 2632 O O . LYS B 1 111 ? 55.672 20.804 15.789 1.00 27.66 825 LYS B O 1
ATOM 2638 N N . ARG B 1 112 ? 57.357 22.059 14.988 1.00 27.68 826 ARG B N 1
ATOM 2639 C CA . ARG B 1 112 ? 57.724 20.969 14.093 1.00 31.62 826 ARG B CA 1
ATOM 2640 C C . ARG B 1 112 ? 59.186 21.071 13.672 1.00 29.71 826 ARG B C 1
ATOM 2641 O O . ARG B 1 112 ? 59.905 22.017 14.016 1.00 29.32 826 ARG B O 1
ATOM 2649 N N . LEU B 1 113 ? 59.613 20.056 12.924 1.00 27.22 827 LEU B N 1
ATOM 2650 C CA . LEU B 1 113 ? 60.944 19.963 12.349 1.00 29.38 827 LEU B CA 1
ATOM 2651 C C . LEU B 1 113 ? 60.853 20.064 10.829 1.00 28.70 827 LEU B C 1
ATOM 2652 O O . LEU B 1 113 ? 60.023 19.389 10.208 1.00 29.45 827 LEU B O 1
ATOM 2657 N N . PHE B 1 114 ? 61.712 20.898 10.248 1.00 27.36 828 PHE B N 1
ATOM 2658 C CA . PHE B 1 114 ? 61.889 21.031 8.806 1.00 28.15 828 PHE B CA 1
ATOM 2659 C C . PHE B 1 114 ? 63.323 20.708 8.426 1.00 28.75 828 PHE B C 1
ATOM 2660 O O . PHE B 1 114 ? 64.247 20.921 9.212 1.00 31.80 828 PHE B O 1
ATOM 2668 N N . LEU B 1 115 ? 63.516 20.222 7.198 1.00 26.84 829 LEU B N 1
ATOM 2669 C CA . LEU B 1 115 ? 64.842 20.246 6.581 1.00 25.12 829 LEU B CA 1
ATOM 2670 C C . LEU B 1 115 ? 64.886 21.393 5.582 1.00 28.20 829 LEU B C 1
ATOM 2671 O O . LEU B 1 115 ? 64.020 21.490 4.707 1.00 32.61 829 LEU B O 1
ATOM 2676 N N . LEU B 1 116 ? 65.866 22.279 5.725 1.00 28.63 830 LEU B N 1
ATOM 2677 C CA . LEU B 1 116 ? 66.070 23.371 4.778 1.00 29.59 830 LEU B CA 1
ATOM 2678 C C . LEU B 1 116 ? 67.114 22.932 3.752 1.00 33.99 830 LEU B C 1
ATOM 2679 O O . LEU B 1 116 ? 68.200 22.485 4.132 1.00 29.15 830 LEU B O 1
ATOM 2684 N N . THR B 1 117 ? 66.762 22.989 2.467 1.00 33.90 831 THR B N 1
ATOM 2685 C CA . THR B 1 117 ? 67.615 22.459 1.401 1.00 33.35 831 THR B CA 1
ATOM 2686 C C . THR B 1 117 ? 67.878 23.533 0.350 1.00 36.25 831 THR B C 1
ATOM 2687 O O . THR B 1 117 ? 67.130 24.497 0.217 1.00 36.93 831 THR B O 1
ATOM 2691 N N . GLU B 1 118 ? 68.958 23.361 -0.407 1.00 35.40 832 GLU B N 1
ATOM 2692 C CA . GLU B 1 118 ? 69.148 24.174 -1.602 1.00 34.92 832 GLU B CA 1
ATOM 2693 C C . GLU B 1 118 ? 68.098 23.845 -2.666 1.00 38.54 832 GLU B C 1
ATOM 2694 O O . GLU B 1 118 ? 67.523 22.755 -2.689 1.00 36.61 832 GLU B O 1
ATOM 2700 N N . GLY B 1 119 ? 67.821 24.812 -3.529 1.00 33.74 833 GLY B N 1
ATOM 2701 C CA . GLY B 1 119 ? 66.961 24.579 -4.665 1.00 32.54 833 GLY B CA 1
ATOM 2702 C C . GLY B 1 119 ? 65.496 24.804 -4.344 1.00 34.02 833 GLY B C 1
ATOM 2703 O O . GLY B 1 119 ? 65.126 25.454 -3.367 1.00 33.67 833 GLY B O 1
ATOM 2704 N N . ARG B 1 120 ? 64.643 24.249 -5.210 1.00 28.31 834 ARG B N 1
ATOM 2705 C CA . ARG B 1 120 ? 63.199 24.359 -5.083 1.00 30.15 834 ARG B CA 1
ATOM 2706 C C . ARG B 1 120 ? 62.603 22.995 -4.763 1.00 28.70 834 ARG B C 1
ATOM 2707 O O . ARG B 1 120 ? 63.059 21.985 -5.309 1.00 31.18 834 ARG B O 1
ATOM 2715 N N . PRO B 1 121 ? 61.622 22.928 -3.852 1.00 27.42 835 PRO B N 1
ATOM 2716 C CA . PRO B 1 121 ? 61.008 24.081 -3.165 1.00 29.27 835 PRO B CA 1
ATOM 2717 C C . PRO B 1 121 ? 61.811 24.573 -1.958 1.00 35.33 835 PRO B C 1
ATOM 2718 O O . PRO B 1 121 ? 61.450 25.583 -1.340 1.00 32.86 835 PRO B O 1
ATOM 2722 N N . GLY B 1 122 ? 62.858 23.842 -1.599 1.00 30.41 836 GLY B N 1
ATOM 2723 C CA . GLY B 1 122 ? 63.788 24.300 -0.581 1.00 30.04 836 GLY B CA 1
ATOM 2724 C C . GLY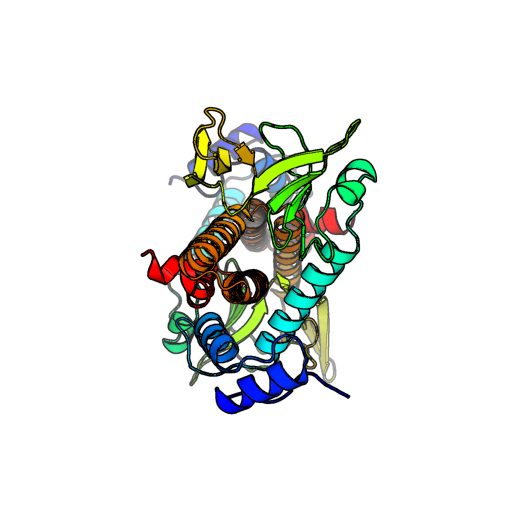 B 1 122 ? 63.499 23.870 0.840 1.00 34.01 836 GLY B C 1
ATOM 2725 O O . GLY B 1 122 ? 64.263 24.243 1.748 1.00 32.37 836 GLY B O 1
ATOM 2726 N N . TYR B 1 123 ? 62.485 23.034 1.059 1.00 30.12 837 TYR B N 1
ATOM 2727 C CA . TYR B 1 123 ? 62.240 22.498 2.389 1.00 31.96 837 TYR B CA 1
ATOM 2728 C C . TYR B 1 123 ? 61.502 21.166 2.308 1.00 28.73 837 TYR B C 1
ATOM 2729 O O . TYR B 1 123 ? 60.841 20.837 1.307 1.00 28.22 837 TYR B O 1
ATOM 2738 N N . VAL B 1 124 ? 61.662 20.387 3.370 1.00 28.65 838 VAL B N 1
ATOM 2739 C CA . VAL B 1 124 ? 60.887 19.182 3.626 1.00 27.91 838 VAL B CA 1
ATOM 2740 C C . VAL B 1 124 ? 60.343 19.307 5.038 1.00 31.18 838 VAL B C 1
ATOM 2741 O O . VAL B 1 124 ? 61.112 19.581 5.964 1.00 30.87 838 VAL B O 1
ATOM 2745 N N . GLU B 1 125 ? 59.046 19.061 5.223 1.00 28.25 839 GLU B N 1
ATOM 2746 C CA . GLU B 1 125 ? 58.513 18.947 6.583 1.00 27.83 839 GLU B CA 1
ATOM 2747 C C . GLU B 1 125 ? 58.839 17.557 7.137 1.00 33.15 839 GLU B C 1
ATOM 2748 O O . GLU B 1 125 ? 58.387 16.545 6.587 1.00 31.43 839 GLU B O 1
ATOM 2754 N N . ILE B 1 126 ? 59.660 17.492 8.190 1.00 31.49 840 ILE B N 1
ATOM 2755 C CA . ILE B 1 126 ? 60.052 16.186 8.738 1.00 28.51 840 ILE B CA 1
ATOM 2756 C C . ILE B 1 126 ? 58.931 15.574 9.574 1.00 32.71 840 ILE B C 1
ATOM 2757 O O . ILE B 1 126 ? 58.473 14.451 9.320 1.00 34.18 840 ILE B O 1
ATOM 2762 N N . ALA B 1 127 ? 58.469 16.306 10.589 1.00 29.53 841 ALA B N 1
ATOM 2763 C CA . ALA B 1 127 ? 57.507 15.792 11.548 1.00 28.60 841 ALA B CA 1
ATOM 2764 C C . ALA B 1 127 ? 57.089 16.940 12.444 1.00 30.82 841 ALA B C 1
ATOM 2765 O O . ALA B 1 127 ? 57.873 17.861 12.673 1.00 32.01 841 ALA B O 1
ATOM 2767 N N . THR B 1 128 ? 55.843 16.900 12.916 1.00 29.35 842 THR B N 1
ATOM 2768 C CA . THR B 1 128 ? 55.429 17.740 14.033 1.00 29.75 842 THR B CA 1
ATOM 2769 C C . THR B 1 128 ? 55.685 16.984 15.317 1.00 30.10 842 THR B C 1
ATOM 2770 O O . THR B 1 128 ? 55.723 15.748 15.340 1.00 32.53 842 THR B O 1
ATOM 2774 N N . PHE B 1 129 ? 55.879 17.732 16.393 1.00 30.89 843 PHE B N 1
ATOM 2775 C CA . PHE B 1 129 ? 56.125 17.068 17.663 1.00 34.79 843 PHE B CA 1
ATOM 2776 C C . PHE B 1 129 ? 54.907 16.297 18.133 1.00 41.89 843 PHE B C 1
ATOM 2777 O O . PHE B 1 129 ? 55.052 15.343 18.894 1.00 44.24 843 PHE B O 1
ATOM 2785 N N . ARG B 1 130 ? 53.719 16.660 17.657 1.00 30.35 844 ARG B N 1
ATOM 2786 C CA . ARG B 1 130 ? 52.531 15.867 17.958 1.00 36.49 844 ARG B CA 1
ATOM 2787 C C . ARG B 1 130 ? 52.531 14.503 17.258 1.00 36.05 844 ARG B C 1
ATOM 2788 O O . ARG B 1 130 ? 51.965 13.540 17.795 1.00 37.40 844 ARG B O 1
ATOM 2796 N N . ASN B 1 131 ? 53.092 14.400 16.050 1.00 31.58 845 ASN B N 1
ATOM 2797 C CA . ASN B 1 131 ? 52.963 13.198 15.221 1.00 32.11 845 ASN B CA 1
ATOM 2798 C C . ASN B 1 131 ? 54.146 12.253 15.322 1.00 37.58 845 ASN B C 1
ATOM 2799 O O . ASN B 1 131 ? 54.214 11.288 14.548 1.00 39.03 845 ASN B O 1
ATOM 2804 N N . ILE B 1 132 ? 55.099 12.512 16.212 1.00 33.57 846 ILE B N 1
ATOM 2805 C CA . ILE B 1 132 ? 56.242 11.612 16.301 1.00 33.22 846 ILE B CA 1
ATOM 2806 C C . ILE B 1 132 ? 55.795 10.282 16.894 1.00 34.54 846 ILE B C 1
ATOM 2807 O O . ILE B 1 132 ? 55.093 10.236 17.907 1.00 34.58 846 ILE B O 1
ATOM 2812 N N . GLU B 1 133 ? 56.199 9.189 16.255 1.00 33.53 847 GLU B N 1
ATOM 2813 C CA . GLU B 1 133 ? 55.962 7.840 16.758 1.00 42.35 847 GLU B CA 1
ATOM 2814 C C . GLU B 1 133 ? 57.167 7.288 17.500 1.00 37.40 847 GLU B C 1
ATOM 2815 O O . GLU B 1 133 ? 57.018 6.672 18.562 1.00 42.91 847 GLU B O 1
ATOM 2821 N N . GLU B 1 134 ? 58.371 7.519 16.980 1.00 34.22 848 GLU B N 1
ATOM 2822 C CA . GLU B 1 134 ? 59.575 6.971 17.578 1.00 40.45 848 GLU B CA 1
ATOM 2823 C C . GLU B 1 134 ? 60.763 7.856 17.229 1.00 38.11 848 GLU B C 1
ATOM 2824 O O . GLU B 1 134 ? 60.842 8.416 16.130 1.00 36.05 848 GLU B O 1
ATOM 2830 N N . VAL B 1 135 ? 61.674 7.999 18.180 1.00 37.57 849 VAL B N 1
ATOM 2831 C CA . VAL B 1 135 ? 62.942 8.692 17.960 1.00 31.19 849 VAL B CA 1
ATOM 2832 C C . VAL B 1 135 ? 64.046 7.762 18.437 1.00 44.29 849 VAL B C 1
ATOM 2833 O O . VAL B 1 135 ? 64.025 7.319 19.587 1.00 40.26 849 VAL B O 1
ATOM 2837 N N . LYS B 1 136 ? 64.989 7.444 17.554 1.00 38.21 850 LYS B N 1
ATOM 2838 C CA . LYS B 1 136 ? 66.086 6.550 17.891 1.00 40.80 850 LYS B CA 1
ATOM 2839 C C . LYS B 1 136 ? 67.398 7.263 17.640 1.00 43.93 850 LYS B C 1
ATOM 2840 O O . LYS B 1 136 ? 67.579 7.908 16.599 1.00 39.89 850 LYS B O 1
ATOM 2846 N N . ASN B 1 137 ? 68.321 7.112 18.576 1.00 38.60 851 ASN B N 1
ATOM 2847 C CA . ASN B 1 137 ? 69.667 7.659 18.450 1.00 37.86 851 ASN B CA 1
ATOM 2848 C C . ASN B 1 137 ? 70.492 6.471 17.984 1.00 37.14 851 ASN B C 1
ATOM 2849 O O . ASN B 1 137 ? 70.842 5.593 18.778 1.00 40.79 851 ASN B O 1
ATOM 2854 N N . SER B 1 138 ? 70.786 6.458 16.688 1.00 42.46 852 SER B N 1
ATOM 2855 C CA . SER B 1 138 ? 71.244 5.276 15.982 1.00 43.63 852 SER B CA 1
ATOM 2856 C C . SER B 1 138 ? 72.527 5.506 15.195 1.00 39.99 852 SER B C 1
ATOM 2857 O O . SER B 1 138 ? 73.264 6.469 15.425 1.00 37.19 852 SER B O 1
ATOM 2860 N N . THR B 1 139 ? 72.838 4.561 14.318 1.00 37.25 853 THR B N 1
ATOM 2861 C CA . THR B 1 139 ? 73.922 4.690 13.359 1.00 35.27 853 THR B CA 1
ATOM 2862 C C . THR B 1 139 ? 73.463 4.136 12.027 1.00 33.70 853 THR B C 1
ATOM 2863 O O . THR B 1 139 ? 72.486 3.389 11.953 1.00 38.91 853 THR B O 1
ATOM 2867 N N . VAL B 1 140 ? 74.078 4.630 10.964 1.00 32.60 854 VAL B N 1
ATOM 2868 C CA . VAL B 1 140 ? 74.015 3.992 9.654 1.00 35.00 854 VAL B CA 1
ATOM 2869 C C . VAL B 1 140 ? 75.374 3.340 9.414 1.00 39.06 854 VAL B C 1
ATOM 2870 O O . VAL B 1 140 ? 76.405 3.986 9.602 1.00 37.50 854 VAL B O 1
ATOM 2874 N N . ALA B 1 141 ? 75.393 2.090 8.961 1.00 39.72 855 ALA B N 1
ATOM 2875 C CA . ALA B 1 141 ? 76.650 1.363 8.822 1.00 35.44 855 ALA B CA 1
ATOM 2876 C C . ALA B 1 141 ? 76.999 1.220 7.353 1.00 37.04 855 ALA B C 1
ATOM 2877 O O . ALA B 1 141 ? 76.169 0.807 6.540 1.00 38.42 855 ALA B O 1
ATOM 2879 N N . PHE B 1 142 ? 78.240 1.524 7.022 1.00 34.59 856 PHE B N 1
ATOM 2880 C CA . PHE B 1 142 ? 78.698 1.393 5.651 1.00 36.14 856 PHE B CA 1
ATOM 2881 C C . PHE B 1 142 ? 80.174 1.067 5.689 1.00 35.60 856 PHE B C 1
ATOM 2882 O O . PHE B 1 142 ? 80.965 1.846 6.229 1.00 37.01 856 PHE B O 1
ATOM 2890 N N . LEU B 1 143 ? 80.520 -0.092 5.130 1.00 35.41 857 LEU B N 1
ATOM 2891 C CA . LEU B 1 143 ? 81.862 -0.637 5.286 1.00 29.21 857 LEU B CA 1
ATOM 2892 C C . LEU B 1 143 ? 82.236 -0.625 6.760 1.00 28.25 857 LEU B C 1
ATOM 2893 O O . LEU B 1 143 ? 81.531 -1.224 7.579 1.00 31.73 857 LEU B O 1
ATOM 2898 N N . LEU B 1 144 ? 83.324 0.047 7.128 1.00 30.82 858 LEU B N 1
ATOM 2899 C CA . LEU B 1 144 ? 83.719 0.105 8.526 1.00 29.28 858 LEU B CA 1
ATOM 2900 C C . LEU B 1 144 ? 83.160 1.317 9.256 1.00 40.39 858 LEU B C 1
ATOM 2901 O O . LEU B 1 144 ? 83.397 1.454 10.459 1.00 37.37 858 LEU B O 1
ATOM 2906 N N . LEU B 1 145 ? 82.475 2.220 8.559 1.00 33.01 859 LEU B N 1
ATOM 2907 C CA . LEU B 1 145 ? 81.922 3.402 9.206 1.00 33.97 859 LEU B CA 1
ATOM 2908 C C . LEU B 1 145 ? 80.645 3.072 9.955 1.00 37.42 859 LEU B C 1
ATOM 2909 O O . LEU B 1 145 ? 79.843 2.241 9.514 1.00 36.24 859 LEU B O 1
ATOM 2914 N N . ARG B 1 146 ? 80.461 3.730 11.100 1.00 37.90 860 ARG B N 1
ATOM 2915 C CA . ARG B 1 146 ? 79.212 3.676 11.854 1.00 35.05 860 ARG B CA 1
ATOM 2916 C C . ARG B 1 146 ? 78.899 5.144 12.137 1.00 39.99 860 ARG B C 1
ATOM 2917 O O . ARG B 1 146 ? 79.395 5.729 13.094 1.00 40.97 860 ARG B O 1
ATOM 2925 N N . ILE B 1 147 ? 77.973 5.709 11.362 1.00 40.67 861 ILE B N 1
ATOM 2926 C CA . ILE B 1 147 ? 77.776 7.156 11.323 1.00 39.81 861 ILE B CA 1
ATOM 2927 C C . ILE B 1 147 ? 76.618 7.458 12.255 1.00 33.78 861 ILE B C 1
ATOM 2928 O O . ILE B 1 147 ? 75.514 6.958 12.050 1.00 34.77 861 ILE B O 1
ATOM 2933 N N . PRO B 1 148 ? 76.859 8.210 13.352 1.00 39.13 862 PRO B N 1
ATOM 2934 C CA . PRO B 1 148 ? 75.754 8.487 14.274 1.00 35.40 862 PRO B CA 1
ATOM 2935 C C . PRO B 1 148 ? 74.622 9.158 13.513 1.00 34.21 862 PRO B C 1
ATOM 2936 O O . PRO B 1 148 ? 74.831 10.124 12.778 1.00 33.79 862 PRO B O 1
ATOM 2940 N N . THR B 1 149 ? 73.415 8.624 13.694 1.00 34.91 863 THR B N 1
ATOM 2941 C CA . THR B 1 149 ? 72.251 9.001 12.889 1.00 32.74 863 THR B CA 1
ATOM 2942 C C . THR B 1 149 ? 71.018 9.042 13.777 1.00 32.32 863 THR B C 1
ATOM 2943 O O . THR B 1 149 ? 70.768 8.116 14.556 1.00 37.58 863 THR B O 1
ATOM 2947 N N . LEU B 1 150 ? 70.306 10.163 13.725 1.00 34.49 864 LEU B N 1
ATOM 2948 C CA . LEU B 1 150 ? 69.031 10.302 14.406 1.00 33.62 864 LEU B CA 1
ATOM 2949 C C . LEU B 1 150 ? 67.929 9.837 13.463 1.00 35.25 864 LEU B C 1
ATOM 2950 O O . LEU B 1 150 ? 67.873 10.280 12.308 1.00 33.31 864 LEU B O 1
ATOM 2955 N N . LYS B 1 151 ? 67.047 8.964 13.955 1.00 30.57 865 LYS B N 1
ATOM 2956 C CA . LYS B 1 151 ? 66.012 8.344 13.147 1.00 32.21 865 LYS B CA 1
ATOM 2957 C C . LYS B 1 151 ? 64.654 8.702 13.742 1.00 32.63 865 LYS B C 1
ATOM 2958 O O . LYS B 1 151 ? 64.426 8.508 14.940 1.00 39.53 865 LYS B O 1
ATOM 2964 N N . ILE B 1 152 ? 63.756 9.224 12.903 1.00 33.90 866 ILE B N 1
ATOM 2965 C CA . ILE B 1 152 ? 62.467 9.706 13.377 1.00 28.59 866 ILE B CA 1
ATOM 2966 C C . ILE B 1 152 ? 61.371 9.073 12.534 1.00 28.76 866 ILE B C 1
ATOM 2967 O O . ILE B 1 152 ? 61.329 9.255 11.310 1.00 32.21 866 ILE B O 1
ATOM 2972 N N . LYS B 1 153 ? 60.494 8.335 13.190 1.00 31.43 867 LYS B N 1
ATOM 2973 C CA . LYS B 1 153 ? 59.312 7.766 12.562 1.00 39.88 867 LYS B CA 1
ATOM 2974 C C . LYS B 1 153 ? 58.109 8.602 12.946 1.00 39.63 867 LYS B C 1
ATOM 2975 O O . LYS B 1 153 ? 57.953 8.980 14.114 1.00 39.46 867 LYS B O 1
ATOM 2981 N N . THR B 1 154 ? 57.293 8.915 11.951 1.00 39.16 868 THR B N 1
ATOM 2982 C CA . THR B 1 154 ? 56.074 9.683 12.119 1.00 40.93 868 THR B CA 1
ATOM 2983 C C . THR B 1 154 ? 54.893 8.719 12.069 1.00 52.57 868 THR B C 1
ATOM 2984 O O . THR B 1 154 ? 54.926 7.731 11.323 1.00 41.79 868 THR B O 1
ATOM 2988 N N . VAL B 1 155 ? 53.855 9.002 12.866 1.00 43.16 869 VAL B N 1
ATOM 2989 C CA . VAL B 1 155 ? 52.663 8.156 12.869 1.00 52.25 869 VAL B CA 1
ATOM 2990 C C . VAL B 1 155 ? 52.137 8.006 11.454 1.00 51.30 869 VAL B C 1
ATOM 2991 O O . VAL B 1 155 ? 52.046 8.982 10.704 1.00 47.11 869 VAL B O 1
ATOM 2995 N N . ALA B 1 156 ? 51.821 6.766 11.076 1.00 59.99 870 ALA B N 1
ATOM 2996 C CA . ALA B 1 156 ? 51.163 6.434 9.814 1.00 59.23 870 ALA B CA 1
ATOM 2997 C C . ALA B 1 156 ? 51.988 6.796 8.584 1.00 61.64 870 ALA B C 1
ATOM 2998 O O . ALA B 1 156 ? 51.440 6.889 7.480 1.00 62.99 870 ALA B O 1
ATOM 3000 N N . LYS B 1 157 ? 53.299 6.978 8.731 1.00 47.64 871 LYS B N 1
ATOM 3001 C CA . LYS B 1 157 ? 54.150 7.360 7.616 1.00 54.21 871 LYS B CA 1
ATOM 3002 C C . LYS B 1 157 ? 55.226 6.312 7.423 1.00 59.70 871 LYS B C 1
ATOM 3003 O O . LYS B 1 157 ? 55.888 5.876 8.376 1.00 60.76 871 LYS B O 1
ATOM 3009 N N . LYS B 1 158 ? 55.376 5.919 6.171 1.00 56.63 872 LYS B N 1
ATOM 3010 C CA . LYS B 1 158 ? 56.218 4.796 5.832 1.00 62.89 872 LYS B CA 1
ATOM 3011 C C . LYS B 1 158 ? 57.690 5.100 6.019 1.00 51.12 872 LYS B C 1
ATOM 3012 O O . LYS B 1 158 ? 58.393 4.383 6.746 1.00 49.97 872 LYS B O 1
ATOM 3018 N N . GLU B 1 159 ? 58.172 6.132 5.338 1.00 51.91 873 GLU B N 1
ATOM 3019 C CA . GLU B 1 159 ? 59.593 6.387 5.280 1.00 44.08 873 GLU B CA 1
ATOM 3020 C C . GLU B 1 159 ? 60.061 7.059 6.579 1.00 48.89 873 GLU B C 1
ATOM 3021 O O . GLU B 1 159 ? 59.470 8.036 7.051 1.00 51.58 873 GLU B O 1
ATOM 3027 N N . VAL B 1 160 ? 61.081 6.489 7.189 1.00 39.84 874 VAL B N 1
ATOM 3028 C CA . VAL B 1 160 ? 61.692 7.023 8.402 1.00 36.29 874 VAL B CA 1
ATOM 3029 C C . VAL B 1 160 ? 62.681 8.110 7.995 1.00 35.15 874 VAL B C 1
ATOM 3030 O O . VAL B 1 160 ? 63.395 7.961 6.997 1.00 43.30 874 VAL B O 1
ATOM 3034 N N . PHE B 1 161 ? 62.687 9.235 8.721 1.00 32.34 875 PHE B N 1
ATOM 3035 C CA . PHE B 1 161 ? 63.674 10.283 8.481 1.00 32.17 875 PHE B CA 1
ATOM 3036 C C . PHE B 1 161 ? 64.986 9.941 9.183 1.00 33.35 875 PHE B C 1
ATOM 3037 O O . PHE B 1 161 ? 64.992 9.583 10.360 1.00 34.57 875 PHE B O 1
ATOM 3045 N N . GLU B 1 162 ? 66.100 10.075 8.472 1.00 27.52 876 GLU B N 1
ATOM 3046 C CA . GLU B 1 162 ? 67.404 9.758 9.038 1.00 32.69 876 GLU B CA 1
ATOM 3047 C C . GLU B 1 162 ? 68.356 10.905 8.765 1.00 30.22 876 GLU B C 1
ATOM 3048 O O . GLU B 1 162 ? 68.552 11.283 7.610 1.00 34.32 876 GLU B O 1
ATOM 3054 N N . ALA B 1 163 ? 68.992 11.422 9.813 1.00 30.84 877 ALA B N 1
ATOM 3055 C CA . ALA B 1 163 ? 69.909 12.538 9.661 1.00 26.68 877 ALA B CA 1
ATOM 3056 C C . ALA B 1 163 ? 71.228 12.130 10.273 1.00 33.30 877 ALA B C 1
ATOM 3057 O O . ALA B 1 163 ? 71.258 11.720 11.434 1.00 30.43 877 ALA B O 1
ATOM 3059 N N . ASN B 1 164 ? 72.311 12.284 9.503 1.00 35.32 878 ASN B N 1
ATOM 3060 C CA . ASN B 1 164 ? 73.654 11.885 9.938 1.00 37.61 878 ASN B CA 1
ATOM 3061 C C . ASN B 1 164 ? 74.226 13.065 10.707 1.00 32.40 878 ASN B C 1
ATOM 3062 O O . ASN B 1 164 ? 74.990 13.868 10.185 1.00 37.52 878 ASN B O 1
ATOM 3067 N N . LEU B 1 165 ? 73.806 13.202 11.965 1.00 32.86 879 LEU B N 1
ATOM 3068 C CA . LEU B 1 165 ? 74.125 14.425 12.682 1.00 30.53 879 LEU B CA 1
ATOM 3069 C C . LEU B 1 165 ? 75.479 14.352 13.393 1.00 40.25 879 LEU B C 1
ATOM 3070 O O . LEU B 1 165 ? 75.933 15.360 13.941 1.00 35.95 879 LEU B O 1
ATOM 3075 N N . LYS B 1 166 ? 76.149 13.201 13.348 1.00 42.01 880 LYS B N 1
ATOM 3076 C CA . LYS B 1 166 ? 77.532 13.056 13.831 1.00 45.00 880 LYS B CA 1
ATOM 3077 C C . LYS B 1 166 ? 77.583 13.528 15.271 1.00 34.90 880 LYS B C 1
ATOM 3078 O O . LYS B 1 166 ? 76.786 13.026 16.099 1.00 36.12 880 LYS B O 1
ATOM 3084 N N . SER B 1 167 ? 78.486 14.436 15.651 1.00 41.83 881 SER B N 1
ATOM 3085 C CA . SER B 1 167 ? 78.644 14.776 17.059 1.00 44.37 881 SER B CA 1
ATOM 3086 C C . SER B 1 167 ? 77.437 15.517 17.626 1.00 36.37 881 SER B C 1
ATOM 3087 O O . SER B 1 167 ? 77.314 15.602 18.849 1.00 36.89 881 SER B O 1
ATOM 3090 N N . GLU B 1 168 ? 76.544 16.026 16.774 1.00 39.79 882 GLU B N 1
ATOM 3091 C CA . GLU B 1 168 ? 75.310 16.690 17.195 1.00 37.43 882 GLU B CA 1
ATOM 3092 C C . GLU B 1 168 ? 74.157 15.710 17.426 1.00 35.18 882 GLU B C 1
ATOM 3093 O O . GLU B 1 168 ? 73.075 16.129 17.851 1.00 33.62 882 GLU B O 1
ATOM 3099 N N . CYS B 1 169 ? 74.361 14.415 17.174 1.00 33.38 883 CYS B N 1
ATOM 3100 C CA . CYS B 1 169 ? 73.251 13.468 17.205 1.00 33.51 883 CYS B CA 1
ATOM 3101 C C . CYS B 1 169 ? 72.648 13.318 18.605 1.00 35.70 883 CYS B C 1
ATOM 3102 O O . CYS B 1 169 ? 71.421 13.315 18.762 1.00 32.06 883 CYS B O 1
ATOM 3105 N N . ASP B 1 170 ? 73.482 13.158 19.636 1.00 32.94 884 ASP B N 1
ATOM 3106 C CA . ASP B 1 170 ? 72.940 12.944 20.981 1.00 30.32 884 ASP B CA 1
ATOM 3107 C C . ASP B 1 170 ? 72.109 14.142 21.435 1.00 29.66 884 ASP B C 1
ATOM 3108 O O . ASP B 1 170 ? 71.084 13.983 22.108 1.00 33.45 884 ASP B O 1
ATOM 3113 N N . LEU B 1 171 ? 72.558 15.342 21.097 1.00 31.49 885 LEU B N 1
ATOM 3114 C CA . LEU B 1 171 ? 71.831 16.533 21.519 1.00 31.44 885 LEU B CA 1
ATOM 3115 C C . LEU B 1 171 ? 70.470 16.584 20.846 1.00 28.58 885 LEU B C 1
ATOM 3116 O O . LEU B 1 171 ? 69.447 16.756 21.513 1.00 31.62 885 LEU B O 1
ATOM 3121 N N . TRP B 1 172 ? 70.434 16.377 19.527 1.00 32.03 886 TRP B N 1
ATOM 3122 C CA . TRP B 1 172 ? 69.161 16.441 18.813 1.00 31.33 886 TRP B CA 1
ATOM 3123 C C . TRP B 1 172 ? 68.216 15.347 19.281 1.00 34.37 886 TRP B C 1
ATOM 3124 O O . TRP B 1 172 ? 67.005 15.565 19.342 1.00 28.42 886 TRP B O 1
ATOM 3135 N N . HIS B 1 173 ? 68.746 14.177 19.639 1.00 27.68 887 HIS B N 1
ATOM 3136 C CA . HIS B 1 173 ? 67.910 13.130 20.214 1.00 30.60 887 HIS B CA 1
ATOM 3137 C C . HIS B 1 173 ? 67.223 13.628 21.478 1.00 35.68 887 HIS B C 1
ATOM 3138 O O . HIS B 1 173 ? 66.005 13.471 21.650 1.00 31.95 887 HIS B O 1
ATOM 3145 N N . LEU B 1 174 ? 67.994 14.250 22.371 1.00 28.35 888 LEU B N 1
ATOM 3146 C CA . LEU B 1 174 ? 67.416 14.760 23.615 1.00 35.43 888 LEU B CA 1
ATOM 3147 C C . LEU B 1 174 ? 66.424 15.887 23.347 1.00 32.72 888 LEU B C 1
ATOM 3148 O O . LEU B 1 174 ? 65.333 15.922 23.931 1.00 33.87 888 LEU B O 1
ATOM 3153 N N . MET B 1 175 ? 66.791 16.824 22.472 1.00 29.46 889 MET B N 1
ATOM 3154 C CA . MET B 1 175 ? 65.913 17.965 22.216 1.00 25.46 889 MET B CA 1
ATOM 3155 C C . MET B 1 175 ? 64.607 17.525 21.577 1.00 32.46 889 MET B C 1
ATOM 3156 O O . MET B 1 175 ? 63.530 17.982 21.957 1.00 29.73 889 MET B O 1
ATOM 3161 N N . VAL B 1 176 ? 64.673 16.630 20.601 1.00 29.07 890 VAL B N 1
ATOM 3162 C CA . VAL B 1 176 ? 63.435 16.193 19.961 1.00 28.60 890 VAL B CA 1
ATOM 3163 C C . VAL B 1 176 ? 62.544 15.464 20.958 1.00 29.44 890 VAL B C 1
ATOM 3164 O O . VAL B 1 176 ? 61.316 15.645 20.962 1.00 29.16 890 VAL B O 1
ATOM 3168 N N . LYS B 1 177 ? 63.133 14.596 21.794 1.00 31.71 891 LYS B N 1
ATOM 3169 C CA . LYS B 1 177 ? 62.307 13.852 22.747 1.00 29.71 891 LYS B CA 1
ATOM 3170 C C . LYS B 1 177 ? 61.665 14.770 23.775 1.00 26.97 891 LYS B C 1
ATOM 3171 O O . LYS B 1 177 ? 60.540 14.511 24.229 1.00 27.55 891 LYS B O 1
ATOM 3177 N N . GLU B 1 178 ? 62.390 15.795 24.207 1.00 25.93 892 GLU B N 1
ATOM 3178 C CA . GLU B 1 178 ? 61.830 16.744 25.165 1.00 31.49 892 GLU B CA 1
ATOM 3179 C C . GLU B 1 178 ? 60.685 17.550 24.547 1.00 30.50 892 GLU B C 1
ATOM 3180 O O . GLU B 1 178 ? 59.653 17.768 25.192 1.00 30.20 892 GLU B O 1
ATOM 3186 N N . MET B 1 179 ? 60.846 18.012 23.298 1.00 31.42 893 MET B N 1
ATOM 3187 C CA . MET B 1 179 ? 59.744 18.730 22.645 1.00 31.67 893 MET B CA 1
ATOM 3188 C C . MET B 1 179 ? 58.550 17.816 22.411 1.00 34.57 893 MET B C 1
ATOM 3189 O O . MET B 1 179 ? 57.393 18.227 22.570 1.00 30.11 893 MET B O 1
ATOM 3194 N N . TRP B 1 180 ? 58.808 16.573 22.018 1.00 30.77 894 TRP B N 1
ATOM 3195 C CA . TRP B 1 180 ? 57.737 15.597 21.862 1.00 32.62 894 TRP B CA 1
ATOM 3196 C C . TRP B 1 180 ? 56.970 15.408 23.170 1.00 30.24 894 TRP B C 1
ATOM 3197 O O . TRP B 1 180 ? 55.734 15.482 23.198 1.00 27.45 894 TRP B O 1
ATOM 3208 N N . ALA B 1 181 ? 57.688 15.152 24.270 1.00 26.83 895 ALA B N 1
ATOM 3209 C CA . ALA B 1 181 ? 57.020 14.984 25.563 1.00 31.32 895 ALA B CA 1
ATOM 3210 C C . ALA B 1 181 ? 56.261 16.241 25.968 1.00 30.24 895 ALA B C 1
ATOM 3211 O O . ALA B 1 181 ? 55.142 16.162 26.493 1.00 28.76 895 ALA B O 1
ATOM 3213 N N . GLY B 1 182 ? 56.862 17.409 25.736 1.00 31.26 896 GLY B N 1
ATOM 3214 C CA . GLY B 1 182 ? 56.189 18.663 26.052 1.00 30.72 896 GLY B CA 1
ATOM 3215 C C . GLY B 1 182 ? 54.875 18.821 25.314 1.00 34.66 896 GLY B C 1
ATOM 3216 O O . GLY B 1 182 ? 53.877 19.282 25.886 1.00 29.85 896 GLY B O 1
ATOM 3217 N N . LYS B 1 183 ? 54.858 18.463 24.022 1.00 27.25 897 LYS B N 1
ATOM 3218 C CA . LYS B 1 183 ? 53.610 18.559 23.263 1.00 25.40 897 LYS B CA 1
ATOM 3219 C C . LYS B 1 183 ? 52.587 17.525 23.738 1.00 29.78 897 LYS B C 1
ATOM 3220 O O . LYS B 1 183 ? 51.384 17.813 23.810 1.00 28.09 897 LYS B O 1
ATOM 3226 N N . GLN B 1 184 ? 53.031 16.300 24.030 1.00 31.42 898 GLN B N 1
ATOM 3227 C CA . GLN B 1 184 ? 52.098 15.293 24.543 1.00 34.38 898 GLN B CA 1
ATOM 3228 C C . GLN B 1 184 ? 51.413 15.796 25.808 1.00 38.61 898 GLN B C 1
ATOM 3229 O O . GLN B 1 184 ? 50.188 15.667 25.966 1.00 31.42 898 GLN B O 1
ATOM 3235 N N . LEU B 1 185 ? 52.180 16.441 26.686 1.00 34.40 899 LEU B N 1
ATOM 3236 C CA . LEU B 1 185 ? 51.626 16.961 27.934 1.00 31.25 899 LEU B CA 1
ATOM 3237 C C . LEU B 1 185 ? 50.718 18.163 27.708 1.00 29.92 899 LEU B C 1
ATOM 3238 O O . LEU B 1 185 ? 49.701 18.314 28.404 1.00 31.41 899 LEU B O 1
ATOM 3243 N N . ALA B 1 186 ? 51.085 19.055 26.784 1.00 30.26 900 ALA B N 1
ATOM 3244 C CA . ALA B 1 186 ? 50.202 20.179 26.456 1.00 29.83 900 ALA B CA 1
ATOM 3245 C C . ALA B 1 186 ? 48.850 19.678 25.961 1.00 39.53 900 ALA B C 1
ATOM 3246 O O . ALA B 1 186 ? 47.796 20.231 26.312 1.00 32.67 900 ALA B O 1
ATOM 3248 N N . ASP B 1 187 ? 48.867 18.627 25.137 1.00 30.21 901 ASP B N 1
ATOM 3249 C CA . ASP B 1 187 ? 47.627 18.078 24.606 1.00 30.04 901 ASP B CA 1
ATOM 3250 C C . ASP B 1 187 ? 46.839 17.385 25.702 1.00 36.37 901 ASP B C 1
ATOM 3251 O O . ASP B 1 187 ? 45.610 17.504 25.754 1.00 35.06 901 ASP B O 1
ATOM 3256 N N . ASP B 1 188 ? 47.530 16.659 26.585 1.00 32.67 902 ASP B N 1
ATOM 3257 C CA . ASP B 1 188 ? 46.856 15.968 27.684 1.00 33.98 902 ASP B CA 1
ATOM 3258 C C . ASP B 1 188 ? 46.198 16.938 28.657 1.00 39.94 902 ASP B C 1
ATOM 3259 O O . ASP B 1 188 ? 45.119 16.655 29.181 1.00 38.75 902 ASP B O 1
ATOM 3264 N N . HIS B 1 189 ? 46.850 18.060 28.950 1.00 32.19 903 HIS B N 1
ATOM 3265 C CA . HIS B 1 189 ? 46.383 19.001 29.958 1.00 35.72 903 HIS B CA 1
ATOM 3266 C C . HIS B 1 189 ? 45.720 20.221 29.364 1.00 31.71 903 HIS B C 1
ATOM 3267 O O . HIS B 1 189 ? 45.377 21.140 30.112 1.00 33.33 903 HIS B O 1
ATOM 3274 N N . LYS B 1 190 ? 45.556 20.260 28.040 1.00 32.50 904 LYS B N 1
ATOM 3275 C CA . LYS B 1 190 ? 44.953 21.393 27.338 1.00 33.38 904 LYS B CA 1
ATOM 3276 C C . LYS B 1 190 ? 45.618 22.714 27.725 1.00 34.65 904 LYS B C 1
ATOM 3277 O O . LYS B 1 190 ? 44.958 23.720 27.990 1.00 29.04 904 LYS B O 1
ATOM 3283 N N . ASP B 1 191 ? 46.946 22.715 27.728 1.00 30.88 905 ASP B N 1
ATOM 3284 C CA . ASP B 1 191 ? 47.685 23.855 28.247 1.00 29.92 905 ASP B CA 1
ATOM 3285 C C . ASP B 1 191 ? 48.919 24.094 27.394 1.00 30.56 905 ASP B C 1
ATOM 3286 O O . ASP B 1 191 ? 49.878 23.308 27.462 1.00 30.63 905 ASP B O 1
ATOM 3291 N N . PRO B 1 192 ? 48.912 25.143 26.571 1.00 34.42 906 PRO B N 1
ATOM 3292 C CA . PRO B 1 192 ? 50.073 25.435 25.709 1.00 28.97 906 PRO B CA 1
ATOM 3293 C C . PRO B 1 192 ? 51.352 25.730 26.472 1.00 33.30 906 PRO B C 1
ATOM 3294 O O . PRO B 1 192 ? 52.427 25.743 25.857 1.00 31.62 906 PRO B O 1
ATOM 3298 N N . GLN B 1 193 ? 51.276 26.027 27.776 1.00 32.79 907 GLN B N 1
ATOM 3299 C CA . GLN B 1 193 ? 52.485 26.394 28.506 1.00 37.96 907 GLN B CA 1
ATOM 3300 C C . GLN B 1 193 ? 53.525 25.268 28.525 1.00 34.94 907 GLN B C 1
ATOM 3301 O O . GLN B 1 193 ? 54.731 25.535 28.617 1.00 34.66 907 GLN B O 1
ATOM 3307 N N . TYR B 1 194 ? 53.097 24.011 28.427 1.00 29.64 908 TYR B N 1
ATOM 3308 C CA . TYR B 1 194 ? 54.064 22.906 28.392 1.00 34.60 908 TYR B CA 1
ATOM 3309 C C . TYR B 1 194 ? 54.987 23.000 27.174 1.00 30.25 908 TYR B C 1
ATOM 3310 O O . TYR B 1 194 ? 56.169 22.635 27.246 1.00 32.04 908 TYR B O 1
ATOM 3319 N N . VAL B 1 195 ? 54.453 23.433 26.030 1.00 35.24 909 VAL B N 1
ATOM 3320 C CA . VAL B 1 195 ? 55.285 23.578 24.834 1.00 31.18 909 VAL B CA 1
ATOM 3321 C C . VAL B 1 195 ? 56.315 24.683 25.021 1.00 35.60 909 VAL B C 1
ATOM 3322 O O . VAL B 1 195 ? 57.490 24.541 24.641 1.00 30.87 909 VAL B O 1
ATOM 3326 N N . GLN B 1 196 ? 55.894 25.811 25.593 1.00 30.63 910 GLN B N 1
ATOM 3327 C CA . GLN B 1 196 ? 56.832 26.910 25.795 1.00 33.73 910 GLN B CA 1
ATOM 3328 C C . GLN B 1 196 ? 57.932 26.533 26.772 1.00 30.15 910 GLN B C 1
ATOM 3329 O O . GLN B 1 196 ? 59.103 26.842 26.535 1.00 34.37 910 GLN B O 1
ATOM 3335 N N . GLN B 1 197 ? 57.588 25.819 27.842 1.00 31.77 911 GLN B N 1
ATOM 3336 C CA . GLN B 1 197 ? 58.604 25.353 28.789 1.00 31.41 911 GLN B CA 1
ATOM 3337 C C . GLN B 1 197 ? 59.529 24.315 28.156 1.00 28.98 911 GLN B C 1
ATOM 3338 O O . GLN B 1 197 ? 60.745 24.318 28.409 1.00 28.22 911 GLN B O 1
ATOM 3344 N N . ALA B 1 198 ? 58.970 23.395 27.351 1.00 32.73 912 ALA B N 1
ATOM 3345 C CA . ALA B 1 198 ? 59.815 22.417 26.661 1.00 30.75 912 ALA B CA 1
ATOM 3346 C C . ALA B 1 198 ? 60.788 23.111 25.721 1.00 28.16 912 ALA B C 1
ATOM 3347 O O . ALA B 1 198 ? 61.958 22.721 25.614 1.00 29.49 912 ALA B O 1
ATOM 3349 N N . LEU B 1 199 ? 60.324 24.149 25.026 1.00 25.94 913 LEU B N 1
ATOM 3350 C CA . LEU B 1 199 ? 61.209 24.895 24.131 1.00 28.55 913 LEU B CA 1
ATOM 3351 C C . LEU B 1 199 ? 62.348 25.541 24.907 1.00 29.50 913 LEU B C 1
ATOM 3352 O O . LEU B 1 199 ? 63.513 25.506 24.492 1.00 29.89 913 LEU B O 1
ATOM 3357 N N . THR B 1 200 ? 62.035 26.158 26.039 1.00 30.25 914 THR B N 1
ATOM 3358 C CA . THR B 1 200 ? 63.099 26.682 26.890 1.00 30.39 914 THR B CA 1
ATOM 3359 C C . THR B 1 200 ? 64.077 25.580 27.292 1.00 29.60 914 THR B C 1
ATOM 3360 O O . THR B 1 200 ? 65.301 25.752 27.202 1.00 31.10 914 THR B O 1
ATOM 3364 N N . ASN B 1 201 ? 63.555 24.434 27.715 1.00 29.40 915 ASN B N 1
ATOM 3365 C CA . ASN B 1 201 ? 64.418 23.330 28.129 1.00 34.89 915 ASN B CA 1
ATOM 3366 C C . ASN B 1 201 ? 65.411 22.956 27.040 1.00 31.74 915 ASN B C 1
ATOM 3367 O O . ASN B 1 201 ? 66.605 22.778 27.310 1.00 30.92 915 ASN B O 1
ATOM 3372 N N . VAL B 1 202 ? 64.943 22.836 25.796 1.00 29.57 916 VAL B N 1
ATOM 3373 C CA . VAL B 1 202 ? 65.856 22.324 24.770 1.00 29.75 916 VAL B CA 1
ATOM 3374 C C . VAL B 1 202 ? 66.863 23.380 24.367 1.00 32.03 916 VAL B C 1
ATOM 3375 O O . VAL B 1 202 ? 68.012 23.052 24.072 1.00 31.55 916 VAL B O 1
ATOM 3379 N N . LEU B 1 203 ? 66.470 24.664 24.361 1.00 28.63 917 LEU B N 1
ATOM 3380 C CA . LEU B 1 203 ? 67.453 25.694 24.047 1.00 32.22 917 LEU B CA 1
ATOM 3381 C C . LEU B 1 203 ? 68.501 25.786 25.152 1.00 34.45 917 LEU B C 1
ATOM 3382 O O . LEU B 1 203 ? 69.668 26.076 24.870 1.00 29.88 917 LEU B O 1
ATOM 3387 N N . LEU B 1 204 ? 68.112 25.521 26.399 1.00 29.84 918 LEU B N 1
ATOM 3388 C CA . LEU B 1 204 ? 69.103 25.410 27.473 1.00 31.67 918 LEU B CA 1
ATOM 3389 C C . LEU B 1 204 ? 70.010 24.202 27.281 1.00 33.51 918 LEU B C 1
ATOM 3390 O O . LEU B 1 204 ? 71.210 24.282 27.542 1.00 32.78 918 LEU B O 1
ATOM 3395 N N . MET B 1 205 ? 69.445 23.053 26.883 1.00 28.46 919 MET B N 1
ATOM 3396 C CA . MET B 1 205 ? 70.297 21.891 26.620 1.00 32.67 919 MET B CA 1
ATOM 3397 C C . MET B 1 205 ? 71.315 22.192 25.530 1.00 35.46 919 MET B C 1
ATOM 3398 O O . MET B 1 205 ? 72.488 21.812 25.634 1.00 34.48 919 MET B O 1
ATOM 3403 N N . ASP B 1 206 ? 70.872 22.843 24.455 1.00 31.42 920 ASP B N 1
ATOM 3404 C CA . ASP B 1 206 ? 71.780 23.182 23.368 1.00 31.03 920 ASP B CA 1
ATOM 3405 C C . ASP B 1 206 ? 72.954 24.005 23.879 1.00 34.33 920 ASP B C 1
ATOM 3406 O O . ASP B 1 206 ? 74.116 23.715 23.568 1.00 35.16 920 ASP B O 1
ATOM 3411 N N . ALA B 1 207 ? 72.665 25.033 24.681 1.00 33.30 921 ALA B N 1
ATOM 3412 C CA . ALA B 1 207 ? 73.733 25.882 25.201 1.00 36.07 921 ALA B CA 1
ATOM 3413 C C . ALA B 1 207 ? 74.644 25.119 26.163 1.00 37.47 921 ALA B C 1
ATOM 3414 O O . ALA B 1 207 ? 75.859 25.343 26.176 1.00 40.85 921 ALA B O 1
ATOM 3416 N N . VAL B 1 208 ? 74.080 24.211 26.961 1.00 33.29 922 VAL B N 1
ATOM 3417 C CA . VAL B 1 208 ? 74.886 23.397 27.876 1.00 33.83 922 VAL B CA 1
ATOM 3418 C C . VAL B 1 208 ? 75.850 22.516 27.095 1.00 36.44 922 VAL B C 1
ATOM 3419 O O . VAL B 1 208 ? 77.050 22.432 27.408 1.00 35.63 922 VAL B O 1
ATOM 3423 N N . VAL B 1 209 ? 75.343 21.845 26.059 1.00 32.66 923 VAL B N 1
ATOM 3424 C CA . VAL B 1 209 ? 76.198 20.944 25.289 1.00 37.25 923 VAL B CA 1
ATOM 3425 C C . VAL B 1 209 ? 77.317 21.715 24.611 1.00 37.32 923 VAL B C 1
ATOM 3426 O O . VAL B 1 209 ? 78.478 21.287 24.616 1.00 45.85 923 VAL B O 1
ATOM 3430 N N . GLY B 1 210 ? 76.996 22.870 24.028 1.00 41.05 924 GLY B N 1
ATOM 3431 C CA . GLY B 1 210 ? 78.040 23.680 23.432 1.00 47.42 924 GLY B CA 1
ATOM 3432 C C . GLY B 1 210 ? 79.047 24.170 24.451 1.00 38.64 924 GLY B C 1
ATOM 3433 O O . GLY B 1 210 ? 80.187 24.484 24.090 1.00 49.20 924 GLY B O 1
ATOM 3434 N N . THR B 1 211 ? 78.643 24.255 25.722 1.00 41.62 925 THR B N 1
ATOM 3435 C CA . THR B 1 211 ? 79.522 24.808 26.745 1.00 44.07 925 THR B CA 1
ATOM 3436 C C . THR B 1 211 ? 80.507 23.773 27.282 1.00 50.41 925 THR B C 1
ATOM 3437 O O . THR B 1 211 ? 81.714 24.042 27.325 1.00 44.08 925 THR B O 1
ATOM 3441 N N . LEU B 1 212 ? 80.030 22.584 27.701 1.00 43.96 926 LEU B N 1
ATOM 3442 C CA . LEU B 1 212 ? 80.952 21.712 28.424 1.00 54.23 926 LEU B CA 1
ATOM 3443 C C . LEU B 1 212 ? 81.847 20.952 27.456 1.00 58.87 926 LEU B C 1
ATOM 3444 O O . LEU B 1 212 ? 83.045 20.779 27.718 1.00 70.23 926 LEU B O 1
ATOM 3449 N N . GLN B 1 213 ? 81.268 20.500 26.344 1.00 51.78 927 GLN B N 1
ATOM 3450 C CA . GLN B 1 213 ? 81.976 19.819 25.268 1.00 78.12 927 GLN B CA 1
ATOM 3451 C C . GLN B 1 213 ? 82.923 18.755 25.815 1.00 74.23 927 GLN B C 1
ATOM 3452 O O . GLN B 1 213 ? 84.148 18.893 25.758 1.00 85.73 927 GLN B O 1
ATOM 3458 N N . SER B 1 214 ? 82.335 17.719 26.396 1.00 76.21 928 SER B N 1
ATOM 3459 C CA . S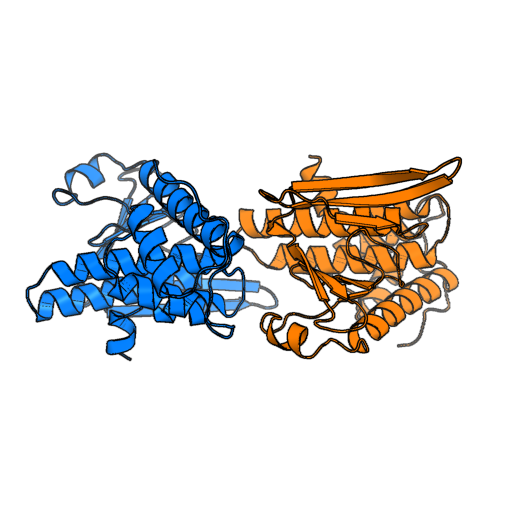ER B 1 214 ? 82.989 16.629 27.107 1.00 71.97 928 SER B CA 1
ATOM 3460 C C . SER B 1 214 ? 82.172 15.375 26.808 1.00 79.67 928 SER B C 1
ATOM 3461 O O . SER B 1 214 ? 81.058 15.485 26.277 1.00 71.53 928 SER B O 1
ATOM 3464 N N . PRO B 1 215 ? 82.676 14.173 27.100 1.00 81.87 929 PRO B N 1
ATOM 3465 C CA . PRO B 1 215 ? 81.828 12.983 26.912 1.00 79.20 929 PRO B CA 1
ATOM 3466 C C . PRO B 1 215 ? 80.633 12.952 27.849 1.00 73.47 929 PRO B C 1
ATOM 3467 O O . PRO B 1 215 ? 79.613 12.329 27.528 1.00 78.57 929 PRO B O 1
ATOM 3471 N N . SER B 1 216 ? 80.725 13.604 28.999 1.00 63.74 930 SER B N 1
ATOM 3472 C CA . SER B 1 216 ? 79.617 13.660 29.938 1.00 63.03 930 SER B CA 1
ATOM 3473 C C . SER B 1 216 ? 78.592 14.735 29.591 1.00 63.63 930 SER B C 1
ATOM 3474 O O . SER B 1 216 ? 77.647 14.931 30.365 1.00 50.75 930 SER B O 1
ATOM 3477 N N . ALA B 1 217 ? 78.751 15.443 28.466 1.00 57.99 931 ALA B N 1
ATOM 3478 C CA . ALA B 1 217 ? 77.959 16.654 28.250 1.00 49.91 931 ALA B CA 1
ATOM 3479 C C . ALA B 1 217 ? 76.481 16.330 28.058 1.00 46.85 931 ALA B C 1
ATOM 3480 O O . ALA B 1 217 ? 75.612 17.038 28.579 1.00 39.32 931 ALA B O 1
ATOM 3482 N N . ILE B 1 218 ? 76.174 15.256 27.327 1.00 43.92 932 ILE B N 1
ATOM 3483 C CA . ILE B 1 218 ? 74.779 14.861 27.151 1.00 43.85 932 ILE B CA 1
ATOM 3484 C C . ILE B 1 218 ? 74.149 14.473 28.486 1.00 43.68 932 ILE B C 1
ATOM 3485 O O . ILE B 1 218 ? 72.983 14.799 28.754 1.00 39.65 932 ILE B O 1
ATOM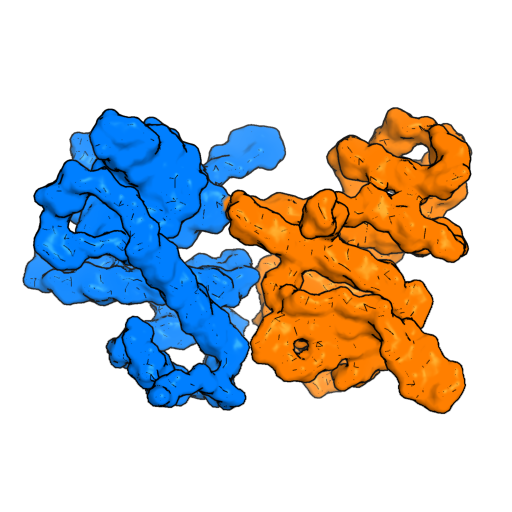 3490 N N . HIS B 1 219 ? 74.902 13.797 29.367 1.00 47.35 933 HIS B N 1
ATOM 3491 C CA . HIS B 1 219 ? 74.304 13.413 30.647 1.00 48.21 933 HIS B CA 1
ATOM 3492 C C . HIS B 1 219 ? 73.997 14.639 31.503 1.00 42.96 933 HIS B C 1
ATOM 3493 O O . HIS B 1 219 ? 73.012 14.658 32.239 1.00 44.13 933 HIS B O 1
ATOM 3500 N N . ALA B 1 220 ? 74.850 15.658 31.449 1.00 42.20 934 ALA B N 1
ATOM 3501 C CA . ALA B 1 220 ? 74.561 16.925 32.124 1.00 44.72 934 ALA B CA 1
ATOM 3502 C C . ALA B 1 220 ? 73.335 17.601 31.525 1.00 39.06 934 ALA B C 1
ATOM 3503 O O . ALA B 1 220 ? 72.464 18.102 32.246 1.00 40.85 934 ALA B O 1
ATOM 3505 N N . ALA B 1 221 ? 73.267 17.652 30.197 1.00 38.03 935 ALA B N 1
ATOM 3506 C CA . ALA B 1 221 ? 72.110 18.262 29.560 1.00 41.81 935 ALA B CA 1
ATOM 3507 C C . ALA B 1 221 ? 70.835 17.511 29.905 1.00 36.29 935 ALA B C 1
ATOM 3508 O O . ALA B 1 221 ? 69.756 18.115 29.964 1.00 36.64 935 ALA B O 1
ATOM 3510 N N . SER B 1 222 ? 70.930 16.196 30.153 1.00 35.72 936 SER B N 1
ATOM 3511 C CA . SER B 1 222 ? 69.723 15.418 30.445 1.00 30.65 936 SER B CA 1
ATOM 3512 C C . SER B 1 222 ? 69.027 15.869 31.713 1.00 38.58 936 SER B C 1
ATOM 3513 O O . SER B 1 222 ? 67.835 15.585 31.880 1.00 37.41 936 SER B O 1
ATOM 3516 N N . LYS B 1 223 ? 69.743 16.557 32.608 1.00 38.60 937 LYS B N 1
ATOM 3517 C CA . LYS B 1 223 ? 69.126 17.115 33.805 1.00 41.99 937 LYS B CA 1
ATOM 3518 C C . LYS B 1 223 ? 68.053 18.142 33.484 1.00 38.14 937 LYS B C 1
ATOM 3519 O O . LYS B 1 223 ? 67.221 18.443 34.346 1.00 37.33 937 LYS B O 1
ATOM 3525 N N . LEU B 1 224 ? 68.067 18.708 32.285 1.00 35.45 938 LEU B N 1
ATOM 3526 C CA . LEU B 1 224 ? 67.063 19.698 31.906 1.00 31.71 938 LEU B CA 1
ATOM 3527 C C . LEU B 1 224 ? 65.881 19.091 31.172 1.00 38.85 938 LEU B C 1
ATOM 3528 O O . LEU B 1 224 ? 64.899 19.798 30.939 1.00 33.75 938 LEU B O 1
ATOM 3533 N N . ALA B 1 225 ? 65.959 17.815 30.777 1.00 34.16 939 ALA B N 1
ATOM 3534 C CA . ALA B 1 225 ? 64.892 17.178 29.997 1.00 33.10 939 ALA B CA 1
ATOM 3535 C C . ALA B 1 225 ? 63.762 16.761 30.936 1.00 35.67 939 ALA B C 1
ATOM 3536 O O . ALA B 1 225 ? 63.454 15.581 31.117 1.00 38.44 939 ALA B O 1
ATOM 3538 N N . TYR B 1 226 ? 63.134 17.781 31.522 1.00 31.18 940 TYR B N 1
ATOM 3539 C CA . TYR B 1 226 ? 62.146 17.574 32.577 1.00 38.21 940 TYR B CA 1
ATOM 3540 C C . TYR B 1 226 ? 60.968 16.748 32.072 1.00 34.89 940 TYR B C 1
ATOM 3541 O O . TYR B 1 226 ? 60.537 15.785 32.722 1.00 31.65 940 TYR B O 1
ATOM 3550 N N . PHE B 1 227 ? 60.448 17.090 30.892 1.00 32.41 941 PHE B N 1
ATOM 3551 C CA . PHE B 1 227 ? 59.235 16.429 30.412 1.00 30.19 941 PHE B CA 1
ATOM 3552 C C . PHE B 1 227 ? 59.504 15.032 29.889 1.00 31.90 941 PHE B C 1
ATOM 3553 O O . PHE B 1 227 ? 58.676 14.135 30.079 1.00 33.58 941 PHE B O 1
ATOM 3561 N N . ASP B 1 228 ? 60.633 14.835 29.204 1.00 32.74 942 ASP B N 1
ATOM 3562 C CA . ASP B 1 228 ? 61.009 13.486 28.791 1.00 30.86 942 ASP B CA 1
ATOM 3563 C C . ASP B 1 228 ? 61.236 12.600 30.003 1.00 40.02 942 ASP B C 1
ATOM 3564 O O . ASP B 1 228 ? 60.866 11.420 30.007 1.00 38.84 942 ASP B O 1
ATOM 3569 N N . ASN B 1 229 ? 61.851 13.153 31.045 1.00 37.25 943 ASN B N 1
ATOM 3570 C CA . ASN B 1 229 ? 62.083 12.352 32.241 1.00 41.71 943 ASN B CA 1
ATOM 3571 C C . ASN B 1 229 ? 60.758 11.914 32.848 1.00 43.16 943 ASN B C 1
ATOM 3572 O O . ASN B 1 229 ? 60.645 10.799 33.364 1.00 50.80 943 ASN B O 1
ATOM 3577 N N . MET B 1 230 ? 59.735 12.773 32.764 1.00 39.08 944 MET B N 1
ATOM 3578 C CA . MET B 1 230 ? 58.381 12.396 33.168 1.00 44.40 944 MET B CA 1
ATOM 3579 C C . MET B 1 230 ? 57.856 11.209 32.374 1.00 62.20 944 MET B C 1
ATOM 3580 O O . MET B 1 230 ? 57.425 10.206 32.952 1.00 58.20 944 MET B O 1
ATOM 3585 N N . LYS B 1 231 ? 57.859 11.317 31.037 1.00 51.68 945 LYS B N 1
ATOM 3586 C CA . LYS B 1 231 ? 57.306 10.250 30.204 1.00 57.99 945 LYS B CA 1
ATOM 3587 C C . LYS B 1 231 ? 57.970 8.911 30.480 1.00 52.03 945 LYS B C 1
ATOM 3588 O O . LYS B 1 231 ? 57.320 7.866 30.359 1.00 67.38 945 LYS B O 1
ATOM 3594 N N . LYS B 1 232 ? 59.253 8.914 30.847 1.00 51.66 946 LYS B N 1
ATOM 3595 C CA . LYS B 1 232 ? 59.875 7.688 31.340 1.00 55.28 946 LYS B CA 1
ATOM 3596 C C . LYS B 1 232 ? 59.178 7.151 32.591 1.00 71.04 946 LYS B C 1
ATOM 3597 O O . LYS B 1 232 ? 59.353 5.972 32.923 1.00 80.11 946 LYS B O 1
ATOM 3603 N N . LYS B 1 233 ? 58.376 7.981 33.265 1.00 70.56 947 LYS B N 1
ATOM 3604 C CA . LYS B 1 233 ? 57.820 7.715 34.602 1.00 63.30 947 LYS B CA 1
ATOM 3605 C C . LYS B 1 233 ? 58.942 7.508 35.612 1.00 73.39 947 LYS B C 1
ATOM 3606 O O . LYS B 1 233 ? 59.655 8.452 35.975 1.00 66.84 947 LYS B O 1
#

Nearest PDB structures (foldseek):
  6b3y-assembly2_B  TM=9.850E-01  e=3.389E-38  Mus musculus
  5gow-assembly1_B  TM=6.964E-01  e=1.025E-02  Homo sapiens
  3voq-assembly1_B  TM=6.218E-01  e=5.897E-01  Homo sapiens
  2cy4-assembly1_A-2  TM=5.957E-01  e=4.517E-01  Mus musculus
  4dx9-assembly12_W  TM=4.932E-01  e=2.237E+00  Homo sapiens

Radius of gyration: 25.35 Å; Cα contacts (8 Å, |Δi|>4): 765; chains: 2; bounding box: 74×44×51 Å